Protein AF-0000000080482002 (afdb_homodimer)

Sequence (450 aa):
MQTRYTGKLPGIDGCIDTYLDAWEIFQNKEFNVEDLRYKSIQRGDDPNNIPSESALNSRLYRLAAYGLVAWYGEGEYQIACRPDESAEDWQSELTERLEIIYDEVESKREQREREVRDEEDEIELIEYNGEKYVSAFVGDNSDVQGQAGFYLSILDEEEDHTGIVLRSYPRWVVEVEELAEQICDDDVMSETVCPYRFEQVKSELPTVDGNKEFRVFLRETRFLPMQTRYTGKLPGIDGCIDTYLDAWEIFQNKEFNVEDLRYKSIQRGDDPNNIPSESALNSRLYRLAAYGLVAWYGEGEYQIACRPDESAEDWQSELTERLEIIYDEVESKREQREREVRDEEDEIELIEYNGEKYVSAFVGDNSDVQGQAGFYLSILDEEEDHTGIVLRSYPRWVVEVEELAEQICDDDVMSETVCPYRFEQVKSELPTVDGNKEFRVFLRETRFLP

Radius of gyration: 33.33 Å; Cα contacts (8 Å, |Δi|>4): 725; chains: 2; bounding box: 40×108×68 Å

pLDDT: mean 87.2, std 9.49, range [27.44, 96.94]

Structure (mmCIF, N/CA/C/O backbone):
data_AF-0000000080482002-model_v1
#
loop_
_entity.id
_entity.type
_entity.pdbx_description
1 polymer 'Uncharacterized protein'
#
loop_
_atom_site.group_PDB
_atom_site.id
_atom_site.type_symbol
_atom_site.label_atom_id
_atom_site.label_alt_id
_atom_site.label_comp_id
_atom_site.label_asym_id
_atom_site.label_entity_id
_atom_site.label_seq_id
_atom_site.pdbx_PDB_ins_code
_atom_site.Cartn_x
_atom_site.Cartn_y
_atom_site.Cartn_z
_atom_site.occupancy
_atom_site.B_iso_or_equiv
_atom_site.auth_seq_id
_atom_site.auth_comp_id
_atom_site.auth_asym_id
_atom_site.auth_atom_id
_atom_site.pdbx_PDB_model_num
ATOM 1 N N . MET A 1 1 ? -6.906 -3.996 25.422 1 27.81 1 MET A N 1
ATOM 2 C CA . MET A 1 1 ? -7.379 -4.969 24.438 1 27.81 1 MET A CA 1
ATOM 3 C C . MET A 1 1 ? -6.918 -4.594 23.031 1 27.81 1 MET A C 1
ATOM 5 O O . MET A 1 1 ? -7.035 -3.438 22.625 1 27.81 1 MET A O 1
ATOM 9 N N . GLN A 1 2 ? -5.926 -5.254 22.406 1 41.31 2 GLN A N 1
ATOM 10 C CA . GLN A 1 2 ? -5.148 -4.969 21.203 1 41.31 2 GLN A CA 1
ATOM 11 C C . GLN A 1 2 ? -6.055 -4.805 19.984 1 41.31 2 GLN A C 1
ATOM 13 O O . GLN A 1 2 ? -6.738 -5.75 19.594 1 41.31 2 GLN A O 1
ATOM 18 N N . THR A 1 3 ? -6.672 -3.717 19.859 1 50.91 3 THR A N 1
ATOM 19 C CA . THR A 1 3 ? -7.648 -3.381 18.828 1 50.91 3 THR A CA 1
ATOM 20 C C . THR A 1 3 ? -7.145 -3.803 17.453 1 50.91 3 THR A C 1
ATOM 22 O O . THR A 1 3 ? -6.059 -3.404 17.031 1 50.91 3 THR A O 1
ATOM 25 N N . ARG A 1 4 ? -7.691 -5.027 16.906 1 57.28 4 ARG A N 1
ATOM 26 C CA . ARG A 1 4 ? -7.473 -5.684 15.625 1 57.28 4 ARG A CA 1
ATOM 27 C C . ARG A 1 4 ? -7.738 -4.723 14.469 1 57.28 4 ARG A C 1
ATOM 29 O O . ARG A 1 4 ? -8.57 -3.822 14.578 1 57.28 4 ARG A O 1
ATOM 36 N N . TYR A 1 5 ? -6.758 -4.672 13.5 1 72.12 5 TYR A N 1
ATOM 37 C CA . TYR A 1 5 ? -6.965 -3.912 12.266 1 72.12 5 TYR A CA 1
ATOM 38 C C . TYR A 1 5 ? -8.375 -4.125 11.734 1 72.12 5 TYR A C 1
ATOM 40 O O . TYR A 1 5 ? -8.812 -5.262 11.539 1 72.12 5 TYR A O 1
ATOM 48 N N . THR A 1 6 ? -9.18 -3.141 11.766 1 72.62 6 THR A N 1
ATOM 49 C CA . THR A 1 6 ? -10.586 -3.24 11.398 1 72.62 6 THR A CA 1
ATOM 50 C C . THR A 1 6 ? -10.797 -2.844 9.938 1 72.62 6 THR A C 1
ATOM 52 O O . THR A 1 6 ? -11.898 -2.988 9.406 1 72.62 6 THR A O 1
ATOM 55 N N . GLY A 1 7 ? -9.812 -2.363 9.305 1 81.88 7 GLY A N 1
ATOM 56 C CA . GLY A 1 7 ? -9.961 -1.914 7.93 1 81.88 7 GLY A CA 1
ATOM 57 C C . GLY A 1 7 ? -9.906 -3.047 6.922 1 81.88 7 GLY A C 1
ATOM 58 O O . GLY A 1 7 ? -9.688 -4.203 7.293 1 81.88 7 GLY A O 1
ATOM 59 N N . LYS A 1 8 ? -10.312 -2.777 5.727 1 86.44 8 LYS A N 1
ATOM 60 C CA . LYS A 1 8 ? -10.195 -3.695 4.598 1 86.44 8 LYS A CA 1
ATOM 61 C C . LYS A 1 8 ? -8.93 -3.42 3.793 1 86.44 8 LYS A C 1
ATOM 63 O O . LYS A 1 8 ? -8.328 -2.35 3.914 1 86.44 8 LYS A O 1
ATOM 68 N N . LEU A 1 9 ? -8.492 -4.398 3.102 1 89.5 9 LEU A N 1
ATOM 69 C CA . LEU A 1 9 ? -7.309 -4.258 2.266 1 89.5 9 LEU A CA 1
ATOM 70 C C . LEU A 1 9 ? -7.688 -3.9 0.833 1 89.5 9 LEU A C 1
ATOM 72 O O . LEU A 1 9 ? -8.164 -4.754 0.082 1 89.5 9 LEU A O 1
ATOM 76 N N . PRO A 1 10 ? -7.441 -2.676 0.508 1 84.94 10 PRO A N 1
ATOM 77 C CA . PRO A 1 10 ? -7.918 -2.238 -0.806 1 84.94 10 PRO A CA 1
ATOM 78 C C . PRO A 1 10 ? -7.32 -3.051 -1.952 1 84.94 10 PRO A C 1
ATOM 80 O O . PRO A 1 10 ? -6.098 -3.07 -2.129 1 84.94 10 PRO A O 1
ATOM 83 N N . GLY A 1 11 ? -8.25 -3.695 -2.805 1 83.69 11 GLY A N 1
ATOM 84 C CA . GLY A 1 11 ? -7.867 -4.344 -4.051 1 83.69 11 GLY A CA 1
ATOM 85 C C . GLY A 1 11 ? -6.965 -5.543 -3.846 1 83.69 11 GLY A C 1
ATOM 86 O O . GLY A 1 11 ? -6.246 -5.949 -4.762 1 83.69 11 GLY A O 1
ATOM 87 N N . ILE A 1 12 ? -6.914 -6.129 -2.654 1 87.81 12 ILE A N 1
ATOM 88 C CA . ILE A 1 12 ? -5.906 -7.117 -2.291 1 87.81 12 ILE A CA 1
ATOM 89 C C . ILE A 1 12 ? -6.109 -8.391 -3.113 1 87.81 12 ILE A C 1
ATOM 91 O O . ILE A 1 12 ? -5.141 -9.039 -3.512 1 87.81 12 ILE A O 1
ATOM 95 N N . ASP A 1 13 ? -7.348 -8.711 -3.484 1 83.38 13 ASP A N 1
ATOM 96 C CA . ASP A 1 13 ? -7.609 -9.977 -4.156 1 83.38 13 ASP A CA 1
ATOM 97 C C . ASP A 1 13 ? -6.902 -10.039 -5.508 1 83.38 13 ASP A C 1
ATOM 99 O O . ASP A 1 13 ? -6.125 -10.961 -5.766 1 83.38 13 ASP A O 1
ATOM 103 N N . GLY A 1 14 ? -7.133 -9.055 -6.336 1 86 14 GLY A N 1
ATOM 104 C CA . GLY A 1 14 ? -6.473 -9.016 -7.633 1 86 14 GLY A CA 1
ATOM 105 C C . GLY A 1 14 ? -4.965 -8.883 -7.535 1 86 14 GLY A C 1
ATOM 106 O O . GLY A 1 14 ? -4.234 -9.383 -8.391 1 86 14 GLY A O 1
ATOM 107 N N . CYS A 1 15 ? -4.547 -8.359 -6.477 1 93.5 15 CYS A N 1
ATOM 108 C CA . CYS A 1 15 ? -3.119 -8.148 -6.258 1 93.5 15 CYS A CA 1
ATOM 109 C C . CYS A 1 15 ? -2.422 -9.453 -5.887 1 93.5 15 CYS A C 1
ATOM 111 O O . CYS A 1 15 ? -1.324 -9.734 -6.367 1 93.5 15 CYS A O 1
ATOM 113 N N . ILE A 1 16 ? -3.086 -10.266 -5.121 1 95.06 16 ILE A N 1
ATOM 114 C CA . ILE A 1 16 ? -2.469 -11.5 -4.645 1 95.06 16 ILE A CA 1
ATOM 115 C C . ILE A 1 16 ? -2.234 -12.445 -5.824 1 95.06 16 ILE A C 1
ATOM 117 O O . ILE A 1 16 ? -1.18 -13.078 -5.918 1 95.06 16 ILE A O 1
ATOM 121 N N . ASP A 1 17 ? -3.199 -12.5 -6.75 1 91.5 17 ASP A N 1
ATOM 122 C CA . ASP A 1 17 ? -3.027 -13.32 -7.945 1 91.5 17 ASP A CA 1
ATOM 123 C C . ASP A 1 17 ? -1.803 -12.883 -8.742 1 91.5 17 ASP A C 1
ATOM 125 O O . ASP A 1 17 ? -0.987 -13.711 -9.148 1 91.5 17 ASP A O 1
ATOM 129 N N . THR A 1 18 ? -1.744 -11.633 -8.922 1 93.88 18 THR A N 1
ATOM 130 C CA . THR A 1 18 ? -0.622 -11.062 -9.664 1 93.88 18 THR A CA 1
ATOM 131 C C . THR A 1 18 ? 0.694 -11.336 -8.938 1 93.88 18 THR A C 1
ATOM 133 O O . THR A 1 18 ? 1.704 -11.648 -9.578 1 93.88 18 THR A O 1
ATOM 136 N N . TYR A 1 19 ? 0.674 -11.219 -7.664 1 96.5 19 TYR A N 1
ATOM 137 C CA . TYR A 1 19 ? 1.831 -11.461 -6.812 1 96.5 19 TYR A CA 1
ATOM 138 C C . TYR A 1 19 ? 2.305 -12.906 -6.938 1 96.5 19 TYR A C 1
ATOM 140 O O . TYR A 1 19 ? 3.496 -13.156 -7.121 1 96.5 19 TYR A O 1
ATOM 148 N N . LEU A 1 20 ? 1.425 -13.836 -6.855 1 94.19 20 LEU A N 1
ATOM 149 C CA . LEU A 1 20 ? 1.776 -15.25 -6.949 1 94.19 20 LEU A CA 1
ATOM 150 C C . LEU A 1 20 ? 2.254 -15.602 -8.352 1 94.19 20 LEU A C 1
ATOM 152 O O . LEU A 1 20 ? 3.201 -16.375 -8.516 1 94.19 20 LEU A O 1
ATOM 156 N N . ASP A 1 21 ? 1.604 -15.016 -9.367 1 90.25 21 ASP A N 1
ATOM 157 C CA . ASP A 1 21 ? 2.064 -15.203 -10.742 1 90.25 21 ASP A CA 1
ATOM 158 C C . ASP A 1 21 ? 3.498 -14.711 -10.906 1 90.25 21 ASP A C 1
ATOM 160 O O . ASP A 1 21 ? 4.332 -15.398 -11.5 1 90.25 21 ASP A O 1
ATOM 164 N N . ALA A 1 22 ? 3.746 -13.516 -10.438 1 94.38 22 ALA A N 1
ATOM 165 C CA . ALA A 1 22 ? 5.078 -12.93 -10.547 1 94.38 22 ALA A CA 1
ATOM 166 C C . ALA A 1 22 ? 6.121 -13.789 -9.844 1 94.38 22 ALA A C 1
ATOM 168 O O . ALA A 1 22 ? 7.234 -13.961 -10.344 1 94.38 22 ALA A O 1
ATOM 169 N N . TRP A 1 23 ? 5.738 -14.266 -8.68 1 94.31 23 TRP A N 1
ATOM 170 C CA . TRP A 1 23 ? 6.648 -15.125 -7.934 1 94.31 23 TRP A CA 1
ATOM 171 C C . TRP A 1 23 ? 6.98 -16.391 -8.719 1 94.31 23 TRP A C 1
ATOM 173 O O . TRP A 1 23 ? 8.141 -16.781 -8.82 1 94.31 23 TRP A O 1
ATOM 183 N N . GLU A 1 24 ? 5.973 -17 -9.258 1 87.56 24 GLU A N 1
ATOM 184 C CA . GLU A 1 24 ? 6.16 -18.234 -10.008 1 87.56 24 GLU A CA 1
ATOM 185 C C . GLU A 1 24 ? 7.043 -18 -11.234 1 87.56 24 GLU A C 1
ATOM 187 O O . GLU A 1 24 ? 7.84 -18.875 -11.602 1 87.56 24 GLU A O 1
ATOM 192 N N . ILE A 1 25 ? 6.867 -16.859 -11.789 1 87.5 25 ILE A N 1
ATOM 193 C CA . ILE A 1 25 ? 7.543 -16.562 -13.055 1 87.5 25 ILE A CA 1
ATOM 194 C C . ILE A 1 25 ? 8.961 -16.062 -12.773 1 87.5 25 ILE A C 1
ATOM 196 O O . ILE A 1 25 ? 9.906 -16.484 -13.453 1 87.5 25 ILE A O 1
ATOM 200 N N . PHE A 1 26 ? 9.109 -15.227 -11.758 1 92.81 26 PHE A N 1
ATOM 201 C CA . PHE A 1 26 ? 10.359 -14.484 -11.68 1 92.81 26 PHE A CA 1
ATOM 202 C C . PHE A 1 26 ? 11.148 -14.859 -10.43 1 92.81 26 PHE A C 1
ATOM 204 O O . PHE A 1 26 ? 12.344 -14.578 -10.328 1 92.81 26 PHE A O 1
ATOM 211 N N . GLN A 1 27 ? 10.469 -15.461 -9.43 1 92.75 27 GLN A N 1
ATOM 212 C CA . GLN A 1 27 ? 11.109 -15.75 -8.156 1 92.75 27 GLN A CA 1
ATOM 213 C C . GLN A 1 27 ? 11.836 -14.516 -7.621 1 92.75 27 GLN A C 1
ATOM 215 O O . GLN A 1 27 ? 11.234 -13.453 -7.453 1 92.75 27 GLN A O 1
ATOM 220 N N . ASN A 1 28 ? 13.188 -14.469 -7.586 1 91.19 28 ASN A N 1
ATOM 221 C CA . ASN A 1 28 ? 13.938 -13.367 -6.98 1 91.19 28 ASN A CA 1
ATOM 222 C C . ASN A 1 28 ? 14.453 -12.398 -8.031 1 91.19 28 ASN A C 1
ATOM 224 O O . ASN A 1 28 ? 15.148 -11.43 -7.707 1 91.19 28 ASN A O 1
ATOM 228 N N . LYS A 1 29 ? 14.094 -12.617 -9.258 1 94.38 29 LYS A N 1
ATOM 229 C CA . LYS A 1 29 ? 14.602 -11.758 -10.328 1 94.38 29 LYS A CA 1
ATOM 230 C C . LYS A 1 29 ? 13.758 -10.492 -10.469 1 94.38 29 LYS A C 1
ATOM 232 O O . LYS A 1 29 ? 12.555 -10.508 -10.18 1 94.38 29 LYS A O 1
ATOM 237 N N . GLU A 1 30 ? 14.43 -9.484 -10.938 1 95.25 30 GLU A N 1
ATOM 238 C CA . GLU A 1 30 ? 13.719 -8.25 -11.242 1 95.25 30 GLU A CA 1
ATOM 239 C C . GLU A 1 30 ? 12.844 -8.414 -12.484 1 95.25 30 GLU A C 1
ATOM 241 O O . GLU A 1 30 ? 13.156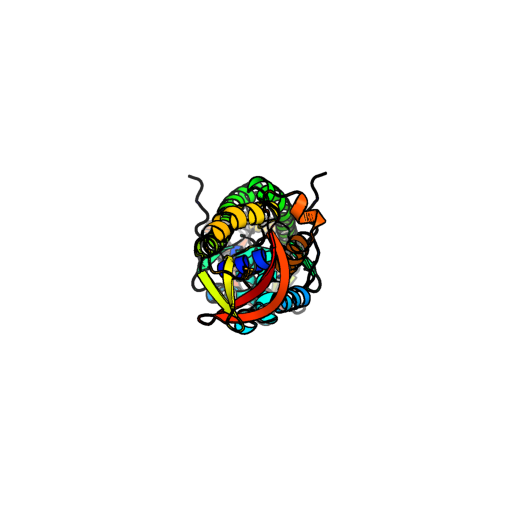 -9.219 -13.375 1 95.25 30 GLU A O 1
ATOM 246 N N . PHE A 1 31 ? 11.711 -7.688 -12.523 1 96.69 31 PHE A N 1
ATOM 247 C CA . PHE A 1 31 ? 10.797 -7.754 -13.656 1 96.69 31 PHE A CA 1
ATOM 248 C C . PHE A 1 31 ? 10.008 -6.457 -13.797 1 96.69 31 PHE A C 1
ATOM 250 O O . PHE A 1 31 ? 10.039 -5.609 -12.906 1 96.69 31 PHE A O 1
ATOM 257 N N . ASN A 1 32 ? 9.469 -6.219 -14.875 1 95.31 32 ASN A N 1
ATOM 258 C CA . ASN A 1 32 ? 8.539 -5.121 -15.102 1 95.31 32 ASN A CA 1
ATOM 259 C C . ASN A 1 32 ? 7.207 -5.617 -15.648 1 95.31 32 ASN A C 1
ATOM 261 O O . ASN A 1 32 ? 7.004 -6.824 -15.805 1 95.31 32 ASN A O 1
ATOM 265 N N . VAL A 1 33 ? 6.32 -4.73 -15.828 1 94.38 33 VAL A N 1
ATOM 266 C CA . VAL A 1 33 ? 4.957 -5.07 -16.219 1 94.38 33 VAL A CA 1
ATOM 267 C C . VAL A 1 33 ? 4.973 -5.777 -17.578 1 94.38 33 VAL A C 1
ATOM 269 O O . VAL A 1 33 ? 4.242 -6.754 -17.781 1 94.38 33 VAL A O 1
ATOM 272 N N . GLU A 1 34 ? 5.781 -5.344 -18.453 1 91.31 34 GLU A N 1
ATOM 273 C CA . GLU A 1 34 ? 5.863 -5.934 -19.797 1 91.31 34 GLU A CA 1
ATOM 274 C C . GLU A 1 34 ? 6.375 -7.371 -19.734 1 91.31 34 GLU A C 1
ATOM 276 O O . GLU A 1 34 ? 5.844 -8.258 -20.406 1 91.31 34 GLU A O 1
ATOM 281 N N . ASP A 1 35 ? 7.406 -7.551 -18.906 1 91.81 35 ASP A N 1
ATOM 282 C CA . ASP A 1 35 ? 7.949 -8.891 -18.703 1 91.81 35 ASP A CA 1
ATOM 283 C C . ASP A 1 35 ? 6.879 -9.844 -18.172 1 91.81 35 ASP A C 1
ATOM 285 O O . ASP A 1 35 ? 6.754 -10.969 -18.641 1 91.81 35 ASP A O 1
ATOM 289 N N . LEU A 1 36 ? 6.168 -9.398 -17.172 1 93.31 36 LEU A N 1
ATOM 290 C CA . LEU A 1 36 ? 5.152 -10.227 -16.531 1 93.31 36 LEU A CA 1
ATOM 291 C C . LEU A 1 36 ? 4.062 -10.617 -17.516 1 93.31 36 LEU A C 1
ATOM 293 O O . LEU A 1 36 ? 3.668 -11.781 -17.594 1 93.31 36 LEU A O 1
ATOM 297 N N . ARG A 1 37 ? 3.613 -9.617 -18.234 1 88.12 37 ARG A N 1
ATOM 298 C CA . ARG A 1 37 ? 2.562 -9.883 -19.219 1 88.12 37 ARG A CA 1
ATOM 299 C C . ARG A 1 37 ? 3.053 -10.836 -20.297 1 88.12 37 ARG A C 1
ATOM 301 O O . ARG A 1 37 ? 2.357 -11.789 -20.656 1 88.12 37 ARG A O 1
ATOM 308 N N . TYR A 1 38 ? 4.207 -10.555 -20.812 1 85.69 38 TYR A N 1
ATOM 309 C CA . TYR A 1 38 ? 4.797 -11.359 -21.875 1 85.69 38 TYR A CA 1
ATOM 310 C C . TYR A 1 38 ? 4.977 -12.805 -21.406 1 85.69 38 TYR A C 1
ATOM 312 O O . TYR A 1 38 ? 4.586 -13.742 -22.109 1 85.69 38 TYR A O 1
ATOM 320 N N . LYS A 1 39 ? 5.555 -12.977 -20.281 1 85.38 39 LYS A N 1
ATOM 321 C CA . LYS A 1 39 ? 5.816 -14.32 -19.766 1 85.38 39 LYS A CA 1
ATOM 322 C C . LYS A 1 39 ? 4.516 -15.047 -19.453 1 85.38 39 LYS A C 1
ATOM 324 O O . LYS A 1 39 ? 4.43 -16.266 -19.609 1 85.38 39 LYS A O 1
ATOM 329 N N . SER A 1 40 ? 3.514 -14.273 -19 1 82.81 40 SER A N 1
ATOM 330 C CA . SER A 1 40 ? 2.209 -14.883 -18.75 1 82.81 40 SER A CA 1
ATOM 331 C C . SER A 1 40 ? 1.602 -15.422 -20.047 1 82.81 40 SER A C 1
ATOM 333 O O . SER A 1 40 ? 1.016 -16.516 -20.047 1 82.81 40 SER A O 1
ATOM 335 N N . ILE A 1 41 ? 1.737 -14.656 -21.078 1 76.75 41 ILE A N 1
ATOM 336 C CA . ILE A 1 41 ? 1.23 -15.078 -22.375 1 76.75 41 ILE A CA 1
ATOM 337 C C . ILE A 1 41 ? 2.02 -16.297 -22.859 1 76.75 41 ILE A C 1
ATOM 339 O O . ILE A 1 41 ? 1.438 -17.25 -23.375 1 76.75 41 ILE A O 1
ATOM 343 N N . GLN A 1 42 ? 3.277 -16.203 -22.672 1 75.25 42 GLN A N 1
ATOM 344 C CA . GLN A 1 42 ? 4.141 -17.297 -23.125 1 75.25 42 GLN A CA 1
ATOM 345 C C . GLN A 1 42 ? 3.812 -18.594 -22.391 1 75.25 42 GLN A C 1
ATOM 347 O O . GLN A 1 42 ? 3.979 -19.688 -22.938 1 75.25 42 GLN A O 1
ATOM 352 N N . ARG A 1 43 ? 3.318 -18.422 -21.188 1 71.44 43 ARG A N 1
ATOM 353 C CA . ARG A 1 43 ? 2.969 -19.578 -20.391 1 71.44 43 ARG A CA 1
ATOM 354 C C . ARG A 1 43 ? 1.608 -20.141 -20.797 1 71.44 43 ARG A C 1
ATOM 356 O O . ARG A 1 43 ? 1.187 -21.188 -20.297 1 71.44 43 ARG A O 1
ATOM 363 N N . GLY A 1 44 ? 0.948 -19.469 -21.844 1 67 44 GLY A N 1
ATOM 364 C CA . GLY A 1 44 ? -0.294 -19.984 -22.391 1 67 44 GLY A CA 1
ATOM 365 C C . GLY A 1 44 ? 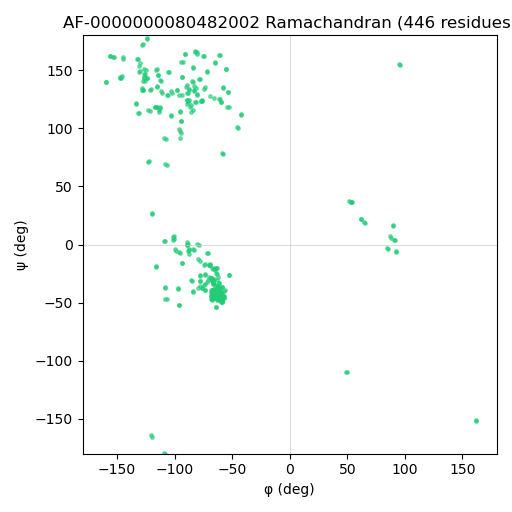-1.524 -19.484 -21.656 1 67 44 GLY A C 1
ATOM 366 O O . GLY A 1 44 ? -2.621 -20.016 -21.828 1 67 44 GLY A O 1
ATOM 367 N N . ASP A 1 45 ? -1.245 -18.594 -20.75 1 65.31 45 ASP A N 1
ATOM 368 C CA . ASP A 1 45 ? -2.416 -18 -20.109 1 65.31 45 ASP A CA 1
ATOM 369 C C . ASP A 1 45 ? -3.338 -17.344 -21.141 1 65.31 45 ASP A C 1
ATOM 371 O O . ASP A 1 45 ? -2.871 -16.781 -22.125 1 65.31 45 ASP A O 1
ATOM 375 N N . ASP A 1 46 ? -4.59 -17.625 -20.938 1 66.75 46 ASP A N 1
ATOM 376 C CA . ASP A 1 46 ? -5.555 -16.953 -21.812 1 66.75 46 ASP A CA 1
ATOM 377 C C . ASP A 1 46 ? -5.379 -15.445 -21.766 1 66.75 46 ASP A C 1
ATOM 379 O O . ASP A 1 46 ? -5.469 -14.836 -20.703 1 66.75 46 ASP A O 1
ATOM 383 N N . PRO A 1 47 ? -5.07 -14.938 -22.906 1 68.69 47 PRO A N 1
ATOM 384 C CA . PRO A 1 47 ? -4.852 -13.492 -22.953 1 68.69 47 PRO A CA 1
ATOM 385 C C . PRO A 1 47 ? -6.02 -12.703 -22.359 1 68.69 47 PRO A C 1
ATOM 387 O O . PRO A 1 47 ? -5.828 -11.602 -21.844 1 68.69 47 PRO A O 1
ATOM 390 N N . ASN A 1 48 ? -7.156 -13.312 -22.422 1 70.19 48 ASN A N 1
ATOM 391 C CA . ASN A 1 48 ? -8.336 -12.617 -21.906 1 70.19 48 ASN A CA 1
ATOM 392 C C . ASN A 1 48 ? -8.344 -12.594 -20.375 1 70.19 48 ASN A C 1
ATOM 394 O O . ASN A 1 48 ? -9.047 -11.781 -19.781 1 70.19 48 ASN A O 1
ATOM 398 N N . ASN A 1 49 ? -7.559 -13.453 -19.797 1 74.62 49 ASN A N 1
ATOM 399 C CA . ASN A 1 49 ? -7.504 -13.539 -18.344 1 74.62 49 ASN A CA 1
ATOM 400 C C . ASN A 1 49 ? -6.309 -12.773 -17.781 1 74.62 49 ASN A C 1
ATOM 402 O O . ASN A 1 49 ? -6.164 -12.641 -16.562 1 74.62 49 ASN A O 1
ATOM 406 N N . ILE A 1 50 ? -5.57 -12.328 -18.828 1 78.25 50 ILE A N 1
ATOM 407 C CA . ILE A 1 50 ? -4.41 -11.555 -18.391 1 78.25 50 ILE A CA 1
ATOM 408 C C . ILE A 1 50 ? -4.797 -10.086 -18.25 1 78.25 50 ILE A C 1
ATOM 410 O O . ILE A 1 50 ? -5.328 -9.484 -19.188 1 78.25 50 ILE A O 1
ATOM 414 N N . PRO A 1 51 ? -4.594 -9.609 -17.094 1 82.44 51 PRO A N 1
ATOM 415 C CA . PRO A 1 51 ? -4.93 -8.195 -16.906 1 82.44 51 PRO A CA 1
ATOM 416 C C . PRO A 1 51 ? -4.23 -7.285 -17.906 1 82.44 51 PRO A C 1
ATOM 418 O O . PRO A 1 51 ? -3.154 -7.621 -18.422 1 82.44 51 PRO A O 1
ATOM 421 N N . SER A 1 52 ? -4.883 -6.156 -18.219 1 85.56 52 SER A N 1
ATOM 422 C CA . SER A 1 52 ? -4.27 -5.148 -19.078 1 85.56 52 SER A CA 1
ATOM 423 C C . SER A 1 52 ? -2.99 -4.598 -18.469 1 85.56 52 SER A C 1
ATOM 425 O O . SER A 1 52 ? -2.752 -4.766 -17.266 1 85.56 52 SER A O 1
ATOM 427 N N . GLU A 1 53 ? -2.23 -3.965 -19.328 1 85.94 53 GLU A N 1
ATOM 428 C CA . GLU A 1 53 ? -1.001 -3.348 -18.828 1 85.94 53 GLU A CA 1
ATOM 429 C C . GLU A 1 53 ? -1.292 -2.342 -17.719 1 85.94 53 GLU A C 1
ATOM 431 O O . GLU A 1 53 ? -0.585 -2.305 -16.719 1 85.94 53 GLU A O 1
ATOM 436 N N . SER A 1 54 ? -2.289 -1.531 -17.922 1 85.94 54 SER A N 1
ATOM 437 C CA . SER A 1 54 ? -2.67 -0.532 -16.922 1 85.94 54 SER A CA 1
ATOM 438 C C . SER A 1 54 ? -3.113 -1.188 -15.617 1 85.94 54 SER A C 1
ATOM 440 O O . SER A 1 54 ? -2.779 -0.71 -14.531 1 85.94 54 SER A O 1
ATOM 442 N N . ALA A 1 55 ? -3.846 -2.23 -15.734 1 88 55 ALA A N 1
ATOM 443 C CA . ALA A 1 55 ? -4.32 -2.945 -14.547 1 88 55 ALA A CA 1
ATOM 444 C C . ALA A 1 55 ? -3.158 -3.572 -13.789 1 88 55 ALA A C 1
ATOM 446 O O . ALA A 1 55 ? -3.121 -3.529 -12.555 1 88 55 ALA A O 1
ATOM 447 N N . LEU A 1 56 ? -2.199 -4.129 -14.539 1 92 56 LEU A N 1
ATOM 448 C CA . LEU A 1 56 ? -1.039 -4.754 -13.914 1 92 56 LEU A CA 1
ATOM 449 C C . LEU A 1 56 ? -0.172 -3.711 -13.211 1 92 56 LEU A C 1
ATOM 451 O O . LEU A 1 56 ? 0.341 -3.959 -12.117 1 92 56 LEU A O 1
ATOM 455 N N . ASN A 1 57 ? -0.048 -2.615 -13.891 1 88.12 57 ASN A N 1
ATOM 456 C CA . ASN A 1 57 ? 0.703 -1.529 -13.266 1 88.12 57 ASN A CA 1
ATOM 457 C C . ASN A 1 57 ? 0.082 -1.105 -11.938 1 88.12 57 ASN A C 1
ATOM 459 O O . ASN A 1 57 ? 0.791 -0.923 -10.945 1 88.12 57 ASN A O 1
ATOM 463 N N . SER A 1 58 ? -1.168 -0.927 -11.961 1 87.62 58 SER A N 1
ATOM 464 C CA . SER A 1 58 ? -1.887 -0.53 -10.758 1 87.62 58 SER A CA 1
ATOM 465 C C . SER A 1 58 ? -1.743 -1.576 -9.656 1 87.62 58 SER A C 1
ATOM 467 O O . SER A 1 58 ? -1.548 -1.234 -8.492 1 87.62 58 SER A O 1
ATOM 469 N N . ARG A 1 59 ? -1.813 -2.807 -10 1 91.88 59 ARG A N 1
ATOM 470 C CA . ARG A 1 59 ? -1.713 -3.887 -9.023 1 91.88 59 ARG A CA 1
ATOM 471 C C . ARG A 1 59 ? -0.307 -3.967 -8.438 1 91.88 59 ARG A C 1
ATOM 473 O O . ARG A 1 59 ? -0.142 -4.109 -7.223 1 91.88 59 ARG A O 1
ATOM 480 N N . LEU A 1 60 ? 0.643 -3.865 -9.336 1 93.75 60 LEU A N 1
ATOM 481 C CA . LEU A 1 60 ? 2.023 -3.955 -8.867 1 93.75 60 LEU A CA 1
ATOM 482 C C . LEU A 1 60 ? 2.379 -2.762 -7.988 1 93.75 60 LEU A C 1
ATOM 484 O O . LEU A 1 60 ? 3.098 -2.908 -6.996 1 93.75 60 LEU A O 1
ATOM 488 N N . TYR A 1 61 ? 1.896 -1.655 -8.398 1 89.31 61 TYR A N 1
ATOM 489 C CA . TYR A 1 61 ? 2.113 -0.463 -7.582 1 89.31 61 TYR A CA 1
ATOM 490 C C . TYR A 1 61 ? 1.494 -0.625 -6.199 1 89.31 61 TYR A C 1
ATOM 492 O O . TYR A 1 61 ? 2.09 -0.227 -5.195 1 89.31 61 TYR A O 1
ATOM 500 N N . ARG A 1 62 ? 0.368 -1.182 -6.137 1 91.31 62 ARG A N 1
ATOM 501 C CA . ARG A 1 62 ? -0.304 -1.442 -4.867 1 91.31 62 ARG A CA 1
ATOM 502 C C . ARG A 1 62 ? 0.438 -2.504 -4.062 1 91.31 62 ARG A C 1
ATOM 504 O O . ARG A 1 62 ? 0.571 -2.387 -2.844 1 91.31 62 ARG A O 1
ATOM 511 N N . LEU A 1 63 ? 0.878 -3.498 -4.723 1 94.69 63 LEU A N 1
ATOM 512 C CA . LEU A 1 63 ? 1.664 -4.539 -4.066 1 94.69 63 LEU A CA 1
ATOM 513 C C . LEU A 1 63 ? 2.922 -3.953 -3.434 1 94.69 63 LEU A C 1
ATOM 515 O O . LEU A 1 63 ? 3.35 -4.398 -2.367 1 94.69 63 LEU A O 1
ATOM 519 N N . ALA A 1 64 ? 3.449 -3.004 -4.113 1 93.19 64 ALA A N 1
ATOM 520 C CA . ALA A 1 64 ? 4.617 -2.32 -3.561 1 93.19 64 ALA A CA 1
ATOM 521 C C . ALA A 1 64 ? 4.25 -1.555 -2.293 1 93.19 64 ALA A C 1
ATOM 523 O O . ALA A 1 64 ? 5.027 -1.525 -1.334 1 93.19 64 ALA A O 1
ATOM 524 N N . ALA A 1 65 ? 3.143 -0.985 -2.332 1 91.81 65 ALA A N 1
ATOM 525 C CA . ALA A 1 65 ? 2.676 -0.275 -1.145 1 91.81 65 ALA A CA 1
ATOM 526 C C . ALA A 1 65 ? 2.416 -1.242 0.006 1 91.81 65 ALA A C 1
ATOM 528 O O . ALA A 1 65 ? 2.703 -0.932 1.164 1 91.81 65 ALA A O 1
ATOM 529 N N . TYR A 1 66 ? 1.89 -2.408 -0.3 1 92.62 66 TYR A N 1
ATOM 530 C CA . TYR A 1 66 ? 1.652 -3.434 0.708 1 92.62 66 TYR A CA 1
ATOM 531 C C . TYR A 1 66 ? 2.967 -4.02 1.21 1 92.62 66 TYR A C 1
ATOM 533 O O . TYR A 1 66 ? 3 -4.688 2.248 1 92.62 66 TYR A O 1
ATOM 541 N N . GLY A 1 67 ? 4.047 -3.803 0.446 1 92.88 67 GLY A N 1
ATOM 542 C CA . GLY A 1 67 ? 5.363 -4.277 0.852 1 92.88 67 GLY A CA 1
ATOM 543 C C . GLY A 1 67 ? 5.688 -5.66 0.321 1 92.88 67 GLY A C 1
ATOM 544 O O . GLY A 1 67 ? 6.734 -6.227 0.647 1 92.88 67 GLY A O 1
ATOM 545 N N . LEU A 1 68 ? 4.812 -6.227 -0.48 1 95.06 68 LEU A N 1
ATOM 546 C CA . LEU A 1 68 ? 5.02 -7.582 -0.978 1 95.06 68 LEU A CA 1
ATOM 547 C C . LEU A 1 68 ? 6.027 -7.594 -2.119 1 95.06 68 LEU A C 1
ATOM 549 O O . LEU A 1 68 ? 6.695 -8.602 -2.352 1 95.06 68 LEU A O 1
ATOM 553 N N . VAL A 1 69 ? 6.016 -6.508 -2.834 1 95.56 69 VAL A N 1
ATOM 554 C CA . VAL A 1 69 ? 6.996 -6.336 -3.902 1 95.56 69 VAL A CA 1
ATOM 555 C C . VAL A 1 69 ? 7.777 -5.043 -3.689 1 95.56 69 VAL A C 1
ATOM 557 O O . VAL A 1 69 ? 7.246 -4.074 -3.137 1 95.56 69 VAL A O 1
ATOM 560 N N . ALA A 1 70 ? 9.055 -5.086 -4.012 1 94.81 70 ALA A N 1
ATOM 561 C CA . ALA A 1 70 ? 9.883 -3.883 -3.992 1 94.81 70 ALA A CA 1
ATOM 562 C C . ALA A 1 70 ? 9.805 -3.141 -5.324 1 94.81 70 ALA A C 1
ATOM 564 O O . ALA A 1 70 ? 9.812 -3.764 -6.387 1 94.81 70 ALA A O 1
ATOM 565 N N . TRP A 1 71 ? 9.625 -1.888 -5.207 1 94.62 71 TRP A N 1
ATOM 566 C CA . TRP A 1 71 ? 9.617 -1.021 -6.379 1 94.62 71 TRP A CA 1
ATOM 567 C C . TRP A 1 71 ? 10.898 -0.201 -6.465 1 94.62 71 TRP A C 1
ATOM 569 O O . TRP A 1 71 ? 11.297 0.442 -5.492 1 94.62 71 TRP A O 1
ATOM 579 N N . TYR A 1 72 ? 11.578 -0.19 -7.582 1 92.5 72 TYR A N 1
ATOM 580 C CA . TYR A 1 72 ? 12.867 0.481 -7.738 1 92.5 72 TYR A CA 1
ATOM 581 C C . TYR A 1 72 ? 12.727 1.719 -8.617 1 92.5 72 TYR A C 1
ATOM 583 O O . TYR A 1 72 ? 13.719 2.391 -8.914 1 92.5 72 TYR A O 1
ATOM 591 N N . GLY A 1 73 ? 11.594 1.995 -9 1 87.62 73 GLY A N 1
ATOM 592 C CA . GLY A 1 73 ? 11.367 3.094 -9.93 1 87.62 73 GLY A CA 1
ATOM 593 C C . GLY A 1 73 ? 11.297 2.648 -11.375 1 87.62 73 GLY A C 1
ATOM 594 O O . GLY A 1 73 ? 11.703 1.533 -11.711 1 87.62 73 GLY A O 1
ATOM 595 N N . GLU A 1 74 ? 10.602 3.449 -12.25 1 84.44 74 GLU A N 1
ATOM 596 C CA . GLU A 1 74 ? 10.547 3.25 -13.695 1 84.44 74 GLU A CA 1
ATOM 597 C C . GLU A 1 74 ? 9.906 1.909 -14.039 1 84.44 74 GLU A C 1
ATOM 599 O O . GLU A 1 74 ? 10.336 1.238 -14.984 1 84.44 74 GLU A O 1
ATOM 604 N N . GLY A 1 75 ? 9.164 1.39 -13.18 1 86.69 75 GLY A N 1
ATOM 605 C CA . GLY A 1 75 ? 8.367 0.209 -13.477 1 86.69 75 GLY A CA 1
ATOM 606 C C . GLY A 1 75 ? 9.102 -1.09 -13.195 1 86.69 75 GLY A C 1
ATOM 607 O O . GLY A 1 75 ? 8.695 -2.15 -13.68 1 86.69 75 GLY A O 1
ATOM 608 N N . GLU A 1 76 ? 10.234 -0.992 -12.414 1 93.69 76 GLU A N 1
ATOM 609 C CA . GLU A 1 76 ? 10.992 -2.186 -12.062 1 93.69 76 GLU A CA 1
ATOM 610 C C . GLU A 1 76 ? 10.625 -2.682 -10.664 1 93.69 76 GLU A C 1
ATOM 612 O O . GLU A 1 76 ? 10.57 -1.896 -9.719 1 93.69 76 GLU A O 1
ATOM 617 N N . TYR A 1 77 ? 10.391 -4.023 -10.625 1 96.12 77 TYR A N 1
ATOM 618 C CA . TYR A 1 77 ? 9.914 -4.633 -9.383 1 96.12 77 TYR A CA 1
ATOM 619 C C . TYR A 1 77 ? 10.727 -5.879 -9.047 1 96.12 77 TYR A C 1
ATOM 621 O O . TYR A 1 77 ? 11.43 -6.422 -9.898 1 96.12 77 TYR A O 1
ATOM 629 N N . GLN A 1 78 ? 10.703 -6.266 -7.828 1 96.31 78 GLN A N 1
ATOM 630 C CA . GLN A 1 78 ? 11.195 -7.543 -7.324 1 96.31 78 GLN A CA 1
ATOM 631 C C . GLN A 1 78 ? 10.367 -8.031 -6.141 1 96.31 78 GLN A C 1
ATOM 633 O O . GLN A 1 78 ? 9.883 -7.223 -5.344 1 96.31 78 GLN A O 1
ATOM 638 N N . ILE A 1 79 ? 10.18 -9.32 -6.082 1 96.31 79 ILE A N 1
ATOM 639 C CA . ILE A 1 79 ? 9.453 -9.859 -4.941 1 96.31 79 ILE A CA 1
ATOM 640 C C . ILE A 1 79 ? 10.195 -9.523 -3.65 1 96.31 79 ILE A C 1
ATOM 642 O O . ILE A 1 79 ? 11.406 -9.758 -3.545 1 96.31 79 ILE A O 1
ATOM 646 N N . ALA A 1 80 ? 9.555 -8.906 -2.705 1 94.44 80 ALA A N 1
ATOM 647 C CA . ALA A 1 80 ? 10.164 -8.516 -1.438 1 94.44 80 ALA A CA 1
ATOM 648 C C . ALA A 1 80 ? 9.898 -9.555 -0.354 1 94.44 80 ALA A C 1
ATOM 650 O O . ALA A 1 80 ? 10.82 -10 0.33 1 94.44 80 ALA A O 1
ATOM 651 N N . CYS A 1 81 ? 8.625 -9.875 -0.223 1 95.12 81 CYS A N 1
ATOM 652 C CA . CYS A 1 81 ? 8.211 -10.945 0.68 1 95.12 81 CYS A CA 1
ATOM 653 C C . CYS A 1 81 ? 7.867 -12.211 -0.095 1 95.12 81 CYS A C 1
ATOM 655 O O . CYS A 1 81 ? 6.84 -12.273 -0.769 1 95.12 81 CYS A O 1
ATOM 657 N N . ARG A 1 82 ? 8.656 -13.164 0.059 1 95.81 82 ARG A N 1
ATOM 658 C CA . ARG A 1 82 ? 8.438 -14.391 -0.711 1 95.81 82 ARG A CA 1
ATOM 659 C C . ARG A 1 82 ? 7.316 -15.227 -0.105 1 95.81 82 ARG A C 1
ATOM 661 O O . ARG A 1 82 ? 7.207 -15.336 1.118 1 95.81 82 ARG A O 1
ATOM 668 N N . PRO A 1 83 ? 6.555 -15.812 -1.045 1 94.62 83 PRO A N 1
ATOM 669 C CA . PRO A 1 83 ? 5.445 -16.625 -0.531 1 94.62 83 PRO A CA 1
ATOM 670 C C . PRO A 1 83 ? 5.914 -17.875 0.208 1 94.62 83 PRO A C 1
ATOM 672 O O . PRO A 1 83 ? 5.148 -18.469 0.967 1 94.62 83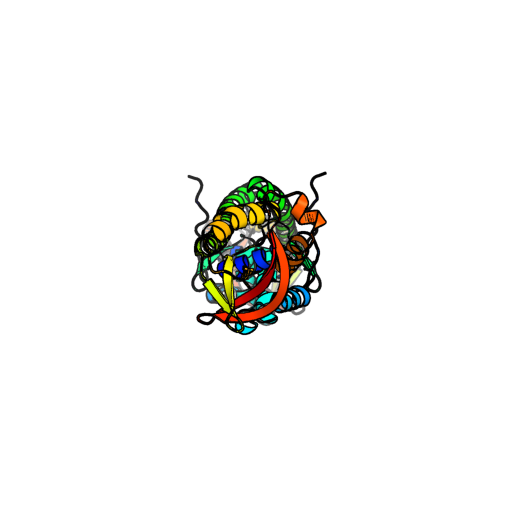 PRO A O 1
ATOM 675 N N . ASP A 1 84 ? 7.129 -18.328 -0.015 1 91.44 84 ASP A N 1
ATOM 676 C CA . ASP A 1 84 ? 7.641 -19.531 0.627 1 91.44 84 ASP A CA 1
ATOM 677 C C . ASP A 1 84 ? 8.305 -19.203 1.962 1 91.44 84 ASP A C 1
ATOM 679 O O . ASP A 1 84 ? 8.805 -20.109 2.648 1 91.44 84 ASP A O 1
ATOM 683 N N . GLU A 1 85 ? 8.328 -18 2.324 1 94 85 GLU A N 1
ATOM 684 C CA . GLU A 1 85 ? 8.906 -17.562 3.592 1 94 85 GLU A CA 1
ATOM 685 C C . GLU A 1 85 ? 7.848 -17.531 4.695 1 94 85 GLU A C 1
ATOM 687 O O . GLU A 1 85 ? 6.648 -17.516 4.414 1 94 85 GLU A O 1
ATOM 692 N N . SER A 1 86 ? 8.289 -17.469 5.938 1 93.5 86 SER A N 1
ATOM 693 C CA . SER A 1 86 ? 7.395 -17.469 7.09 1 93.5 86 SER A CA 1
ATOM 694 C C . SER A 1 86 ? 6.84 -16.062 7.355 1 93.5 86 SER A C 1
ATOM 696 O O . SER A 1 86 ? 7.359 -15.078 6.832 1 93.5 86 SER A O 1
ATOM 698 N N . ALA A 1 87 ? 5.848 -16.062 8.164 1 90.94 87 ALA A N 1
ATOM 699 C CA . ALA A 1 87 ? 5.281 -14.773 8.578 1 90.94 87 ALA A CA 1
ATOM 700 C C . ALA A 1 87 ? 6.312 -13.93 9.32 1 90.94 87 ALA A C 1
ATOM 702 O O . ALA A 1 87 ? 6.312 -12.703 9.211 1 90.94 87 ALA A O 1
ATOM 703 N N . GLU A 1 88 ? 7.168 -14.609 10.039 1 91.62 88 GLU A N 1
ATOM 704 C CA . GLU A 1 88 ? 8.219 -13.906 10.773 1 91.62 88 GLU A CA 1
ATOM 705 C C . GLU A 1 88 ? 9.203 -13.234 9.82 1 91.62 88 GLU A C 1
ATOM 707 O O . GLU A 1 88 ? 9.68 -12.133 10.094 1 91.62 88 GLU A O 1
ATOM 712 N N . ASP A 1 89 ? 9.5 -13.914 8.781 1 93.5 89 ASP A N 1
ATOM 713 C CA . ASP A 1 89 ? 10.375 -13.336 7.766 1 93.5 89 ASP A CA 1
ATOM 714 C C . ASP A 1 89 ? 9.742 -12.109 7.121 1 93.5 89 ASP A C 1
ATOM 716 O O . ASP A 1 89 ? 10.414 -11.094 6.918 1 93.5 89 ASP A O 1
ATOM 720 N N . TRP A 1 90 ? 8.445 -12.234 6.801 1 93.94 90 TRP A N 1
ATOM 721 C CA . TRP A 1 90 ? 7.715 -11.102 6.242 1 93.94 90 TRP A CA 1
ATOM 722 C C . TRP A 1 90 ? 7.738 -9.906 7.195 1 93.94 90 TRP A C 1
ATOM 724 O O . TRP A 1 90 ? 7.934 -8.766 6.773 1 93.94 90 TRP A O 1
ATOM 734 N N . GLN A 1 91 ? 7.523 -10.203 8.492 1 90.94 91 GLN A N 1
ATOM 735 C CA . GLN A 1 91 ? 7.496 -9.164 9.508 1 90.94 91 GLN A CA 1
ATOM 736 C C . GLN A 1 91 ? 8.82 -8.406 9.562 1 90.94 91 GLN A C 1
ATOM 738 O O . GLN A 1 91 ? 8.836 -7.184 9.711 1 90.94 91 GLN A O 1
ATOM 743 N N . SER A 1 92 ? 9.852 -9.102 9.484 1 90.44 92 SER A N 1
ATOM 744 C CA . SER A 1 92 ? 11.172 -8.477 9.516 1 90.44 92 SER A CA 1
ATOM 745 C C . SER A 1 92 ? 11.359 -7.531 8.328 1 90.44 92 SER A C 1
ATOM 747 O O . SER A 1 92 ? 11.859 -6.418 8.492 1 90.44 92 SER A O 1
ATOM 749 N N . GLU A 1 93 ? 10.961 -7.969 7.164 1 87.62 93 GLU A N 1
ATOM 750 C CA . GLU A 1 93 ? 11.062 -7.156 5.957 1 87.62 93 GLU A CA 1
ATOM 751 C C . GLU A 1 93 ? 10.18 -5.914 6.051 1 87.62 93 GLU A C 1
ATOM 753 O O . GLU A 1 93 ? 10.602 -4.816 5.695 1 87.62 93 GLU A O 1
ATOM 758 N N . LEU A 1 94 ? 9.047 -6.098 6.555 1 88.44 94 LEU A N 1
ATOM 759 C CA . LEU A 1 94 ? 8.078 -5.008 6.582 1 88.44 94 LEU A CA 1
ATOM 760 C C . LEU A 1 94 ? 8.398 -4.016 7.695 1 88.44 94 LEU A C 1
ATOM 762 O O . LEU A 1 94 ? 8.062 -2.834 7.594 1 88.44 94 LEU A O 1
ATOM 766 N N . THR A 1 95 ? 9.078 -4.5 8.75 1 88.56 95 THR A N 1
ATOM 767 C CA . THR A 1 95 ? 9.523 -3.611 9.82 1 88.56 95 THR A CA 1
ATOM 768 C C . THR A 1 95 ? 10.523 -2.588 9.289 1 88.56 95 THR A C 1
ATOM 770 O O . THR A 1 95 ? 10.461 -1.409 9.648 1 88.56 95 THR A O 1
ATOM 773 N N . GLU A 1 96 ? 11.406 -3.014 8.461 1 88.12 96 GLU A N 1
ATOM 774 C CA . GLU A 1 96 ? 12.375 -2.098 7.859 1 88.12 96 GLU A CA 1
ATOM 775 C C . GLU A 1 96 ? 11.68 -1.035 7.016 1 88.12 96 GLU A C 1
ATOM 777 O O . GLU A 1 96 ? 12.039 0.143 7.07 1 88.12 96 GLU A O 1
ATOM 782 N N . ARG A 1 97 ? 10.781 -1.481 6.32 1 89.44 97 ARG A N 1
ATOM 783 C CA . ARG A 1 97 ? 10.016 -0.569 5.473 1 89.44 97 ARG A CA 1
ATOM 784 C C . ARG A 1 97 ? 9.234 0.431 6.316 1 89.44 97 ARG A C 1
ATOM 786 O O . ARG A 1 97 ? 9.156 1.613 5.977 1 89.44 97 ARG A O 1
ATOM 793 N N . LEU A 1 98 ? 8.68 -0.039 7.371 1 90.56 98 LEU A N 1
ATOM 794 C CA . LEU A 1 98 ? 7.914 0.809 8.281 1 90.56 98 LEU A CA 1
ATOM 795 C C . LEU A 1 98 ? 8.789 1.906 8.867 1 90.56 98 LEU A C 1
ATOM 797 O O . LEU A 1 98 ? 8.352 3.047 9.023 1 90.56 98 LEU A O 1
ATOM 801 N N . GLU A 1 99 ? 9.977 1.56 9.172 1 90.25 99 GLU A N 1
ATOM 802 C CA . GLU A 1 99 ? 10.898 2.545 9.727 1 90.25 99 GLU A CA 1
ATOM 803 C C . GLU A 1 99 ? 11.164 3.674 8.734 1 90.25 99 GLU A C 1
ATOM 805 O O . GLU A 1 99 ? 11.258 4.84 9.125 1 90.25 99 GLU A O 1
ATOM 810 N N . ILE A 1 100 ? 11.258 3.295 7.547 1 91.25 100 ILE A N 1
ATOM 811 C CA . ILE A 1 100 ? 11.484 4.293 6.508 1 91.25 100 ILE A CA 1
ATOM 812 C C . ILE A 1 100 ? 10.273 5.211 6.395 1 91.25 100 ILE A C 1
ATOM 814 O O . ILE A 1 100 ? 10.414 6.43 6.309 1 91.25 100 ILE A O 1
ATOM 818 N N . ILE A 1 101 ? 9.086 4.605 6.379 1 93.62 101 ILE A N 1
ATOM 819 C CA . ILE A 1 101 ? 7.855 5.379 6.281 1 93.62 101 ILE A CA 1
ATOM 820 C C . ILE A 1 101 ? 7.73 6.305 7.492 1 93.62 101 ILE A C 1
ATOM 822 O O . ILE A 1 101 ? 7.402 7.484 7.348 1 93.62 101 ILE A O 1
ATOM 826 N N . TYR A 1 102 ? 8.016 5.781 8.633 1 94.94 102 TYR A N 1
ATOM 827 C CA . TYR A 1 102 ? 7.949 6.547 9.875 1 94.94 102 TYR A CA 1
ATOM 828 C C . TYR A 1 102 ? 8.891 7.742 9.828 1 94.94 102 TYR A C 1
ATOM 830 O O . TYR A 1 102 ? 8.508 8.859 10.188 1 94.94 102 TYR A O 1
ATOM 838 N N . ASP A 1 103 ? 10.062 7.492 9.367 1 93.44 103 ASP A N 1
ATOM 839 C CA . ASP A 1 103 ? 11.062 8.555 9.266 1 93.44 103 ASP A CA 1
ATOM 840 C C . ASP A 1 103 ? 10.609 9.641 8.297 1 93.44 103 ASP A C 1
ATOM 842 O O . ASP A 1 103 ? 10.852 10.828 8.531 1 93.44 103 ASP A O 1
ATOM 846 N N . GLU A 1 104 ? 10.055 9.195 7.227 1 92.56 104 GLU A N 1
ATOM 847 C CA . GLU A 1 104 ? 9.562 10.164 6.246 1 92.56 104 GLU A CA 1
ATOM 848 C C . GLU A 1 104 ? 8.453 11.031 6.832 1 92.56 104 GLU A C 1
ATOM 850 O O . GLU A 1 104 ? 8.414 12.242 6.594 1 92.56 104 GLU A O 1
ATOM 855 N N . VAL A 1 105 ? 7.566 10.445 7.562 1 95.25 105 VAL A N 1
ATOM 856 C CA . VAL A 1 105 ? 6.465 11.164 8.188 1 95.25 105 VAL A CA 1
ATOM 857 C C . VAL A 1 105 ? 7.012 12.141 9.234 1 95.25 105 VAL A C 1
ATOM 859 O O . VAL A 1 105 ? 6.609 13.305 9.273 1 95.25 105 VAL A O 1
ATOM 862 N N . GLU A 1 106 ? 7.941 11.688 10.023 1 94.5 106 GLU A N 1
ATOM 863 C CA . GLU A 1 106 ? 8.547 12.523 11.055 1 94.5 106 GLU A CA 1
ATOM 864 C C . GLU A 1 106 ? 9.289 13.711 10.43 1 94.5 106 GLU A C 1
ATOM 866 O O . GLU A 1 106 ? 9.203 14.828 10.938 1 94.5 106 GLU A O 1
ATOM 871 N N . SER A 1 107 ? 9.984 13.375 9.438 1 94 107 SER A N 1
ATOM 872 C CA . SER A 1 107 ? 10.711 14.43 8.734 1 94 107 SER A CA 1
ATOM 873 C C . SER A 1 107 ? 9.766 15.508 8.211 1 94 107 SER A C 1
ATOM 875 O O . SER A 1 107 ? 10.055 16.703 8.328 1 94 107 SER A O 1
ATOM 877 N N . LYS A 1 108 ? 8.703 15.102 7.637 1 93.25 108 LYS A N 1
ATOM 878 C CA . LYS A 1 108 ? 7.727 16.047 7.102 1 93.25 108 LYS A CA 1
ATOM 879 C C . LYS A 1 108 ? 7.059 16.844 8.219 1 93.25 108 LYS A C 1
ATOM 881 O O . LYS A 1 108 ? 6.789 18.047 8.07 1 93.25 108 LYS A O 1
ATOM 886 N N . ARG A 1 109 ? 6.77 16.219 9.266 1 91.62 109 ARG A N 1
ATOM 887 C CA . ARG A 1 109 ? 6.191 16.891 10.422 1 91.62 109 ARG A CA 1
ATOM 888 C C . ARG A 1 109 ? 7.133 17.969 10.961 1 91.62 109 ARG A C 1
ATOM 890 O O . ARG A 1 109 ? 6.699 19.078 11.266 1 91.62 109 ARG A O 1
ATOM 897 N N . GLU A 1 110 ? 8.352 17.578 11.07 1 90.81 110 GLU A N 1
ATOM 898 C CA . GLU A 1 110 ? 9.359 18.516 11.539 1 90.81 110 GLU A CA 1
ATOM 899 C C . GLU A 1 110 ? 9.492 19.703 10.594 1 90.81 110 GLU A C 1
ATOM 901 O O . GLU A 1 110 ? 9.664 20.844 11.031 1 90.81 110 GLU A O 1
ATOM 906 N N . GLN A 1 111 ? 9.477 19.375 9.383 1 90.44 111 GLN A N 1
ATOM 907 C CA . GLN A 1 111 ? 9.562 20.438 8.383 1 90.44 111 GLN A CA 1
ATOM 908 C C . GLN A 1 111 ? 8.398 21.406 8.523 1 90.44 111 GLN A C 1
ATOM 910 O O . GLN A 1 111 ? 8.586 22.625 8.477 1 90.44 111 GLN A O 1
ATOM 915 N N . ARG A 1 112 ? 7.246 20.906 8.68 1 84.25 112 ARG A N 1
ATOM 916 C CA . ARG A 1 112 ? 6.066 21.75 8.859 1 84.25 112 ARG A CA 1
ATOM 917 C C . ARG A 1 112 ? 6.18 22.594 10.117 1 84.25 112 ARG A C 1
ATOM 919 O O . ARG A 1 112 ? 5.797 23.766 10.117 1 84.25 112 ARG A O 1
ATOM 926 N N . GLU A 1 113 ? 6.668 22.016 11.141 1 84.06 113 GLU A N 1
ATOM 927 C CA . GLU A 1 113 ? 6.863 22.734 12.391 1 84.06 113 GLU A CA 1
ATOM 928 C C . GLU A 1 113 ? 7.902 23.828 12.242 1 84.06 113 GLU A C 1
ATOM 930 O O . GLU A 1 113 ? 7.734 24.938 12.781 1 84.06 113 GLU A O 1
ATOM 935 N N . ARG A 1 114 ? 8.945 23.469 11.562 1 86.19 114 ARG A N 1
ATOM 936 C CA . ARG A 1 114 ? 10 24.453 11.344 1 86.19 114 ARG A CA 1
ATOM 937 C C . ARG A 1 114 ? 9.484 25.625 10.523 1 86.19 114 ARG A C 1
ATOM 939 O O . ARG A 1 114 ? 9.844 26.781 10.781 1 86.19 114 ARG A O 1
ATOM 946 N N . GLU A 1 115 ? 8.711 25.312 9.578 1 81.94 115 GLU A N 1
ATOM 947 C CA . GLU A 1 115 ? 8.133 26.375 8.75 1 81.94 115 GLU A CA 1
ATOM 948 C C . GLU A 1 115 ? 7.266 27.312 9.586 1 81.94 115 GLU A C 1
ATOM 950 O O . GLU A 1 115 ? 7.312 28.531 9.406 1 81.94 115 GLU A O 1
ATOM 955 N N . VAL A 1 116 ? 6.523 26.812 10.461 1 79.81 116 VAL A N 1
ATOM 956 C CA . VAL A 1 116 ? 5.688 27.609 11.352 1 79.81 116 VAL A CA 1
ATOM 957 C C . VAL A 1 116 ? 6.566 28.422 12.297 1 79.81 116 VAL A C 1
ATOM 959 O O . VAL A 1 116 ? 6.32 29.609 12.516 1 79.81 116 VAL A O 1
ATOM 962 N N . ARG A 1 117 ? 7.566 27.828 12.781 1 80.38 117 ARG A N 1
ATOM 963 C CA . ARG A 1 117 ? 8.469 28.516 13.703 1 80.38 117 ARG A CA 1
ATOM 964 C C . ARG A 1 117 ? 9.203 29.656 13.016 1 80.38 117 ARG A C 1
ATOM 966 O O . ARG A 1 117 ? 9.398 30.719 13.609 1 80.38 117 ARG A O 1
ATOM 973 N N . ASP A 1 118 ? 9.594 29.391 11.859 1 79.69 118 ASP A N 1
ATOM 974 C CA . ASP A 1 118 ? 10.281 30.438 11.102 1 79.69 118 ASP A CA 1
ATOM 975 C C . ASP A 1 118 ? 9.367 31.641 10.875 1 79.69 118 ASP A C 1
ATOM 977 O O . ASP A 1 118 ? 9.82 32.781 10.945 1 79.69 118 ASP A O 1
ATOM 981 N N . GLU A 1 119 ? 8.156 31.344 10.695 1 76.62 119 GLU A N 1
ATOM 982 C CA . GLU A 1 119 ? 7.188 32.438 10.516 1 76.62 119 GLU A CA 1
ATOM 983 C C . GLU A 1 119 ? 6.895 33.125 11.836 1 76.62 119 GLU A C 1
ATOM 985 O O . GLU A 1 119 ? 6.715 34.344 11.867 1 76.62 119 GLU A O 1
ATOM 990 N N . GLU A 1 120 ? 6.898 32.375 12.852 1 75.38 120 GLU A N 1
ATOM 991 C CA . GLU A 1 120 ? 6.621 32.938 14.172 1 75.38 120 GLU A CA 1
ATOM 992 C C . GLU A 1 120 ? 7.723 33.875 14.617 1 75.38 120 GLU A C 1
ATOM 994 O O . GLU A 1 120 ? 7.469 34.844 15.367 1 75.38 120 GLU A O 1
ATOM 999 N N . ASP A 1 121 ? 8.867 33.625 14.18 1 74.75 121 ASP A N 1
ATOM 1000 C CA . ASP A 1 121 ? 10.016 34.438 14.586 1 74.75 121 ASP A CA 1
ATOM 1001 C C . ASP A 1 121 ? 10.07 35.75 13.805 1 74.75 121 ASP A C 1
ATOM 1003 O O . ASP A 1 121 ? 10.766 36.688 14.203 1 74.75 121 ASP A O 1
ATOM 1007 N N . GLU A 1 122 ? 9.281 35.781 12.797 1 77.31 122 GLU A N 1
ATOM 1008 C CA . GLU A 1 122 ? 9.273 36.969 11.992 1 77.31 122 GLU A CA 1
ATOM 1009 C C . GLU A 1 122 ? 8.156 37.938 12.422 1 77.31 122 GLU A C 1
ATOM 1011 O O . GLU A 1 122 ? 7.008 37.781 12 1 77.31 122 GLU A O 1
ATOM 1016 N N . ILE A 1 123 ? 8.562 38.844 13.344 1 78.69 123 ILE A N 1
ATOM 1017 C CA . ILE A 1 123 ? 7.609 39.844 13.812 1 78.69 123 ILE A CA 1
ATOM 1018 C C . ILE A 1 123 ? 7.574 41.031 12.844 1 78.69 123 ILE A C 1
ATOM 1020 O O . ILE A 1 123 ? 8.609 41.625 12.547 1 78.69 123 ILE A O 1
ATOM 1024 N N . GLU A 1 124 ? 6.402 41.219 12.219 1 83.06 124 GLU A N 1
ATOM 1025 C CA . GLU A 1 124 ? 6.254 42.344 11.305 1 83.06 124 GLU A CA 1
ATOM 1026 C C . GLU A 1 124 ? 5.043 43.188 11.664 1 83.06 124 GLU A C 1
ATOM 1028 O O . GLU A 1 124 ? 4.16 42.75 12.398 1 83.06 124 GLU A O 1
ATOM 1033 N N . LEU A 1 125 ? 5.184 44.469 11.312 1 89.38 125 LEU A N 1
ATOM 1034 C CA . LEU A 1 125 ? 4.039 45.344 11.445 1 89.38 125 LEU A CA 1
ATOM 1035 C C . LEU A 1 125 ? 3.191 45.344 10.18 1 89.38 125 LEU A C 1
ATOM 1037 O O . LEU A 1 125 ? 3.719 45.5 9.078 1 89.38 125 LEU A O 1
ATOM 1041 N N . ILE A 1 126 ? 1.973 45.031 10.391 1 92 126 ILE A N 1
ATOM 1042 C CA . ILE A 1 126 ? 1.049 45 9.266 1 92 126 ILE A CA 1
ATOM 1043 C C . ILE A 1 126 ? 0.051 46.156 9.398 1 92 126 ILE A C 1
ATOM 1045 O O . ILE A 1 126 ? -0.529 46.344 10.461 1 92 126 ILE A O 1
ATOM 1049 N N . GLU A 1 127 ? -0.082 46.906 8.281 1 92.44 127 GLU A N 1
ATOM 1050 C CA . GLU A 1 127 ? -0.984 48.031 8.297 1 92.44 127 GLU A CA 1
ATOM 1051 C C . GLU A 1 127 ? -2.367 47.656 7.773 1 92.44 127 GLU A C 1
ATOM 1053 O O . GLU A 1 127 ? -2.486 46.938 6.777 1 92.44 127 GLU A O 1
ATOM 1058 N N . TYR A 1 128 ? -3.344 47.969 8.516 1 92.69 128 TYR A N 1
ATOM 1059 C CA . TYR A 1 128 ? -4.742 47.844 8.125 1 92.69 128 TYR A CA 1
ATOM 1060 C C . TYR A 1 128 ? -5.531 49.094 8.469 1 92.69 128 TYR A C 1
ATOM 1062 O O . TYR A 1 128 ? -5.594 49.5 9.633 1 92.69 128 TYR A O 1
ATOM 1070 N N . ASN A 1 129 ? -6.16 49.75 7.426 1 92.44 129 ASN A N 1
ATOM 1071 C CA . ASN A 1 129 ? -6.957 50.938 7.562 1 92.44 129 ASN A CA 1
ATOM 1072 C C . ASN A 1 129 ? -6.184 52.062 8.281 1 92.44 129 ASN A C 1
ATOM 1074 O O . ASN A 1 129 ? -6.711 52.688 9.188 1 92.44 129 ASN A O 1
ATOM 1078 N N . GLY A 1 130 ? -4.828 52.188 8.023 1 92.06 130 GLY A N 1
ATOM 1079 C CA . GLY A 1 130 ? -4 53.25 8.57 1 92.06 130 GLY A CA 1
ATOM 1080 C C . GLY A 1 130 ? -3.48 52.969 9.969 1 92.06 130 GLY A C 1
ATOM 1081 O O . GLY A 1 130 ? -2.771 53.781 10.562 1 92.06 130 GLY A O 1
ATOM 1082 N N . GLU A 1 131 ? -3.896 51.875 10.492 1 92.81 131 GLU A N 1
ATOM 1083 C CA . GLU A 1 131 ? -3.451 51.469 11.828 1 92.81 131 GLU A CA 1
ATOM 1084 C C . GLU A 1 131 ? -2.426 50.344 11.75 1 92.81 131 GLU A C 1
ATOM 1086 O O . GLU A 1 131 ? -2.473 49.531 10.836 1 92.81 131 GLU A O 1
ATOM 1091 N N . LYS A 1 132 ? -1.507 50.344 12.719 1 93.12 132 LYS A N 1
ATOM 1092 C CA . LYS A 1 132 ? -0.425 49.344 12.719 1 93.12 132 LYS A CA 1
ATOM 1093 C C . LYS A 1 132 ? -0.696 48.25 13.727 1 93.12 132 LYS A C 1
ATOM 1095 O O . LYS A 1 132 ? -1.069 48.5 14.867 1 93.12 132 LYS A O 1
ATOM 1100 N N . TYR A 1 133 ? -0.528 47.062 13.234 1 94.38 133 TYR A N 1
ATOM 1101 C CA . TYR A 1 133 ? -0.723 45.875 14.07 1 94.38 133 TYR A CA 1
ATOM 1102 C C . TYR A 1 133 ? 0.547 45.031 14.133 1 94.38 133 TYR A C 1
ATOM 1104 O O . TYR A 1 133 ? 1.214 44.844 13.117 1 94.38 133 TYR A O 1
ATOM 1112 N N . VAL A 1 134 ? 0.937 44.625 15.312 1 92.38 134 VAL A N 1
ATOM 1113 C CA . VAL A 1 134 ? 2.08 43.719 15.477 1 92.38 134 VAL A CA 1
ATOM 1114 C C . VAL A 1 134 ? 1.683 42.312 15.102 1 92.38 134 VAL A C 1
ATOM 1116 O O . VAL A 1 134 ? 0.691 41.781 15.602 1 92.38 134 VAL A O 1
ATOM 1119 N N . SER A 1 135 ? 2.414 41.75 14.172 1 92.69 135 SER A N 1
ATOM 1120 C CA . SER A 1 135 ? 2.021 40.438 13.656 1 92.69 135 SER A CA 1
ATOM 1121 C C . SER A 1 135 ? 2.535 39.312 14.547 1 92.69 135 SER A C 1
ATOM 1123 O O . SER A 1 135 ? 3.643 39.375 15.078 1 92.69 135 SER A O 1
ATOM 1125 N N . ALA A 1 136 ? 1.697 38.312 14.727 1 89.44 136 ALA A N 1
ATOM 1126 C CA . ALA A 1 136 ? 2.039 37.062 15.391 1 89.44 136 ALA A CA 1
ATOM 1127 C C . ALA A 1 136 ? 1.592 35.844 14.562 1 89.44 136 ALA A C 1
ATOM 1129 O O . ALA A 1 136 ? 0.396 35.656 14.328 1 89.44 136 ALA A O 1
ATOM 1130 N N . PHE A 1 137 ? 2.57 35.125 14.094 1 90.06 137 PHE A N 1
ATOM 1131 C CA . PHE A 1 137 ? 2.215 33.938 13.359 1 90.06 137 PHE A CA 1
ATOM 1132 C C . PHE A 1 137 ? 1.876 32.781 14.312 1 90.06 137 PHE A C 1
ATOM 1134 O O . PHE A 1 137 ? 2.604 32.531 15.273 1 90.06 137 PHE A O 1
ATOM 1141 N N . VAL A 1 138 ? 0.731 32.156 14.102 1 87.31 138 VAL A N 1
ATOM 1142 C CA . VAL A 1 138 ? 0.257 31.141 15.023 1 87.31 138 VAL A CA 1
ATOM 1143 C C . VAL A 1 138 ? -0.045 29.859 14.25 1 87.31 138 VAL A C 1
ATOM 1145 O O . VAL A 1 138 ? -0.383 29.906 13.062 1 87.31 138 VAL A O 1
ATOM 1148 N N . GLY A 1 139 ? 0.243 28.734 14.852 1 75.88 139 GLY A N 1
ATOM 1149 C CA . GLY A 1 139 ? -0.053 27.422 14.312 1 75.88 139 GLY A CA 1
ATOM 1150 C C . GLY A 1 139 ? -0.969 26.609 15.203 1 75.88 139 GLY A C 1
ATOM 1151 O O . GLY A 1 139 ? -1.641 27.156 16.078 1 75.88 139 GLY A O 1
ATOM 1152 N N . ASP A 1 140 ? -1.05 25.297 14.945 1 70.5 140 ASP A N 1
ATOM 1153 C CA . ASP A 1 140 ? -1.975 24.406 15.633 1 70.5 140 ASP A CA 1
ATOM 1154 C C . ASP A 1 140 ? -1.571 24.219 17.094 1 70.5 140 ASP A C 1
ATOM 1156 O O . ASP A 1 140 ? -2.398 23.844 17.922 1 70.5 140 ASP A O 1
ATOM 1160 N N . ASN A 1 141 ? -0.42 24.516 17.406 1 73.25 141 ASN A N 1
ATOM 1161 C CA . ASN A 1 141 ? 0.054 24.312 18.766 1 73.25 141 ASN A CA 1
ATOM 1162 C C . ASN A 1 141 ? 0.042 25.609 19.562 1 73.25 141 ASN A C 1
ATOM 1164 O O . ASN A 1 141 ? 0.456 25.625 20.734 1 73.25 141 ASN A O 1
ATOM 1168 N N . SER A 1 142 ? -0.501 26.609 18.969 1 82.75 142 SER A N 1
ATOM 1169 C CA . SER A 1 142 ? -0.531 27.891 19.656 1 82.75 142 SER A CA 1
ATOM 1170 C C . SER A 1 142 ? -1.71 27.969 20.625 1 82.75 142 SER A C 1
ATOM 1172 O O . SER A 1 142 ? -2.807 27.5 20.312 1 82.75 142 SER A O 1
ATOM 1174 N N . ASP A 1 143 ? -1.456 28.406 21.812 1 88.06 143 ASP A N 1
ATOM 1175 C CA . ASP A 1 143 ? -2.518 28.578 22.797 1 88.06 143 ASP A CA 1
ATOM 1176 C C . ASP A 1 143 ? -2.471 29.969 23.406 1 88.06 143 ASP A C 1
ATOM 1178 O O . ASP A 1 143 ? -1.552 30.75 23.141 1 88.06 143 ASP A O 1
ATOM 1182 N N . VAL A 1 144 ? -3.5 30.266 24.172 1 92.62 144 VAL A N 1
ATOM 1183 C CA . VAL A 1 144 ? -3.703 31.625 24.672 1 92.62 144 VAL A CA 1
ATOM 1184 C C . VAL A 1 144 ? -2.58 31.984 25.641 1 92.62 144 VAL A C 1
ATOM 1186 O O . VAL A 1 144 ? -2.133 33.125 25.688 1 92.62 144 VAL A O 1
ATOM 1189 N N . GLN A 1 145 ? -2.068 31.031 26.406 1 89.94 145 GLN A N 1
ATOM 1190 C CA . GLN A 1 145 ? -1.013 31.312 27.375 1 89.94 145 GLN A CA 1
ATOM 1191 C C . GLN A 1 145 ? 0.293 31.688 26.672 1 89.94 145 GLN A C 1
ATOM 1193 O O . GLN A 1 145 ? 0.97 32.625 27.078 1 89.94 145 GLN A O 1
ATOM 1198 N N . GLY A 1 146 ? 0.581 30.875 25.719 1 85.94 146 GLY A N 1
ATOM 1199 C CA . GLY A 1 146 ? 1.771 31.172 24.938 1 85.94 146 GLY A CA 1
ATOM 1200 C C . GLY A 1 146 ? 1.701 32.5 24.234 1 85.94 146 GLY A C 1
ATOM 1201 O O . GLY A 1 146 ? 2.672 33.25 24.219 1 85.94 146 GLY A O 1
ATOM 1202 N N . GLN A 1 147 ? 0.603 32.812 23.688 1 89.31 147 GLN A N 1
ATOM 1203 C CA . GLN A 1 147 ? 0.407 34.062 22.969 1 89.31 147 GLN A CA 1
ATOM 1204 C C . GLN A 1 147 ? 0.461 35.25 23.922 1 89.31 147 GLN A C 1
ATOM 1206 O O . GLN A 1 147 ? 1.031 36.312 23.594 1 89.31 147 GLN A O 1
ATOM 1211 N N . ALA A 1 148 ? -0.123 35.094 25.047 1 87.81 148 ALA A N 1
ATOM 1212 C CA . ALA A 1 148 ? -0.114 36.156 26.062 1 87.81 148 ALA A CA 1
ATOM 1213 C C . ALA A 1 148 ? 1.313 36.531 26.422 1 87.81 148 ALA A C 1
ATOM 1215 O O . ALA A 1 148 ? 1.616 37.719 26.562 1 87.81 148 ALA A O 1
ATOM 1216 N N . GLY A 1 149 ? 2.131 35.562 26.625 1 82.75 149 GLY A N 1
ATOM 1217 C CA . GLY A 1 149 ? 3.533 35.844 26.906 1 82.75 149 GLY A CA 1
ATOM 1218 C C . GLY A 1 149 ? 4.227 36.562 25.781 1 82.75 149 GLY A C 1
ATOM 1219 O O . GLY A 1 149 ? 5.016 37.5 26.031 1 82.75 149 GLY A O 1
ATOM 1220 N N . PHE A 1 150 ? 3.928 36.188 24.656 1 81.81 150 PHE A N 1
ATOM 1221 C CA . PHE A 1 150 ? 4.48 36.812 23.453 1 81.81 150 PHE A CA 1
ATOM 1222 C C . PHE A 1 150 ? 4.051 38.281 23.375 1 81.81 150 PHE A C 1
ATOM 1224 O O . PHE A 1 150 ? 4.871 39.156 23.125 1 81.81 150 PHE A O 1
ATOM 1231 N N . TYR A 1 151 ? 2.824 38.562 23.594 1 84.44 151 TYR A N 1
ATOM 1232 C CA . TYR A 1 151 ? 2.285 39.906 23.5 1 84.44 151 TYR A CA 1
ATOM 1233 C C . TYR A 1 151 ? 2.906 40.844 24.547 1 84.44 151 TYR A C 1
ATOM 1235 O O . TYR A 1 151 ? 3.217 42 24.266 1 84.44 151 TYR A O 1
ATOM 1243 N N . LEU A 1 152 ? 3.049 40.25 25.688 1 81.44 152 LEU A N 1
ATOM 1244 C CA . LEU A 1 152 ? 3.701 41 26.75 1 81.44 152 LEU A CA 1
ATOM 1245 C C . LEU A 1 152 ? 5.094 41.469 26.328 1 81.44 152 LEU A C 1
ATOM 1247 O O . LEU A 1 152 ? 5.484 42.594 26.578 1 81.44 152 LEU A O 1
ATOM 1251 N N . SER A 1 153 ? 5.73 40.594 25.656 1 81.19 153 SER A N 1
ATOM 1252 C CA . SER A 1 153 ? 7.113 40.875 25.266 1 81.19 153 SER A CA 1
ATOM 1253 C C . SER A 1 153 ? 7.18 41.812 24.078 1 81.19 153 SER A C 1
ATOM 1255 O O . SER A 1 153 ? 7.996 42.75 24.047 1 81.19 153 SER A O 1
ATOM 1257 N N . ILE A 1 154 ? 6.277 41.688 23.188 1 81.5 154 ILE A N 1
ATOM 1258 C CA . ILE A 1 154 ? 6.461 42.344 21.906 1 81.5 154 ILE A CA 1
ATOM 1259 C C . ILE A 1 154 ? 5.703 43.688 21.906 1 81.5 154 ILE A C 1
ATOM 1261 O O . ILE A 1 154 ? 6.16 44.656 21.312 1 81.5 154 ILE A O 1
ATOM 1265 N N . LEU A 1 155 ? 4.594 43.656 22.5 1 83.25 155 LEU A N 1
ATOM 1266 C CA . LEU A 1 155 ? 3.781 44.875 22.453 1 83.25 155 LEU A CA 1
ATOM 1267 C C . LEU A 1 155 ? 4.359 45.969 23.359 1 83.25 155 LEU A C 1
ATOM 1269 O O . LEU A 1 155 ? 4.172 47.156 23.109 1 83.25 155 LEU A O 1
ATOM 1273 N N . ASP A 1 156 ? 5.059 45.531 24.328 1 73.25 156 ASP A N 1
ATOM 1274 C CA . ASP A 1 156 ? 5.734 46.5 25.188 1 73.25 156 ASP A CA 1
ATOM 1275 C C . ASP A 1 156 ? 6.879 47.188 24.453 1 73.25 156 ASP A C 1
ATOM 1277 O O . ASP A 1 156 ? 7.191 48.344 24.734 1 73.25 156 ASP A O 1
ATOM 1281 N N . GLU A 1 157 ? 7.367 46.5 23.578 1 72.12 157 GLU A N 1
ATOM 1282 C CA . GLU A 1 157 ? 8.516 47 22.844 1 72.12 157 GLU A CA 1
ATOM 1283 C C . GLU A 1 157 ? 8.078 47.906 21.672 1 72.12 157 GLU A C 1
ATOM 1285 O O . GLU A 1 157 ? 8.773 48.844 21.312 1 72.12 157 GLU A O 1
ATOM 1290 N N . GLU A 1 158 ? 6.887 47.5 21.203 1 68.38 158 GLU A N 1
ATOM 1291 C CA . GLU A 1 158 ? 6.387 48.25 20.047 1 68.38 158 GLU A CA 1
ATOM 1292 C C . GLU A 1 158 ? 5.422 49.344 20.469 1 68.38 158 GLU A C 1
ATOM 1294 O O . GLU A 1 158 ? 4.281 49.062 20.844 1 68.38 158 GLU A O 1
ATOM 1299 N N . GLU A 1 159 ? 5.906 50.562 20.547 1 67.88 159 GLU A N 1
ATOM 1300 C CA . GLU A 1 159 ? 5.133 51.688 21.094 1 67.88 159 GLU A CA 1
ATOM 1301 C C . GLU A 1 159 ? 4.023 52.094 20.141 1 67.88 159 GLU A C 1
ATOM 1303 O O . GLU A 1 159 ? 2.957 52.531 20.578 1 67.88 159 GLU A O 1
ATOM 1308 N N . ASP A 1 160 ? 4.285 51.938 18.906 1 81.56 160 ASP A N 1
ATOM 1309 C CA . ASP A 1 160 ? 3.305 52.5 17.969 1 81.56 160 ASP A CA 1
ATOM 1310 C C . ASP A 1 160 ? 2.494 51.375 17.312 1 81.56 160 ASP A C 1
ATOM 1312 O O . ASP A 1 160 ? 2.678 51.094 16.125 1 81.56 160 ASP A O 1
ATOM 1316 N N . HIS A 1 161 ? 1.645 50.719 18.172 1 87.75 161 HIS A N 1
ATOM 1317 C CA . HIS A 1 161 ? 0.782 49.688 17.625 1 87.75 161 HIS A CA 1
ATOM 1318 C C . HIS A 1 161 ? -0.667 49.875 18.062 1 87.75 161 HIS A C 1
ATOM 1320 O O . HIS A 1 161 ? -0.931 50.5 19.094 1 87.75 161 HIS A O 1
ATOM 1326 N N . THR A 1 162 ? -1.548 49.5 17.266 1 92.81 162 THR A N 1
ATOM 1327 C CA . THR A 1 162 ? -2.977 49.531 17.547 1 92.81 162 THR A CA 1
ATOM 1328 C C . THR A 1 162 ? -3.461 48.219 18.109 1 92.81 162 THR A C 1
ATOM 1330 O O . THR A 1 162 ? -4.523 48.125 18.734 1 92.81 162 THR A O 1
ATOM 1333 N N . GLY A 1 163 ? -2.674 47.188 17.969 1 94.38 163 GLY A N 1
ATOM 1334 C CA . GLY A 1 163 ? -3.045 45.844 18.406 1 94.38 163 GLY A CA 1
ATOM 1335 C C . GLY A 1 163 ? -2.199 44.781 17.766 1 94.38 163 GLY A C 1
ATOM 1336 O O . GLY A 1 163 ? -1.012 44.969 17.516 1 94.38 163 GLY A O 1
ATOM 1337 N N . ILE A 1 164 ? -2.824 43.625 17.656 1 94.62 164 ILE A N 1
ATOM 1338 C CA . ILE A 1 164 ? -2.096 42.5 17.125 1 94.62 164 ILE A CA 1
ATOM 1339 C C . ILE A 1 164 ? -2.861 41.906 15.938 1 94.62 164 ILE A C 1
ATOM 1341 O O . ILE A 1 164 ? -4.074 42.094 15.812 1 94.62 164 ILE A O 1
ATOM 1345 N N . VAL A 1 165 ? -2.1 41.406 15 1 95.25 165 VAL A N 1
ATOM 1346 C CA . VAL A 1 165 ? -2.705 40.594 13.938 1 95.25 165 VAL A CA 1
ATOM 1347 C C . VAL A 1 165 ? -2.188 39.156 14.008 1 95.25 165 VAL A C 1
ATOM 1349 O O . VAL A 1 165 ? -0.977 38.938 14.008 1 95.25 165 VAL A O 1
ATOM 1352 N N . LEU A 1 166 ? -3.146 38.219 14.242 1 94.62 166 LEU A N 1
ATOM 1353 C CA . LEU A 1 166 ? -2.814 36.812 14.164 1 94.62 166 LEU A CA 1
ATOM 1354 C C . LEU A 1 166 ? -2.717 36.344 12.719 1 94.62 166 LEU A C 1
ATOM 1356 O O . LEU A 1 166 ? -3.662 36.5 11.945 1 94.62 166 LEU A O 1
ATOM 1360 N N . ARG A 1 167 ? -1.529 35.781 12.383 1 92.69 167 ARG A N 1
ATOM 1361 C CA . ARG A 1 167 ? -1.295 35.25 11.047 1 92.69 167 ARG A CA 1
ATOM 1362 C C . ARG A 1 167 ? -1.159 33.719 11.078 1 92.69 167 ARG A C 1
ATOM 1364 O O . ARG A 1 167 ? -0.578 33.188 12.016 1 92.69 167 ARG A O 1
ATOM 1371 N N . SER A 1 168 ? -1.707 33.062 10.094 1 89.25 168 SER A N 1
ATOM 1372 C CA . SER A 1 168 ? -1.571 31.609 10.023 1 89.25 168 SER A CA 1
ATOM 1373 C C . SER A 1 168 ? -1.737 31.109 8.586 1 89.25 168 SER A C 1
ATOM 1375 O O . SER A 1 168 ? -2.205 31.844 7.719 1 89.25 168 SER A O 1
ATOM 1377 N N . TYR A 1 169 ? -1.282 29.953 8.422 1 83.25 169 TYR A N 1
ATOM 1378 C CA . TYR A 1 169 ? -1.665 29.266 7.191 1 83.25 169 TYR A CA 1
ATOM 1379 C C . TYR A 1 169 ? -3.166 29 7.156 1 83.25 169 TYR A C 1
ATOM 1381 O O . TYR A 1 169 ? -3.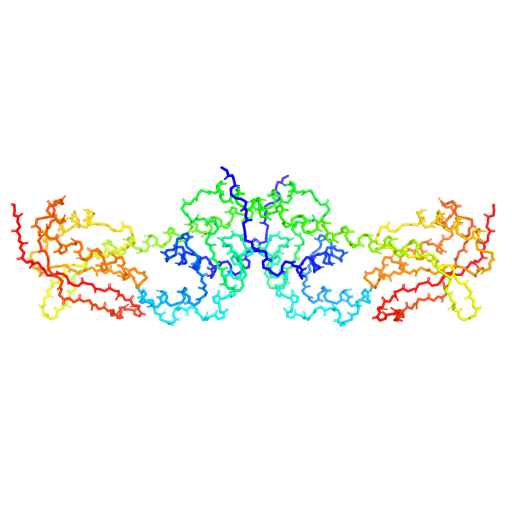803 28.859 8.203 1 83.25 169 TYR A O 1
ATOM 1389 N N . PRO A 1 170 ? -3.711 28.844 5.938 1 78.62 170 PRO A N 1
ATOM 1390 C CA . PRO A 1 170 ? -5.16 28.688 5.809 1 78.62 170 PRO A CA 1
ATOM 1391 C C . PRO A 1 170 ? -5.68 27.406 6.461 1 78.62 170 PRO A C 1
ATOM 1393 O O . PRO A 1 170 ? -6.828 27.359 6.906 1 78.62 170 PRO A O 1
ATOM 1396 N N . ARG A 1 171 ? -4.852 26.469 6.637 1 72.44 171 ARG A N 1
ATOM 1397 C CA . ARG A 1 171 ? -5.281 25.188 7.172 1 72.44 171 ARG A CA 1
ATOM 1398 C C . ARG A 1 171 ? -5.645 25.297 8.648 1 72.44 171 ARG A C 1
ATOM 1400 O O . ARG A 1 171 ? -6.332 24.438 9.195 1 72.44 171 ARG A O 1
ATOM 1407 N N . TRP A 1 172 ? -5.383 26.469 9.297 1 80.56 172 TRP A N 1
ATOM 1408 C CA . TRP A 1 172 ? -5.629 26.594 10.734 1 80.56 172 TRP A CA 1
ATOM 1409 C C . TRP A 1 172 ? -6.656 27.688 11.016 1 80.56 172 TRP A C 1
ATOM 1411 O O . TRP A 1 172 ? -6.656 28.281 12.094 1 80.56 172 TRP A O 1
ATOM 1421 N N . VAL A 1 173 ? -7.531 27.938 10.016 1 79.38 173 VAL A N 1
ATOM 1422 C CA . VAL A 1 173 ? -8.492 29.031 10.133 1 79.38 173 VAL A CA 1
ATOM 1423 C C . VAL A 1 173 ? -9.367 28.828 11.367 1 79.38 173 VAL A C 1
ATOM 1425 O O . VAL A 1 173 ? -9.586 29.766 12.141 1 79.38 173 VAL A O 1
ATOM 1428 N N . VAL A 1 174 ? -9.82 27.625 11.562 1 77.38 174 VAL A N 1
ATOM 1429 C CA . VAL A 1 174 ? -10.742 27.344 12.656 1 77.38 174 VAL A CA 1
ATOM 1430 C C . VAL A 1 174 ? -10.023 27.516 13.992 1 77.38 174 VAL A C 1
ATOM 1432 O O . VAL A 1 174 ? -10.539 28.188 14.898 1 77.38 174 VAL A O 1
ATOM 1435 N N . GLU A 1 175 ? -8.852 26.969 14.109 1 82.56 175 GLU A N 1
ATOM 1436 C CA . GLU A 1 175 ? -8.07 27.031 15.344 1 82.56 175 GLU A CA 1
ATOM 1437 C C . GLU A 1 175 ? -7.695 28.469 15.672 1 82.56 175 GLU A C 1
ATOM 1439 O O . GLU A 1 175 ? -7.723 28.875 16.844 1 82.56 175 GLU A O 1
ATOM 1444 N N . VAL A 1 176 ? -7.398 29.219 14.664 1 88.81 176 VAL A N 1
ATOM 1445 C CA . VAL A 1 176 ? -6.965 30.609 14.875 1 88.81 176 VAL A CA 1
ATOM 1446 C C . VAL A 1 176 ? -8.156 31.469 15.281 1 88.81 176 VAL A C 1
ATOM 1448 O O . VAL A 1 176 ? -8.031 32.344 16.141 1 88.81 176 VAL A O 1
ATOM 1451 N N . GLU A 1 177 ? -9.344 31.203 14.648 1 88.25 177 GLU A N 1
ATOM 1452 C CA . GLU A 1 177 ? -10.547 31.922 15.039 1 88.25 177 GLU A CA 1
ATOM 1453 C C . GLU A 1 177 ? -10.914 31.641 16.5 1 88.25 177 GLU A C 1
ATOM 1455 O O . GLU A 1 177 ? -11.305 32.562 17.234 1 88.25 177 GLU A O 1
ATOM 1460 N N . GLU A 1 178 ? -10.773 30.422 16.875 1 90 178 GLU A N 1
ATOM 1461 C CA . GLU A 1 178 ? -11.039 30.047 18.266 1 90 178 GLU A CA 1
ATOM 1462 C C . GLU A 1 178 ? -10.055 30.734 19.203 1 90 178 GLU A C 1
ATOM 1464 O O . GLU A 1 178 ? -10.438 31.203 20.281 1 90 178 GLU A O 1
ATOM 1469 N N . LEU A 1 179 ? -8.805 30.766 18.797 1 94.06 179 LEU A N 1
ATOM 1470 C CA . LEU A 1 179 ? -7.781 31.438 19.594 1 94.06 179 LEU A CA 1
ATOM 1471 C C . LEU A 1 179 ? -8.078 32.938 19.719 1 94.06 179 LEU A C 1
ATOM 1473 O O . LEU A 1 179 ? -7.926 33.5 20.812 1 94.06 179 LEU A O 1
ATOM 1477 N N . ALA A 1 180 ? -8.461 33.562 18.625 1 95.38 180 ALA A N 1
ATOM 1478 C CA . ALA A 1 180 ? -8.812 34.969 18.641 1 95.38 180 ALA A CA 1
ATOM 1479 C C . ALA A 1 180 ? -9.961 35.25 19.609 1 95.38 180 ALA A C 1
ATOM 1481 O O . ALA A 1 180 ? -9.945 36.25 20.328 1 95.38 180 ALA A O 1
ATOM 1482 N N . GLU A 1 181 ? -10.922 34.344 19.562 1 95.75 181 GLU A N 1
ATOM 1483 C CA . GLU A 1 181 ? -12.047 34.469 20.469 1 95.75 181 GLU A CA 1
ATOM 1484 C C . GLU A 1 181 ? -11.586 34.406 21.922 1 95.75 181 GLU A C 1
ATOM 1486 O O . GLU A 1 181 ? -12.062 35.188 22.766 1 95.75 181 GLU A O 1
ATOM 1491 N N . GLN A 1 182 ? -10.711 33.531 22.25 1 95.88 182 GLN A N 1
ATOM 1492 C CA . GLN A 1 182 ? -10.172 33.406 23.594 1 95.88 182 GLN A CA 1
ATOM 1493 C C . GLN A 1 182 ? -9.391 34.656 24 1 95.88 182 GLN A C 1
ATOM 1495 O O . GLN A 1 182 ? -9.523 35.156 25.125 1 95.88 182 GLN A O 1
ATOM 1500 N N . ILE A 1 183 ? -8.633 35.188 23.062 1 95.88 183 ILE A N 1
ATOM 1501 C CA . ILE A 1 183 ? -7.809 36.344 23.328 1 95.88 183 ILE A CA 1
ATOM 1502 C C . ILE A 1 183 ? -8.703 37.562 23.562 1 95.88 183 ILE A C 1
ATOM 1504 O O . ILE A 1 183 ? -8.367 38.438 24.375 1 95.88 183 ILE A O 1
ATOM 1508 N N . CYS A 1 184 ? -9.852 37.594 22.969 1 96.5 184 CYS A N 1
ATOM 1509 C CA . CYS A 1 184 ? -10.758 38.719 23.094 1 96.5 184 CYS A CA 1
ATOM 1510 C C . CYS A 1 184 ? -11.656 38.562 24.312 1 96.5 184 CYS A C 1
ATOM 1512 O O . CYS A 1 184 ? -12.398 39.5 24.656 1 96.5 184 CYS A O 1
ATOM 1514 N N . ASP A 1 185 ? -11.562 37.406 24.906 1 95.94 185 ASP A N 1
ATOM 1515 C CA . ASP A 1 185 ? -12.344 37.188 26.125 1 95.94 185 ASP A CA 1
ATOM 1516 C C . ASP A 1 185 ? -11.602 37.688 27.359 1 95.94 185 ASP A C 1
ATOM 1518 O O . ASP A 1 185 ? -10.594 37.125 27.75 1 95.94 185 ASP A O 1
ATOM 1522 N N . ASP A 1 186 ? -12.219 38.625 28.047 1 93.75 186 ASP A N 1
ATOM 1523 C CA . ASP A 1 186 ? -11.578 39.281 29.203 1 93.75 186 ASP A CA 1
ATOM 1524 C C . ASP A 1 186 ? -11.305 38.25 30.312 1 93.75 186 ASP A C 1
ATOM 1526 O O . ASP A 1 186 ? -10.281 38.344 31 1 93.75 186 ASP A O 1
ATOM 1530 N N . ASP A 1 187 ? -12.242 37.406 30.547 1 94.69 187 ASP A N 1
ATOM 1531 C CA . ASP A 1 187 ? -12.094 36.406 31.625 1 94.69 187 ASP A CA 1
ATOM 1532 C C . ASP A 1 187 ? -10.938 35.469 31.328 1 94.69 187 ASP A C 1
ATOM 1534 O O . ASP A 1 187 ? -10.164 35.125 32.25 1 94.69 187 ASP A O 1
ATOM 1538 N N . VAL A 1 188 ? -10.836 35.094 30.094 1 95.25 188 VAL A N 1
ATOM 1539 C CA . VAL A 1 188 ? -9.773 34.188 29.703 1 95.25 188 VAL A CA 1
ATOM 1540 C C . VAL A 1 188 ? -8.422 34.875 29.828 1 95.25 188 VAL A C 1
ATOM 1542 O O . VAL A 1 188 ? -7.469 34.312 30.375 1 95.25 188 VAL A O 1
ATOM 1545 N N . MET A 1 189 ? -8.328 36.062 29.359 1 93.56 189 MET A N 1
ATOM 1546 C CA . MET A 1 189 ? -7.07 36.812 29.344 1 93.56 189 MET A CA 1
ATOM 1547 C C . MET A 1 189 ? -6.645 37.188 30.75 1 93.56 189 MET A C 1
ATOM 1549 O O . MET A 1 189 ? -5.453 37.344 31.016 1 93.56 189 MET A O 1
ATOM 1553 N N . SER A 1 190 ? -7.586 37.375 31.656 1 92.69 190 SER A N 1
ATOM 1554 C CA . SER A 1 190 ? -7.262 37.75 33.031 1 92.69 190 SER A CA 1
ATOM 1555 C C . SER A 1 190 ? -6.477 36.656 33.719 1 92.69 190 SER A C 1
ATOM 1557 O O . SER A 1 190 ? -5.797 36.906 34.719 1 92.69 190 SER A O 1
ATOM 1559 N N . GLU A 1 191 ? -6.57 35.469 33.188 1 93.88 191 GLU A N 1
ATOM 1560 C CA . GLU A 1 191 ? -5.859 34.344 33.75 1 93.88 191 GLU A CA 1
ATOM 1561 C C . GLU A 1 191 ? -4.461 34.188 33.156 1 93.88 191 GLU A C 1
ATOM 1563 O O . GLU A 1 191 ? -3.729 33.25 33.469 1 93.88 191 GLU A O 1
ATOM 1568 N N . THR A 1 192 ? -4.105 35.094 32.281 1 92.75 192 THR A N 1
ATOM 1569 C CA . THR A 1 192 ? -2.789 35.062 31.656 1 92.75 192 THR A CA 1
ATOM 1570 C C . THR A 1 192 ? -1.931 36.219 32.188 1 92.75 192 THR A C 1
ATOM 1572 O O . THR A 1 192 ? -2.381 37 33.031 1 92.75 192 THR A O 1
ATOM 1575 N N . VAL A 1 193 ? -0.658 36.375 31.703 1 89.31 193 VAL A N 1
ATOM 1576 C CA . VAL A 1 193 ? 0.276 37.406 32.125 1 89.31 193 VAL A CA 1
ATOM 1577 C C . VAL A 1 193 ? 0.077 38.688 31.297 1 89.31 193 VAL A C 1
ATOM 1579 O O . VAL A 1 193 ? 0.659 39.719 31.594 1 89.31 193 VAL A O 1
ATOM 1582 N N . CYS A 1 194 ? -0.794 38.594 30.328 1 90.12 194 CYS A N 1
ATOM 1583 C CA . CYS A 1 194 ? -0.929 39.719 29.375 1 90.12 194 CYS A CA 1
ATOM 1584 C C . CYS A 1 194 ? -1.817 40.812 29.938 1 90.12 194 CYS A C 1
ATOM 1586 O O . CYS A 1 194 ? -2.979 40.562 30.266 1 90.12 194 CYS A O 1
ATOM 1588 N N . PRO A 1 195 ? -1.342 41.969 30.031 1 89.94 195 PRO A N 1
ATOM 1589 C CA . PRO A 1 195 ? -2.135 43.094 30.562 1 89.94 195 PRO A CA 1
ATOM 1590 C C . PRO A 1 195 ? -3.029 43.719 29.516 1 89.94 195 PRO A C 1
ATOM 1592 O O . PRO A 1 195 ? -3.779 44.656 29.812 1 89.94 195 PRO A O 1
ATOM 1595 N N . TYR A 1 196 ? -2.945 43.312 28.359 1 91.12 196 TYR A N 1
ATOM 1596 C CA . TYR A 1 196 ? -3.713 43.906 27.281 1 91.12 196 TYR A CA 1
ATOM 1597 C C . TYR A 1 196 ? -5.023 43.156 27.062 1 91.12 196 TYR A C 1
ATOM 1599 O O . TYR A 1 196 ? -5.113 41.969 27.312 1 91.12 196 TYR A O 1
ATOM 1607 N N . ARG A 1 197 ? -6.047 43.906 26.719 1 94.38 197 ARG A N 1
ATOM 1608 C CA . ARG A 1 197 ? -7.32 43.375 26.266 1 94.38 197 ARG A CA 1
ATOM 1609 C C . ARG A 1 197 ? -7.59 43.75 24.812 1 94.38 197 ARG A C 1
ATOM 1611 O O . ARG A 1 197 ? -7.176 44.812 24.359 1 94.38 197 ARG A O 1
ATOM 1618 N N . PHE A 1 198 ? -8.219 42.844 24.172 1 95.31 198 PHE A N 1
ATOM 1619 C CA . PHE A 1 198 ? -8.352 43.031 22.734 1 95.31 198 PHE A CA 1
ATOM 1620 C C . PHE A 1 198 ? -9.797 42.844 22.297 1 95.31 198 PHE A C 1
ATOM 1622 O O . PHE A 1 198 ? -10.602 42.25 23.016 1 95.31 198 PHE A O 1
ATOM 1629 N N . GLU A 1 199 ? -10.156 43.438 21.172 1 96.81 199 GLU A N 1
ATOM 1630 C CA . GLU A 1 199 ? -11.391 43.188 20.438 1 96.81 199 GLU A CA 1
ATOM 1631 C C . GLU A 1 199 ? -11.094 42.875 18.969 1 96.81 199 GLU A C 1
ATOM 1633 O O . GLU A 1 199 ? -10.195 43.469 18.375 1 96.81 199 GLU A O 1
ATOM 1638 N N . GLN A 1 200 ? -11.805 41.938 18.375 1 96.69 200 GLN A N 1
ATOM 1639 C CA . GLN A 1 200 ? -11.586 41.562 16.984 1 96.69 200 GLN A CA 1
ATOM 1640 C C . GLN A 1 200 ? -12.141 42.625 16.047 1 96.69 200 GLN A C 1
ATOM 1642 O O . GLN A 1 200 ? -13.281 43.094 16.203 1 96.69 200 GLN A O 1
ATOM 1647 N N . VAL A 1 201 ? -11.367 42.969 15.086 1 95.12 201 VAL A N 1
ATOM 1648 C CA . VAL A 1 201 ? -11.742 44.031 14.148 1 95.12 201 VAL A CA 1
ATOM 1649 C C . VAL A 1 201 ? -12.109 43.406 12.805 1 95.12 201 VAL A C 1
ATOM 1651 O O . VAL A 1 201 ? -13.086 43.812 12.164 1 95.12 201 VAL A O 1
ATOM 1654 N N . LYS A 1 202 ? -11.258 42.469 12.32 1 92.12 202 LYS A N 1
ATOM 1655 C CA . LYS A 1 202 ? -11.398 41.938 10.977 1 92.12 202 LYS A CA 1
ATOM 1656 C C . LYS A 1 202 ? -10.68 40.594 10.844 1 92.12 202 LYS A C 1
ATOM 1658 O O . LYS A 1 202 ? -9.688 40.344 11.523 1 92.12 202 LYS A O 1
ATOM 1663 N N . SER A 1 203 ? -11.359 39.719 10.117 1 93.12 203 SER A N 1
ATOM 1664 C CA . SER A 1 203 ? -10.648 38.531 9.594 1 93.12 203 SER A CA 1
ATOM 1665 C C . SER A 1 203 ? -10.594 38.562 8.07 1 93.12 203 SER A C 1
ATOM 1667 O O . SER A 1 203 ? -11.555 39 7.418 1 93.12 203 SER A O 1
ATOM 1669 N N . GLU A 1 204 ? -9.422 38.25 7.523 1 89.81 204 GLU A N 1
ATOM 1670 C CA . GLU A 1 204 ? -9.289 38.25 6.07 1 89.81 204 GLU A CA 1
ATOM 1671 C C . GLU A 1 204 ? -8.344 37.156 5.609 1 89.81 204 GLU A C 1
ATOM 1673 O O . GLU A 1 204 ? -7.625 36.562 6.418 1 89.81 204 GLU A O 1
ATOM 1678 N N . LEU A 1 205 ? -8.43 36.781 4.402 1 86.81 205 LEU A N 1
ATOM 1679 C CA . LEU A 1 205 ? -7.586 35.781 3.77 1 86.81 205 LEU A CA 1
ATOM 1680 C C . LEU A 1 205 ? -6.863 36.344 2.559 1 86.81 205 LEU A C 1
ATOM 1682 O O . LEU A 1 205 ? -7.133 35.969 1.421 1 86.81 205 LEU A O 1
ATOM 1686 N N . PRO A 1 206 ? -5.891 37.188 2.805 1 86.69 206 PRO A N 1
ATOM 1687 C CA . PRO A 1 206 ? -5.156 37.812 1.696 1 86.69 206 PRO A CA 1
ATOM 1688 C C . PRO A 1 206 ? -4.176 36.844 1.034 1 86.69 206 PRO A C 1
ATOM 1690 O O . PRO A 1 206 ? -3.881 35.781 1.588 1 86.69 206 PRO A O 1
ATOM 1693 N N . THR A 1 207 ? -3.773 37.219 -0.189 1 83.44 207 THR A N 1
ATOM 1694 C CA . THR A 1 207 ? -2.662 36.531 -0.842 1 83.44 207 THR A CA 1
ATOM 1695 C C . THR A 1 207 ? -1.354 37.281 -0.61 1 83.44 207 THR A C 1
ATOM 1697 O O . THR A 1 207 ? -1.249 38.469 -0.918 1 83.44 207 THR A O 1
ATOM 1700 N N . VAL A 1 208 ? -0.46 36.688 0.079 1 81.5 208 VAL A N 1
ATOM 1701 C CA . VAL A 1 208 ? 0.854 37.25 0.362 1 81.5 208 VAL A CA 1
ATOM 1702 C C . VAL A 1 208 ? 1.932 36.438 -0.356 1 81.5 208 VAL A C 1
ATOM 1704 O O . VAL A 1 208 ? 2.076 35.25 -0.116 1 81.5 208 VAL A O 1
ATOM 1707 N N . ASP A 1 209 ? 2.641 37.031 -1.25 1 79.19 209 ASP A N 1
ATOM 1708 C CA . ASP A 1 209 ? 3.715 36.406 -2.018 1 79.19 209 ASP A CA 1
ATOM 1709 C C . ASP A 1 209 ? 3.232 35.125 -2.688 1 79.19 209 ASP A C 1
ATOM 1711 O O . ASP A 1 209 ? 3.912 34.094 -2.633 1 79.19 209 ASP A O 1
ATOM 1715 N N . GLY A 1 210 ? 1.983 35.156 -3.139 1 72.81 210 GLY A N 1
ATOM 1716 C CA . GLY A 1 210 ? 1.443 34.062 -3.918 1 72.81 210 GLY A CA 1
ATOM 1717 C C . GLY A 1 210 ? 0.735 33.031 -3.068 1 72.81 210 GLY A C 1
ATOM 1718 O O . GLY A 1 210 ? 0.117 32.094 -3.6 1 72.81 210 GLY A O 1
ATOM 1719 N N . ASN A 1 211 ? 0.847 33.219 -1.771 1 75.5 211 ASN A N 1
ATOM 1720 C CA . ASN A 1 211 ? 0.198 32.25 -0.876 1 75.5 211 ASN A CA 1
ATOM 1721 C C . ASN A 1 211 ? -0.918 32.906 -0.07 1 75.5 211 ASN A C 1
ATOM 1723 O O . ASN A 1 211 ? -0.859 34.125 0.218 1 75.5 211 ASN A O 1
ATOM 1727 N N . LYS A 1 212 ? -1.843 32.062 0.229 1 81.19 212 LYS A N 1
ATOM 1728 C CA . LYS A 1 212 ? -2.914 32.594 1.077 1 81.19 212 LYS A CA 1
ATOM 1729 C C . LYS A 1 212 ? -2.51 32.562 2.549 1 81.19 212 LYS A C 1
ATOM 1731 O O . LYS A 1 212 ? -1.824 31.641 2.996 1 81.19 212 LYS A O 1
ATOM 1736 N N . GLU A 1 213 ? -2.822 33.625 3.104 1 86.81 213 GLU A N 1
ATOM 1737 C CA . GLU A 1 213 ? -2.58 33.75 4.535 1 86.81 213 GLU A CA 1
ATOM 1738 C C . GLU A 1 213 ? -3.848 34.188 5.273 1 86.81 213 GLU A C 1
ATOM 1740 O O . GLU A 1 213 ? -4.605 35.031 4.781 1 86.81 213 GLU A O 1
ATOM 1745 N N . PHE A 1 214 ? -4.117 33.469 6.371 1 88.31 214 PHE A N 1
ATOM 1746 C CA . PHE A 1 214 ? -5.246 33.875 7.199 1 88.31 214 PHE A CA 1
ATOM 1747 C C . PHE A 1 214 ? -4.809 34.875 8.25 1 88.31 214 PHE A C 1
ATOM 1749 O O . PHE A 1 214 ? -3.793 34.688 8.922 1 88.31 214 PHE A O 1
ATOM 1756 N N . ARG A 1 215 ? -5.602 36.062 8.352 1 92.88 215 ARG A N 1
ATOM 1757 C CA . ARG A 1 215 ? -5.266 37.125 9.297 1 92.88 215 ARG A CA 1
ATOM 1758 C C . ARG A 1 215 ? -6.469 37.5 10.156 1 92.88 215 ARG A C 1
ATOM 1760 O O . ARG A 1 215 ? -7.594 37.562 9.664 1 92.88 215 ARG A O 1
ATOM 1767 N N . VAL A 1 216 ? -6.254 37.594 11.391 1 95.31 216 VAL A N 1
ATOM 1768 C CA . VAL A 1 216 ? -7.254 38.125 12.312 1 95.31 216 VAL A CA 1
ATOM 1769 C C . VAL A 1 216 ? -6.684 39.344 13.039 1 95.31 216 VAL A C 1
ATOM 1771 O O . VAL A 1 216 ? -5.734 39.219 13.812 1 95.31 216 VAL A O 1
ATOM 1774 N N . PHE A 1 217 ? -7.281 40.5 12.773 1 96.12 217 PHE A N 1
ATOM 1775 C CA . PHE A 1 217 ? -6.832 41.75 13.406 1 96.12 217 PHE A CA 1
ATOM 1776 C C . PHE A 1 217 ? -7.527 41.938 14.742 1 96.12 217 PHE A C 1
ATOM 1778 O O . PHE A 1 217 ? -8.758 41.938 14.82 1 96.12 217 PHE A O 1
ATOM 1785 N N . LEU A 1 218 ? -6.754 42.094 15.758 1 96.69 218 LEU A N 1
ATOM 1786 C CA . LEU A 1 218 ? -7.234 42.344 17.109 1 96.69 218 LEU A CA 1
ATOM 1787 C C . LEU A 1 218 ? -6.75 43.719 17.609 1 96.69 218 LEU A C 1
ATOM 1789 O O . LEU A 1 218 ? -5.543 43.938 17.719 1 96.69 218 LEU A O 1
ATOM 1793 N N . ARG A 1 219 ? -7.66 44.562 17.891 1 95.81 219 ARG A N 1
ATOM 1794 C CA . ARG A 1 219 ? -7.344 45.906 18.391 1 95.81 219 ARG A CA 1
ATOM 1795 C C . ARG A 1 219 ? -7.262 45.938 19.906 1 95.81 219 ARG A C 1
ATOM 1797 O O . ARG A 1 219 ? -8.102 45.344 20.594 1 95.81 219 ARG A O 1
ATOM 1804 N N . GLU A 1 220 ? -6.25 46.594 20.406 1 94 220 GLU A N 1
ATOM 1805 C CA . GLU A 1 220 ? -6.141 46.812 21.844 1 94 220 GLU A CA 1
ATOM 1806 C C . GLU A 1 220 ? -7.25 47.719 22.375 1 94 220 GLU A C 1
ATOM 1808 O O . GLU A 1 220 ? -7.488 48.781 21.812 1 94 220 GLU A O 1
ATOM 1813 N N . THR A 1 221 ? -7.922 47.25 23.344 1 92.94 221 THR A N 1
ATOM 1814 C CA . THR A 1 221 ? -9.016 48.031 23.875 1 92.94 221 THR A CA 1
ATOM 1815 C C . THR A 1 221 ? -8.648 48.594 25.25 1 92.94 221 THR A C 1
ATOM 1817 O O . THR A 1 221 ? -9.141 49.656 25.641 1 92.94 221 THR A O 1
ATOM 1820 N N . ARG A 1 222 ? -7.926 47.812 26.031 1 89.56 222 ARG A N 1
ATOM 1821 C CA . ARG A 1 222 ? -7.574 48.188 27.391 1 89.56 222 ARG A CA 1
ATOM 1822 C C . ARG A 1 222 ? -6.199 47.656 27.781 1 89.56 222 ARG A C 1
ATOM 1824 O O . ARG A 1 222 ? -5.754 46.656 27.25 1 89.56 222 ARG A O 1
ATOM 1831 N N . PHE A 1 223 ? -5.574 48.438 28.5 1 86.19 223 PHE A N 1
ATOM 1832 C CA . PHE A 1 223 ? -4.348 48.031 29.172 1 86.19 223 PHE A CA 1
ATOM 1833 C C . PHE A 1 223 ? -4.539 48 30.672 1 86.19 223 PHE A C 1
ATOM 1835 O O . PHE A 1 223 ? -4.898 49 31.281 1 86.19 223 PHE A O 1
ATOM 1842 N N . LEU A 1 224 ? -4.434 46.812 31.266 1 81.56 224 LEU A N 1
ATOM 1843 C CA . LEU A 1 224 ? -4.609 46.625 32.688 1 81.56 224 LEU A CA 1
ATOM 1844 C C . LEU A 1 224 ? -3.283 46.312 33.375 1 81.56 224 LEU A C 1
ATOM 1846 O O . LEU A 1 224 ? -2.938 45.156 33.562 1 81.56 224 LEU A O 1
ATOM 1850 N N . PRO A 1 225 ? -2.5 47.375 33.906 1 68.31 225 PRO A N 1
ATOM 1851 C CA . PRO A 1 225 ? -1.196 47.125 34.531 1 68.31 225 PRO A CA 1
ATOM 1852 C C . PRO A 1 225 ? -1.309 46.438 35.875 1 68.31 225 PRO A C 1
ATOM 1854 O O . PRO A 1 225 ? -2.318 46.594 36.562 1 68.31 225 PRO A O 1
ATOM 1857 N N . MET B 1 1 ? 23.453 -10.727 7.535 1 27.44 1 MET B N 1
ATOM 1858 C CA . MET B 1 1 ? 23.406 -9.273 7.34 1 27.44 1 MET B CA 1
ATOM 1859 C C . MET B 1 1 ? 22.016 -8.836 6.863 1 27.44 1 MET B C 1
ATOM 1861 O O . MET B 1 1 ? 21.484 -9.406 5.914 1 27.44 1 MET B O 1
ATOM 1865 N N . GLN B 1 2 ? 21.125 -8.273 7.695 1 41.97 2 GLN B N 1
ATOM 1866 C CA . GLN B 1 2 ? 19.703 -7.988 7.547 1 41.97 2 GLN B CA 1
ATOM 1867 C C . GLN B 1 2 ? 19.453 -7.074 6.352 1 41.97 2 GLN B C 1
ATOM 1869 O O . GLN B 1 2 ? 19.906 -5.934 6.328 1 41.97 2 GLN B O 1
ATOM 1874 N N . THR B 1 3 ? 19.469 -7.598 5.219 1 51.31 3 THR B N 1
ATOM 1875 C CA . THR B 1 3 ? 19.312 -6.902 3.947 1 51.31 3 THR B CA 1
ATOM 1876 C C . THR B 1 3 ? 18.156 -5.91 4.008 1 51.31 3 THR B C 1
ATOM 1878 O O . THR B 1 3 ? 17.031 -6.285 4.32 1 51.31 3 THR B O 1
ATOM 1881 N N . ARG B 1 4 ? 18.531 -4.52 4.211 1 57.16 4 ARG B N 1
ATOM 1882 C CA . ARG B 1 4 ? 17.688 -3.328 4.281 1 57.16 4 ARG B CA 1
ATOM 1883 C C . ARG B 1 4 ? 16.797 -3.215 3.057 1 57.16 4 ARG B C 1
ATOM 1885 O O . ARG B 1 4 ? 17.156 -3.656 1.966 1 57.16 4 ARG B O 1
ATOM 1892 N N . TYR B 1 5 ? 15.469 -2.973 3.312 1 72.12 5 TYR B N 1
ATOM 1893 C CA . TYR B 1 5 ? 14.547 -2.689 2.219 1 72.12 5 TYR B CA 1
ATOM 1894 C C . TYR B 1 5 ? 15.18 -1.75 1.201 1 72.12 5 TYR B C 1
ATOM 1896 O O . TYR B 1 5 ? 15.664 -0.676 1.559 1 72.12 5 TYR B O 1
ATOM 1904 N N . THR B 1 6 ? 15.438 -2.213 0.044 1 72.19 6 THR B N 1
ATOM 1905 C CA . THR B 1 6 ? 16.156 -1.46 -0.98 1 72.19 6 THR B CA 1
ATOM 1906 C C . THR B 1 6 ? 15.172 -0.788 -1.938 1 72.19 6 THR B C 1
ATOM 1908 O O . THR B 1 6 ? 15.57 -0.001 -2.797 1 72.19 6 THR B O 1
ATOM 1911 N N . GLY B 1 7 ? 13.938 -1.052 -1.814 1 81.75 7 GLY B N 1
ATOM 1912 C CA . GLY B 1 7 ? 12.953 -0.488 -2.73 1 81.75 7 GLY B CA 1
ATOM 1913 C C . GLY B 1 7 ? 12.562 0.936 -2.383 1 81.75 7 GLY B C 1
ATOM 1914 O O . GLY B 1 7 ? 13 1.473 -1.362 1 81.75 7 GLY B O 1
ATOM 1915 N N . LYS B 1 8 ? 11.953 1.614 -3.293 1 86.56 8 LYS B N 1
ATOM 1916 C CA . LYS B 1 8 ? 11.383 2.939 -3.084 1 86.56 8 LYS B CA 1
ATOM 1917 C C . LYS B 1 8 ? 9.906 2.842 -2.691 1 86.56 8 LYS B C 1
ATOM 1919 O O . LYS B 1 8 ? 9.273 1.802 -2.887 1 86.56 8 LYS B O 1
ATOM 1924 N N . LEU B 1 9 ? 9.453 3.844 -2.059 1 89.38 9 LEU B N 1
ATOM 1925 C CA . LEU B 1 9 ? 8.055 3.895 -1.652 1 89.38 9 LEU B CA 1
ATOM 1926 C C . LEU B 1 9 ? 7.219 4.645 -2.682 1 89.38 9 LEU B C 1
ATOM 1928 O O . LEU B 1 9 ? 7.273 5.875 -2.756 1 89.38 9 LEU B O 1
ATOM 1932 N N . PRO B 1 10 ? 6.453 3.896 -3.414 1 84.69 10 PRO B N 1
ATOM 1933 C CA . PRO B 1 10 ? 5.738 4.539 -4.52 1 84.69 10 PRO B CA 1
ATOM 1934 C C . PRO B 1 10 ? 4.805 5.652 -4.051 1 84.69 10 PRO B C 1
ATOM 1936 O O . PRO B 1 10 ? 3.879 5.402 -3.273 1 84.69 10 PRO B O 1
ATOM 1939 N N . GLY B 1 11 ? 5.047 6.922 -4.617 1 83.44 11 GLY B N 1
ATOM 1940 C CA . GLY B 1 11 ? 4.141 8.039 -4.43 1 83.44 11 GLY B CA 1
ATOM 1941 C C . GLY B 1 11 ? 4.047 8.508 -2.99 1 83.44 11 GLY B C 1
ATOM 1942 O O . GLY B 1 11 ? 3.068 9.141 -2.598 1 83.44 11 GLY B O 1
ATOM 1943 N N . ILE B 1 12 ? 5.012 8.172 -2.129 1 87.81 12 ILE B N 1
ATOM 1944 C CA . ILE B 1 12 ? 4.895 8.344 -0.686 1 87.81 12 ILE B CA 1
ATOM 1945 C C . ILE B 1 12 ? 4.855 9.836 -0.351 1 87.81 12 ILE B C 1
ATOM 1947 O O . ILE B 1 12 ? 4.137 10.25 0.562 1 87.81 12 ILE B O 1
ATOM 1951 N N . ASP B 1 13 ? 5.512 10.68 -1.146 1 83.75 13 ASP B N 1
ATOM 1952 C CA . ASP B 1 13 ? 5.609 12.094 -0.794 1 83.75 13 ASP B CA 1
ATOM 1953 C C . ASP B 1 13 ? 4.23 12.758 -0.791 1 83.75 13 ASP B C 1
ATOM 1955 O O . ASP B 1 13 ? 3.818 13.336 0.214 1 83.75 13 ASP B O 1
ATOM 1959 N N . GLY B 1 14 ? 3.52 12.625 -1.885 1 86 14 GLY B N 1
ATOM 1960 C CA . GLY B 1 14 ? 2.18 13.188 -1.959 1 86 14 GLY B CA 1
ATOM 1961 C C . GLY B 1 14 ? 1.214 12.562 -0.97 1 86 14 GLY B C 1
ATOM 1962 O O . GLY B 1 14 ? 0.3 13.227 -0.48 1 86 14 GLY B O 1
ATOM 1963 N N . CYS B 1 15 ? 1.497 11.398 -0.601 1 93.5 15 CYS B N 1
ATOM 1964 C CA . CYS B 1 15 ? 0.64 10.672 0.327 1 93.5 15 CYS B CA 1
ATOM 1965 C C . CYS B 1 15 ? 0.829 11.172 1.754 1 93.5 15 CYS B C 1
ATOM 1967 O O . CYS B 1 15 ? -0.143 11.344 2.492 1 93.5 15 CYS B O 1
ATOM 1969 N N . ILE B 1 16 ? 2.049 11.492 2.094 1 95.06 16 ILE B N 1
ATOM 1970 C CA . ILE B 1 16 ? 2.338 11.906 3.461 1 95.06 16 ILE B CA 1
ATOM 1971 C C . ILE B 1 16 ? 1.667 13.25 3.746 1 95.06 16 ILE B C 1
ATOM 1973 O O . ILE B 1 16 ? 1.094 13.445 4.82 1 95.06 16 ILE B O 1
ATOM 1977 N N . ASP B 1 17 ? 1.701 14.156 2.766 1 91.56 17 ASP B N 1
ATOM 1978 C CA . ASP B 1 17 ? 1.021 15.438 2.926 1 91.56 17 ASP B CA 1
ATOM 1979 C C . ASP B 1 17 ? -0.47 15.242 3.182 1 91.56 17 ASP B C 1
ATOM 1981 O O . ASP B 1 17 ? -1.035 15.844 4.094 1 91.56 17 ASP B O 1
ATOM 1985 N N . THR B 1 18 ? -1.013 14.43 2.373 1 93.81 18 THR B N 1
ATOM 1986 C CA . THR B 1 18 ? -2.436 14.133 2.504 1 93.81 18 THR B CA 1
ATOM 1987 C C . THR B 1 18 ? -2.732 13.492 3.855 1 93.81 18 THR B C 1
ATOM 1989 O O . THR B 1 18 ? -3.742 13.805 4.488 1 93.81 18 THR B O 1
ATOM 1992 N N . TYR B 1 19 ? -1.891 12.617 4.266 1 96.44 19 TYR B N 1
ATOM 1993 C CA . TYR B 1 19 ? -2 11.922 5.543 1 96.44 19 TYR B CA 1
ATOM 1994 C C . TYR B 1 19 ? -1.959 12.898 6.707 1 96.44 19 TYR B C 1
ATOM 1996 O O . TYR B 1 19 ? -2.801 12.844 7.605 1 96.44 19 TYR B O 1
ATOM 2004 N N . LEU B 1 20 ? -1.038 13.789 6.703 1 94.25 20 LEU B N 1
ATOM 2005 C CA . LEU B 1 20 ? -0.901 14.758 7.781 1 94.25 20 LEU B CA 1
ATOM 2006 C C . LEU B 1 20 ? -2.072 15.734 7.781 1 94.25 20 LEU B C 1
ATOM 2008 O O . LEU B 1 20 ? -2.574 16.109 8.844 1 94.25 20 LEU B O 1
ATOM 2012 N N . ASP B 1 21 ? -2.5 16.141 6.586 1 90.44 21 ASP B N 1
ATOM 2013 C CA . ASP B 1 21 ? -3.684 16.984 6.484 1 90.44 21 ASP B CA 1
ATOM 2014 C C . ASP B 1 21 ? -4.906 16.297 7.09 1 90.44 21 ASP B C 1
ATOM 2016 O O . ASP B 1 21 ? -5.648 16.906 7.863 1 90.44 21 ASP B O 1
ATOM 2020 N N . ALA B 1 22 ? -5.113 15.078 6.715 1 94.38 22 ALA B N 1
ATOM 2021 C CA . ALA B 1 22 ? -6.25 14.305 7.215 1 94.38 22 ALA B CA 1
ATOM 2022 C C . ALA B 1 22 ? -6.203 14.18 8.734 1 94.38 22 ALA B C 1
ATOM 2024 O O . ALA B 1 22 ? -7.234 14.273 9.406 1 94.38 22 ALA B O 1
ATOM 2025 N N . TRP B 1 23 ? -5.008 13.914 9.219 1 94.31 23 TRP B N 1
ATOM 2026 C CA . TRP B 1 23 ? -4.84 13.789 10.664 1 94.31 23 TRP B CA 1
ATOM 2027 C C . TRP B 1 23 ? -5.215 15.094 11.367 1 94.31 23 TRP B C 1
ATOM 2029 O O . TRP B 1 23 ? -5.938 15.086 12.359 1 94.31 23 TRP B O 1
ATOM 2039 N N . GLU B 1 24 ? -4.734 16.172 10.852 1 87.62 24 GLU B N 1
ATOM 2040 C CA . GLU B 1 24 ? -4.996 17.484 11.453 1 87.62 24 GLU B CA 1
ATOM 2041 C C . GLU B 1 24 ? -6.488 17.797 11.438 1 87.62 24 GLU B C 1
ATOM 2043 O O . GLU B 1 24 ? -7.008 18.406 12.375 1 87.62 24 GLU B O 1
ATOM 2048 N N . ILE B 1 25 ? -7.102 17.375 10.375 1 87.62 25 ILE B N 1
ATOM 2049 C CA . ILE B 1 25 ? -8.5 17.75 10.164 1 87.62 25 ILE B CA 1
ATOM 2050 C C . ILE B 1 25 ? -9.406 16.781 10.938 1 87.62 25 ILE B C 1
ATOM 2052 O O . ILE B 1 25 ? -10.375 17.219 11.57 1 87.62 25 ILE B O 1
ATOM 2056 N N . PHE B 1 26 ? -9.062 15.508 10.922 1 92.88 26 PHE B N 1
ATOM 2057 C CA . PHE B 1 26 ? -10.062 14.539 11.344 1 92.88 26 PHE B CA 1
ATOM 2058 C C . PHE B 1 26 ? -9.617 13.805 12.602 1 92.88 26 PHE B C 1
ATOM 2060 O O . PHE B 1 26 ? -10.43 13.18 13.281 1 92.88 26 PHE B O 1
ATOM 2067 N N . GLN B 1 27 ? -8.297 13.828 12.891 1 92.75 27 GLN B N 1
ATOM 2068 C CA . GLN B 1 27 ? -7.773 13.047 14.008 1 92.75 27 GLN B CA 1
ATOM 2069 C C . GLN B 1 27 ? -8.258 11.602 13.953 1 92.75 27 GLN B C 1
ATOM 2071 O O . GLN B 1 27 ? -8.055 10.914 12.945 1 92.75 27 GLN B O 1
ATOM 2076 N N . ASN B 1 28 ? -9.164 11.141 14.859 1 91.12 28 ASN B N 1
ATOM 2077 C CA . ASN B 1 28 ? -9.57 9.742 14.922 1 91.12 28 ASN B CA 1
ATOM 2078 C C . ASN B 1 28 ? -10.93 9.531 14.258 1 91.12 28 ASN B C 1
ATOM 2080 O O . ASN B 1 28 ? -11.445 8.406 14.242 1 91.12 28 ASN B O 1
ATOM 2084 N N . LYS B 1 29 ? -11.469 10.562 13.68 1 94.38 29 LYS B N 1
ATOM 2085 C CA . LYS B 1 29 ? -12.797 10.445 13.086 1 94.38 29 LYS B CA 1
ATOM 2086 C C . LYS B 1 29 ? -12.711 9.883 11.672 1 94.38 29 LYS B C 1
ATOM 2088 O O . LYS B 1 29 ? -11.711 10.078 10.977 1 94.38 29 LYS B O 1
ATOM 2093 N N . GLU B 1 30 ? -13.797 9.234 11.312 1 95.25 30 GLU B N 1
ATOM 2094 C CA . GLU B 1 30 ? -13.906 8.75 9.945 1 95.25 30 GLU B CA 1
ATOM 2095 C C . GLU B 1 30 ? -14.125 9.906 8.969 1 95.25 30 GLU B C 1
ATOM 2097 O O . GLU B 1 30 ? -14.695 10.93 9.336 1 95.25 30 GLU B O 1
ATOM 2102 N N . PHE B 1 31 ? -13.625 9.742 7.742 1 96.75 31 PHE B N 1
ATOM 2103 C CA . PHE B 1 31 ? -13.766 10.773 6.719 1 96.75 31 PHE B CA 1
ATOM 2104 C C . PHE B 1 31 ? -13.742 10.156 5.324 1 96.75 31 PHE B C 1
ATOM 2106 O O . PHE B 1 31 ? -13.406 8.984 5.168 1 96.75 31 PHE B O 1
ATOM 2113 N N . ASN B 1 32 ? -14.188 10.82 4.387 1 95.44 32 ASN B N 1
ATOM 2114 C CA . ASN B 1 32 ? -14.055 10.445 2.98 1 95.44 32 ASN B CA 1
ATOM 2115 C C . ASN B 1 32 ? -13.391 11.555 2.166 1 95.44 32 ASN B C 1
ATOM 2117 O O . ASN B 1 32 ? -12.984 12.578 2.715 1 95.44 32 ASN B O 1
ATOM 2121 N N . VAL B 1 33 ? -13.188 11.273 0.941 1 94.38 33 VAL B N 1
ATOM 2122 C CA . VAL B 1 33 ? -12.445 12.18 0.07 1 94.38 33 VAL B CA 1
ATOM 2123 C C . VAL B 1 33 ? -13.164 13.531 -0.006 1 94.38 33 VAL B C 1
ATOM 2125 O O . VAL B 1 33 ? -12.523 14.578 0.018 1 94.38 33 VAL B O 1
ATOM 2128 N N . GLU B 1 34 ? -14.438 13.516 -0.066 1 91.19 34 GLU B N 1
ATOM 2129 C CA . GLU B 1 34 ? -15.219 14.742 -0.16 1 91.19 34 GLU B CA 1
ATOM 2130 C C . GLU B 1 34 ? -15.078 15.586 1.102 1 91.19 34 GLU B C 1
ATOM 2132 O O . GLU B 1 34 ? -14.922 16.812 1.023 1 91.19 34 GLU B O 1
ATOM 2137 N N . ASP B 1 35 ? -15.148 14.891 2.23 1 91.69 35 ASP B N 1
ATOM 2138 C CA . ASP B 1 35 ? -14.961 15.57 3.51 1 91.69 35 ASP B CA 1
ATOM 2139 C C . ASP B 1 35 ? -13.594 16.25 3.574 1 91.69 35 ASP B C 1
ATOM 2141 O O . ASP B 1 35 ? -13.492 17.406 4.004 1 91.69 35 ASP B O 1
ATOM 2145 N N . LEU B 1 36 ? -12.586 15.539 3.215 1 93.25 36 LEU B N 1
ATOM 2146 C CA . LEU B 1 36 ? -11.219 16.047 3.285 1 93.25 36 LEU B CA 1
ATOM 2147 C C . LEU B 1 36 ? -11.055 17.266 2.395 1 93.25 36 LEU B C 1
ATOM 2149 O O . LEU B 1 36 ? -10.477 18.281 2.82 1 93.25 36 LEU B O 1
ATOM 2153 N N . ARG B 1 37 ? -11.547 17.125 1.195 1 87.81 37 ARG B N 1
ATOM 2154 C CA . ARG B 1 37 ? -11.438 18.234 0.264 1 87.81 37 ARG B CA 1
ATOM 2155 C C . ARG B 1 37 ? -12.211 19.453 0.767 1 87.81 37 ARG B C 1
ATOM 2157 O O . ARG B 1 37 ? -11.703 20.578 0.742 1 87.81 37 ARG B O 1
ATOM 2164 N N . TYR B 1 38 ? -13.398 19.219 1.181 1 85.12 38 TYR B N 1
ATOM 2165 C CA . TYR B 1 38 ? -14.266 20.281 1.679 1 85.12 38 TYR B CA 1
ATOM 2166 C C . TYR B 1 38 ? -13.633 20.984 2.871 1 85.12 38 TYR B C 1
ATOM 2168 O O . TYR B 1 38 ? -13.57 22.219 2.91 1 85.12 38 TYR B O 1
ATOM 2176 N N . LYS B 1 39 ? -13.195 20.234 3.803 1 85.25 39 LYS B N 1
ATOM 2177 C CA . LYS B 1 39 ? -12.609 20.812 5.012 1 85.25 39 LYS B CA 1
ATOM 2178 C C . LYS B 1 39 ? -11.297 21.531 4.699 1 85.25 39 LYS B C 1
ATOM 2180 O O . LYS B 1 39 ? -10.969 22.531 5.336 1 85.25 39 LYS B O 1
ATOM 2185 N N . SER B 1 40 ? -10.57 21 3.705 1 82.81 40 SER B N 1
ATOM 2186 C CA . SER B 1 40 ? -9.352 21.688 3.285 1 82.81 40 SER B CA 1
ATOM 2187 C C . SER B 1 40 ? -9.664 23.062 2.707 1 82.81 40 SER B C 1
ATOM 2189 O O . SER B 1 40 ? -8.938 24.031 2.969 1 82.81 40 SER B O 1
ATOM 2191 N N . ILE B 1 41 ? -10.688 23.109 1.919 1 76.19 41 ILE B N 1
ATOM 2192 C CA . ILE B 1 41 ? -11.109 24.375 1.336 1 76.19 41 ILE B CA 1
ATOM 2193 C C . ILE B 1 41 ? -11.594 25.312 2.438 1 76.19 41 ILE B C 1
ATOM 2195 O O . ILE B 1 41 ? -11.266 26.516 2.434 1 76.19 41 ILE B O 1
ATOM 2199 N N . GLN B 1 42 ? -12.312 24.766 3.324 1 74.81 42 GLN B N 1
ATOM 2200 C CA . GLN B 1 42 ? -12.852 25.562 4.414 1 74.81 42 GLN B CA 1
ATOM 2201 C C . GLN B 1 42 ? -11.742 26.156 5.277 1 74.81 42 GLN B C 1
ATOM 2203 O O . GLN B 1 42 ? -11.891 27.234 5.852 1 74.81 42 GLN B O 1
ATOM 2208 N N . ARG B 1 43 ? -10.664 25.406 5.309 1 71.31 43 ARG B N 1
ATOM 2209 C CA . ARG B 1 43 ? -9.523 25.859 6.102 1 71.31 43 ARG B CA 1
ATOM 2210 C C . ARG B 1 43 ? -8.734 26.938 5.367 1 71.31 43 ARG B C 1
ATOM 2212 O O . ARG B 1 43 ? -7.809 27.516 5.93 1 71.31 43 ARG B O 1
ATOM 2219 N N . GLY B 1 44 ? -9.211 27.297 4.094 1 66.88 44 GLY B N 1
ATOM 2220 C CA . GLY B 1 44 ? -8.594 28.391 3.361 1 66.88 44 GLY B CA 1
ATOM 2221 C C . GLY B 1 44 ? -7.41 27.953 2.52 1 66.88 44 GLY B C 1
ATOM 2222 O O . GLY B 1 44 ? -6.629 28.781 2.055 1 66.88 44 GLY B O 1
ATOM 2223 N N . ASP B 1 45 ? -7.258 26.641 2.5 1 65.19 45 ASP B N 1
ATOM 2224 C CA . ASP B 1 45 ? -6.203 26.172 1.606 1 65.19 45 ASP B CA 1
ATOM 2225 C C . ASP B 1 45 ? -6.453 26.625 0.172 1 65.19 45 ASP B C 1
ATOM 2227 O O . ASP B 1 45 ? -7.602 26.719 -0.267 1 65.19 45 ASP B O 1
ATOM 2231 N N . ASP B 1 46 ? -5.383 27.094 -0.401 1 66.88 46 ASP B N 1
ATOM 2232 C CA . ASP B 1 46 ? -5.508 27.453 -1.811 1 66.88 46 ASP B CA 1
ATOM 2233 C C . ASP B 1 46 ? -6.07 26.297 -2.627 1 66.88 46 ASP B C 1
ATOM 2235 O O . ASP B 1 46 ? -5.488 25.203 -2.65 1 66.88 46 ASP B O 1
ATOM 2239 N N . PRO B 1 47 ? -7.199 26.562 -3.191 1 68.19 47 PRO B N 1
ATOM 2240 C CA . PRO B 1 47 ? -7.82 25.5 -3.973 1 68.19 47 PRO B CA 1
ATOM 2241 C C . PRO B 1 47 ? -6.883 24.906 -5.027 1 68.19 47 PRO B C 1
ATOM 2243 O O . PRO B 1 47 ? -7.012 23.734 -5.391 1 68.19 47 PRO B O 1
ATOM 2246 N N . ASN B 1 48 ? -5.957 25.734 -5.434 1 69.81 48 ASN B N 1
ATOM 2247 C CA . ASN B 1 48 ? -5.027 25.266 -6.457 1 69.81 48 ASN B CA 1
ATOM 2248 C C . ASN B 1 48 ? -4.012 24.281 -5.887 1 69.81 48 ASN B C 1
ATOM 2250 O O . ASN B 1 48 ? -3.383 23.531 -6.633 1 69.81 48 ASN B O 1
ATOM 2254 N N . ASN B 1 49 ? -3.9 24.281 -4.598 1 74.31 49 ASN B N 1
ATOM 2255 C CA . ASN B 1 49 ? -2.945 23.406 -3.941 1 74.31 49 ASN B CA 1
ATOM 2256 C C . ASN B 1 49 ? -3.625 22.156 -3.393 1 74.31 49 ASN B C 1
ATOM 2258 O O . ASN B 1 49 ? -2.959 21.25 -2.881 1 74.31 49 ASN B O 1
ATOM 2262 N N . ILE B 1 50 ? -4.953 22.266 -3.598 1 78 50 ILE B N 1
ATOM 2263 C CA . ILE B 1 50 ? -5.695 21.094 -3.133 1 78 50 ILE B CA 1
ATOM 2264 C C . ILE B 1 50 ? -5.793 20.062 -4.254 1 78 50 ILE B C 1
ATOM 2266 O O . ILE B 1 50 ? -6.262 20.375 -5.352 1 78 50 ILE B O 1
ATOM 2270 N N . PRO B 1 51 ? -5.297 18.938 -3.973 1 82.31 51 PRO B N 1
ATOM 2271 C CA . PRO B 1 51 ? -5.375 17.906 -5.008 1 82.31 51 PRO B CA 1
ATOM 2272 C C . PRO B 1 51 ? -6.805 17.656 -5.48 1 82.31 51 PRO B C 1
ATOM 2274 O O . PRO B 1 51 ? -7.758 17.891 -4.73 1 82.31 51 PRO B O 1
ATOM 2277 N N . SER B 1 52 ? -6.926 17.234 -6.742 1 85.94 52 SER B N 1
ATOM 2278 C CA . SER B 1 52 ? -8.227 16.859 -7.281 1 85.94 52 SER B CA 1
ATOM 2279 C C . SER B 1 52 ? -8.82 15.68 -6.504 1 85.94 52 SER B C 1
ATOM 2281 O O . SER B 1 52 ? -8.109 14.992 -5.773 1 85.94 52 SER B O 1
ATOM 2283 N N . GLU B 1 53 ? -10.117 15.531 -6.699 1 85.81 53 GLU B N 1
ATOM 2284 C CA . GLU B 1 53 ? -10.789 14.406 -6.055 1 85.81 53 GLU B CA 1
ATOM 2285 C C . GLU B 1 53 ? -10.148 13.086 -6.453 1 85.81 53 GLU B C 1
ATOM 2287 O O . GLU B 1 53 ? -9.938 12.211 -5.605 1 85.81 53 GLU B O 1
ATOM 2292 N N . SER B 1 54 ? -9.867 12.914 -7.711 1 85.81 54 SER B N 1
ATOM 2293 C CA . SER B 1 54 ? -9.242 11.695 -8.211 1 85.81 54 SER B CA 1
ATOM 2294 C C . SER B 1 54 ? -7.859 11.492 -7.605 1 85.81 54 SER B C 1
ATOM 2296 O O . SER B 1 54 ? -7.488 10.367 -7.254 1 85.81 54 SER B O 1
ATOM 2298 N N . ALA B 1 55 ? -7.117 12.531 -7.492 1 87.94 55 ALA B N 1
ATOM 2299 C CA . ALA B 1 55 ? -5.777 12.453 -6.914 1 87.94 55 ALA B CA 1
ATOM 2300 C C . ALA B 1 55 ? -5.84 12.078 -5.438 1 87.94 55 ALA B C 1
ATOM 2302 O O . ALA B 1 55 ? -5.043 11.266 -4.961 1 87.94 55 ALA B O 1
ATOM 2303 N N . LEU B 1 56 ? -6.828 12.656 -4.734 1 91.94 56 LEU B N 1
ATOM 2304 C CA . LEU B 1 56 ? -6.984 12.367 -3.314 1 91.94 56 LEU B CA 1
ATOM 2305 C C . LEU B 1 56 ? -7.402 10.914 -3.102 1 91.94 56 LEU B C 1
ATOM 2307 O O . LEU B 1 56 ? -6.926 10.25 -2.178 1 91.94 56 LEU B O 1
ATOM 2311 N N . ASN B 1 57 ? -8.273 10.508 -3.959 1 88.12 57 ASN B N 1
ATOM 2312 C CA . ASN B 1 57 ? -8.688 9.109 -3.883 1 88.12 57 ASN B CA 1
ATOM 2313 C C . ASN B 1 57 ? -7.504 8.164 -4.055 1 88.12 57 ASN B C 1
ATOM 2315 O O . ASN B 1 57 ? -7.355 7.203 -3.297 1 88.12 57 ASN B O 1
ATOM 2319 N N . SER B 1 58 ? -6.742 8.422 -5.031 1 87.88 58 SER B N 1
ATOM 2320 C CA . SER B 1 58 ? -5.566 7.602 -5.301 1 87.88 58 SER B CA 1
ATOM 2321 C C . SER B 1 58 ? -4.59 7.629 -4.129 1 87.88 58 SER B C 1
ATOM 2323 O O . SER B 1 58 ? -4.035 6.594 -3.754 1 87.88 58 SER B O 1
ATOM 2325 N N . ARG B 1 59 ? -4.391 8.75 -3.541 1 91.81 59 ARG B N 1
ATOM 2326 C CA . ARG B 1 59 ? -3.461 8.891 -2.426 1 91.81 59 ARG B CA 1
ATOM 2327 C C . ARG B 1 59 ? -3.973 8.164 -1.189 1 91.81 59 ARG B C 1
ATOM 2329 O O . ARG B 1 59 ? -3.213 7.461 -0.519 1 91.81 59 ARG B O 1
ATOM 2336 N N . LEU B 1 60 ? -5.246 8.367 -0.959 1 93.75 60 LEU B N 1
ATOM 2337 C CA . LEU B 1 60 ? -5.82 7.727 0.217 1 93.75 60 LEU B CA 1
ATOM 2338 C C . LEU B 1 60 ? -5.82 6.207 0.06 1 93.75 60 LEU B C 1
ATOM 2340 O O . LEU B 1 60 ? -5.578 5.48 1.025 1 93.75 60 LEU B O 1
ATOM 2344 N N . TYR B 1 61 ? -6.113 5.801 -1.102 1 89.31 61 TYR B N 1
ATOM 2345 C CA . TYR B 1 61 ? -6.066 4.371 -1.38 1 89.31 61 TYR B CA 1
ATOM 2346 C C . TYR B 1 61 ? -4.664 3.816 -1.165 1 89.31 61 TYR B C 1
ATOM 2348 O O . TYR B 1 61 ? -4.496 2.727 -0.617 1 89.31 61 TYR B O 1
ATOM 2356 N N . ARG B 1 62 ? -3.699 4.516 -1.569 1 91.44 62 ARG B N 1
ATOM 2357 C CA . ARG B 1 62 ? -2.309 4.121 -1.374 1 91.44 62 ARG B CA 1
ATOM 2358 C C . ARG B 1 62 ? -1.929 4.164 0.103 1 91.44 62 ARG B C 1
ATOM 2360 O O . ARG B 1 62 ? -1.222 3.281 0.593 1 91.44 62 ARG B O 1
ATOM 2367 N N . LEU B 1 63 ? -2.371 5.164 0.764 1 94.69 63 LEU B N 1
ATOM 2368 C CA . LEU B 1 63 ? -2.131 5.27 2.199 1 94.69 63 LEU B CA 1
ATOM 2369 C C . LEU B 1 63 ? -2.713 4.07 2.939 1 94.69 63 LEU B C 1
ATOM 2371 O O . LEU B 1 63 ? -2.133 3.602 3.92 1 94.69 63 LEU B O 1
ATOM 2375 N N . ALA B 1 64 ? -3.811 3.648 2.445 1 93.19 64 ALA B N 1
ATOM 2376 C CA . ALA B 1 64 ? -4.414 2.457 3.035 1 93.19 64 ALA B CA 1
ATOM 2377 C C . ALA B 1 64 ? -3.543 1.228 2.803 1 93.19 64 ALA B C 1
ATOM 2379 O O . ALA B 1 64 ? -3.41 0.376 3.686 1 93.19 64 ALA B O 1
ATOM 2380 N N . ALA B 1 65 ? -3.01 1.175 1.682 1 91.81 65 ALA B N 1
ATOM 2381 C CA . ALA B 1 65 ? -2.105 0.067 1.387 1 91.81 65 ALA B CA 1
ATOM 2382 C C . ALA B 1 65 ? -0.853 0.134 2.256 1 91.81 65 ALA B C 1
ATOM 2384 O O . ALA B 1 65 ? -0.351 -0.896 2.713 1 91.81 65 ALA B O 1
ATOM 2385 N N . TYR B 1 66 ? -0.354 1.328 2.49 1 92.62 66 TYR B N 1
ATOM 2386 C CA . TYR B 1 66 ? 0.803 1.518 3.357 1 92.62 66 TYR B CA 1
ATOM 2387 C C . TYR B 1 66 ? 0.448 1.229 4.812 1 92.62 66 TYR B C 1
ATOM 2389 O O . TYR B 1 66 ? 1.335 1.058 5.652 1 92.62 66 TYR B O 1
ATOM 2397 N N . GLY B 1 67 ? -0.857 1.198 5.109 1 93 67 GLY B N 1
ATOM 2398 C CA . GLY B 1 67 ? -1.309 0.891 6.457 1 93 67 GLY B CA 1
ATOM 2399 C C . GLY B 1 67 ? -1.464 2.121 7.328 1 93 67 GLY B C 1
ATOM 2400 O O . GLY B 1 67 ? -1.764 2.012 8.516 1 93 67 GLY B O 1
ATOM 2401 N N . LEU B 1 68 ? -1.257 3.301 6.773 1 95.12 68 LEU B N 1
ATOM 2402 C CA . LEU B 1 68 ? -1.317 4.527 7.559 1 95.12 68 LEU B CA 1
ATOM 2403 C C . LEU B 1 68 ? -2.764 4.938 7.816 1 95.12 68 LEU B C 1
ATOM 2405 O O . LEU B 1 68 ? -3.057 5.605 8.812 1 95.12 68 LEU B O 1
ATOM 2409 N N . VAL B 1 69 ? -3.584 4.598 6.867 1 95.56 69 VAL B N 1
ATOM 2410 C CA . VAL B 1 69 ? -5.016 4.844 7.02 1 95.56 69 VAL B CA 1
ATOM 2411 C C . VAL B 1 69 ? -5.781 3.535 6.836 1 95.56 69 VAL B C 1
ATOM 2413 O O . VAL B 1 69 ? -5.352 2.656 6.086 1 95.56 69 VAL B O 1
ATOM 2416 N N . ALA B 1 70 ? -6.836 3.381 7.609 1 94.81 70 ALA B N 1
ATOM 2417 C CA . ALA B 1 70 ? -7.742 2.246 7.441 1 94.81 70 ALA B CA 1
ATOM 2418 C C . ALA B 1 70 ? -8.828 2.557 6.414 1 94.81 70 ALA B C 1
ATOM 2420 O O . ALA B 1 70 ? -9.367 3.666 6.387 1 94.81 70 ALA B O 1
ATOM 2421 N N . TRP B 1 71 ? -9.008 1.635 5.566 1 94.69 71 TRP B N 1
ATOM 2422 C CA . TRP B 1 71 ? -10.062 1.736 4.562 1 94.69 71 TRP B CA 1
ATOM 2423 C C . TRP B 1 71 ? -11.219 0.805 4.895 1 94.69 71 TRP B C 1
ATOM 2425 O O . TRP B 1 71 ? -11.016 -0.385 5.148 1 94.69 71 TRP B O 1
ATOM 2435 N N . TYR B 1 72 ? -12.438 1.297 4.926 1 92.5 72 TYR B N 1
ATOM 2436 C CA . TYR B 1 72 ? -13.602 0.515 5.328 1 92.5 72 TYR B CA 1
ATOM 2437 C C . TYR B 1 72 ? -14.492 0.199 4.133 1 92.5 72 TYR B C 1
ATOM 2439 O O . TYR B 1 72 ? -15.547 -0.411 4.281 1 92.5 72 TYR B O 1
ATOM 2447 N N . GLY B 1 73 ? -14.078 0.582 3.018 1 87.62 73 GLY B N 1
ATOM 2448 C CA . GLY B 1 73 ? -14.906 0.424 1.829 1 87.62 73 GLY B CA 1
ATOM 2449 C C . GLY B 1 73 ? -15.703 1.667 1.489 1 87.62 73 GLY B C 1
ATOM 2450 O O . GLY B 1 73 ? -15.867 2.555 2.328 1 87.62 73 GLY B O 1
ATOM 2451 N N . GLU B 1 74 ? -16.078 1.847 0.187 1 84.31 74 GLU B N 1
ATOM 2452 C CA . GLU B 1 74 ? -16.953 2.904 -0.3 1 84.31 74 GLU B CA 1
ATOM 2453 C C . GLU B 1 74 ? -16.359 4.285 -0.042 1 84.31 74 GLU B C 1
ATOM 2455 O O . GLU B 1 74 ? -17.078 5.23 0.277 1 84.31 74 GLU B O 1
ATOM 2460 N N . GLY B 1 75 ? -15.133 4.332 0.114 1 86.75 75 GLY B N 1
ATOM 2461 C CA . GLY B 1 75 ? -14.438 5.609 0.183 1 86.75 75 GLY B CA 1
ATOM 2462 C C . GLY B 1 75 ? -14.344 6.16 1.594 1 86.75 75 GLY B C 1
ATOM 2463 O O . GLY B 1 75 ? -14.07 7.348 1.785 1 86.75 75 GLY B O 1
ATOM 2464 N N . GLU B 1 76 ? -14.586 5.273 2.627 1 93.81 76 GLU B N 1
ATOM 2465 C CA . GLU B 1 76 ? -14.484 5.688 4.023 1 93.81 76 GLU B CA 1
ATOM 2466 C C . GLU B 1 76 ? -13.141 5.297 4.625 1 93.81 76 GLU B C 1
ATOM 2468 O O . GLU B 1 76 ? -12.695 4.156 4.465 1 93.81 76 GLU B O 1
ATOM 2473 N N . TYR B 1 77 ? -12.555 6.309 5.316 1 96.12 77 TYR B N 1
ATOM 2474 C CA . TYR B 1 77 ? -11.211 6.129 5.848 1 96.12 77 TYR B CA 1
ATOM 2475 C C . TYR B 1 77 ? -11.133 6.578 7.301 1 96.12 77 TYR B C 1
ATOM 2477 O O . TYR B 1 77 ? -12.023 7.285 7.785 1 96.12 77 TYR B O 1
ATOM 2485 N N . GLN B 1 78 ? -10.164 6.109 7.996 1 96.31 78 GLN B N 1
ATOM 2486 C CA . GLN B 1 78 ? -9.758 6.574 9.32 1 96.31 78 GLN B CA 1
ATOM 2487 C C . GLN B 1 78 ? -8.25 6.445 9.508 1 96.31 78 GLN B C 1
ATOM 2489 O O . GLN B 1 78 ? -7.633 5.52 8.984 1 96.31 78 GLN B O 1
ATOM 2494 N N . ILE B 1 79 ? -7.695 7.391 10.211 1 96.38 79 ILE B N 1
ATOM 2495 C CA . ILE B 1 79 ? -6.266 7.297 10.484 1 96.38 79 ILE B CA 1
ATOM 2496 C C . ILE B 1 79 ? -5.98 6.027 11.289 1 96.38 79 ILE B C 1
ATOM 2498 O O . ILE B 1 79 ? -6.633 5.766 12.297 1 96.38 79 ILE B O 1
ATOM 2502 N N . ALA B 1 80 ? -5.102 5.199 10.828 1 94.44 80 ALA B N 1
ATOM 2503 C CA . ALA B 1 80 ? -4.762 3.943 11.492 1 94.44 80 ALA B CA 1
ATOM 2504 C C . ALA B 1 80 ? -3.523 4.105 12.375 1 94.44 80 ALA B C 1
ATOM 2506 O O . ALA B 1 80 ? -3.529 3.713 13.539 1 94.44 80 ALA B O 1
ATOM 2507 N N . CYS B 1 81 ? -2.492 4.645 11.75 1 95.12 81 CYS B N 1
ATOM 2508 C CA . CYS B 1 81 ? -1.271 4.98 12.469 1 95.12 81 CYS B CA 1
ATOM 2509 C C . CYS B 1 81 ? -1.181 6.484 12.719 1 95.12 81 CYS B C 1
ATOM 2511 O O . CYS B 1 81 ? -0.94 7.258 11.789 1 95.12 81 CYS B O 1
ATOM 2513 N N . ARG B 1 82 ? -1.309 6.848 13.914 1 95.88 82 ARG B N 1
ATOM 2514 C CA . ARG B 1 82 ? -1.316 8.273 14.211 1 95.88 82 ARG B CA 1
ATOM 2515 C C . ARG B 1 82 ? 0.098 8.844 14.203 1 95.88 82 ARG B C 1
ATOM 2517 O O . ARG B 1 82 ? 1.037 8.203 14.672 1 95.88 82 ARG B O 1
ATOM 2524 N N . PRO B 1 83 ? 0.147 10.07 13.68 1 94.44 83 PRO B N 1
ATOM 2525 C CA . PRO B 1 83 ? 1.479 10.68 13.617 1 94.44 83 PRO B CA 1
ATOM 2526 C C . PRO B 1 83 ? 2.057 10.977 14.992 1 94.44 83 PRO B C 1
ATOM 2528 O O . PRO B 1 83 ? 3.268 11.18 15.133 1 94.44 83 PRO B O 1
ATOM 2531 N N . ASP B 1 84 ? 1.242 11.078 16.031 1 91.31 84 ASP B N 1
ATOM 2532 C CA . ASP B 1 84 ? 1.715 11.398 17.375 1 91.31 84 ASP B CA 1
ATOM 2533 C C . ASP B 1 84 ? 2.082 10.133 18.141 1 91.31 84 ASP B C 1
ATOM 2535 O O . ASP B 1 84 ? 2.49 10.203 19.297 1 91.31 84 ASP B O 1
ATOM 2539 N N . GLU B 1 85 ? 1.937 9.016 17.547 1 93.94 85 GLU B N 1
ATOM 2540 C CA . GLU B 1 85 ? 2.281 7.734 18.156 1 93.94 85 GLU B CA 1
ATOM 2541 C C . GLU B 1 85 ? 3.725 7.348 17.844 1 93.94 85 GLU B C 1
ATOM 2543 O O . GLU B 1 85 ? 4.328 7.875 16.906 1 93.94 85 GLU B O 1
ATOM 2548 N N . SER B 1 86 ? 4.262 6.398 18.594 1 93.44 86 SER B N 1
ATOM 2549 C CA . SER B 1 86 ? 5.641 5.953 18.422 1 93.44 86 SER B CA 1
ATOM 2550 C C . SER B 1 86 ? 5.758 4.941 17.297 1 93.44 86 SER B C 1
ATOM 2552 O O . SER B 1 86 ? 4.754 4.387 16.844 1 93.44 86 SER B O 1
ATOM 2554 N N . ALA B 1 87 ? 6.969 4.73 16.906 1 90.88 87 ALA B N 1
ATOM 2555 C CA . ALA B 1 87 ? 7.23 3.717 15.883 1 90.88 87 ALA B CA 1
ATOM 2556 C C . ALA B 1 87 ? 6.789 2.336 16.359 1 90.88 87 ALA B C 1
ATOM 2558 O O . ALA B 1 87 ? 6.332 1.514 15.562 1 90.88 87 ALA B O 1
ATOM 2559 N N . GLU B 1 88 ? 6.918 2.123 17.641 1 91.62 88 GLU B N 1
ATOM 2560 C CA . GLU B 1 88 ? 6.508 0.845 18.219 1 91.62 88 GLU B CA 1
ATOM 2561 C C . GLU B 1 88 ? 4.996 0.653 18.109 1 91.62 88 GLU B C 1
ATOM 2563 O O . GLU B 1 88 ? 4.523 -0.458 17.859 1 91.62 88 GLU B O 1
ATOM 2568 N N . ASP B 1 89 ? 4.301 1.688 18.328 1 93.38 89 ASP B N 1
ATOM 2569 C CA . ASP B 1 89 ? 2.85 1.632 18.188 1 93.38 89 ASP B CA 1
ATOM 2570 C C . ASP B 1 89 ? 2.447 1.334 16.734 1 93.38 89 ASP B C 1
ATOM 2572 O O . ASP B 1 89 ? 1.552 0.522 16.5 1 93.38 89 ASP B O 1
ATOM 2576 N N . TRP B 1 90 ? 3.129 2.02 15.797 1 93.94 90 TRP B N 1
ATOM 2577 C CA . TRP B 1 90 ? 2.885 1.764 14.383 1 93.94 90 TRP B CA 1
ATOM 2578 C C . TRP B 1 90 ? 3.15 0.302 14.039 1 93.94 90 TRP B C 1
ATOM 2580 O O . TRP B 1 90 ? 2.383 -0.32 13.305 1 93.94 90 TRP B O 1
ATOM 2590 N N . GLN B 1 91 ? 4.273 -0.213 14.586 1 90.88 91 GLN B N 1
ATOM 2591 C CA . GLN B 1 91 ? 4.664 -1.594 14.32 1 90.88 91 GLN B CA 1
ATOM 2592 C C . GLN B 1 91 ? 3.584 -2.568 14.781 1 90.88 91 GLN B C 1
ATOM 2594 O O . GLN B 1 91 ? 3.299 -3.553 14.094 1 90.88 91 GLN B O 1
ATOM 2599 N N . SER B 1 92 ? 3.055 -2.322 15.883 1 90.38 92 SER B N 1
ATOM 2600 C CA . SER B 1 92 ? 2 -3.188 16.406 1 90.38 92 SER B CA 1
ATOM 2601 C C . SER B 1 92 ? 0.785 -3.195 15.484 1 90.38 92 SER B C 1
ATOM 2603 O O . SER B 1 92 ? 0.222 -4.254 15.203 1 90.38 92 SER B O 1
ATOM 2605 N N . GLU B 1 93 ? 0.393 -2.049 15.023 1 87.5 93 GLU B N 1
ATOM 2606 C CA . GLU B 1 93 ? -0.746 -1.919 14.125 1 87.5 93 GLU B CA 1
ATOM 2607 C C . GLU B 1 93 ? -0.473 -2.605 12.789 1 87.5 93 GLU B C 1
ATOM 2609 O O . GLU B 1 93 ? -1.337 -3.305 12.25 1 87.5 93 GLU B O 1
ATOM 2614 N N . LEU B 1 94 ? 0.671 -2.457 12.312 1 88.56 94 LEU B N 1
ATOM 2615 C CA . LEU B 1 94 ? 1.002 -2.967 10.984 1 88.56 94 LEU B CA 1
ATOM 2616 C C . LEU B 1 94 ? 1.236 -4.473 11.023 1 88.56 94 LEU B C 1
ATOM 2618 O O . LEU B 1 94 ? 1.039 -5.164 10.023 1 88.56 94 LEU B O 1
ATOM 2622 N N . THR B 1 95 ? 1.659 -4.969 12.203 1 88.5 95 THR B N 1
ATOM 2623 C CA . THR B 1 95 ? 1.818 -6.406 12.367 1 88.5 95 THR B CA 1
ATOM 2624 C C . THR B 1 95 ? 0.48 -7.121 12.203 1 88.5 95 THR B C 1
ATOM 2626 O O . THR B 1 95 ? 0.407 -8.172 11.562 1 88.5 95 THR B O 1
ATOM 2629 N N . GLU B 1 96 ? -0.549 -6.582 12.742 1 87.94 96 GLU B N 1
ATOM 2630 C CA . GLU B 1 96 ? -1.88 -7.164 12.594 1 87.94 96 GLU B CA 1
ATOM 2631 C C . GLU B 1 96 ? -2.312 -7.191 11.125 1 87.94 96 GLU B C 1
ATOM 2633 O O . GLU B 1 96 ? -2.873 -8.18 10.656 1 87.94 96 GLU B O 1
ATOM 2638 N N . ARG B 1 97 ? -2.051 -6.156 10.531 1 89.38 97 ARG B N 1
ATOM 2639 C CA . ARG B 1 97 ? -2.391 -6.051 9.117 1 89.38 97 ARG B CA 1
ATOM 2640 C C . ARG B 1 97 ? -1.599 -7.059 8.289 1 89.38 97 ARG B C 1
ATOM 2642 O O . ARG B 1 97 ? -2.139 -7.672 7.367 1 89.38 97 ARG B O 1
ATOM 2649 N N . LEU B 1 98 ? -0.372 -7.211 8.617 1 90.38 98 LEU B N 1
ATOM 2650 C CA . LEU B 1 98 ? 0.497 -8.156 7.922 1 90.38 98 LEU B CA 1
ATOM 2651 C C . LEU B 1 98 ? -0.018 -9.578 8.062 1 90.38 98 LEU B C 1
ATOM 2653 O O . LEU B 1 98 ? 0.04 -10.367 7.113 1 90.38 98 LEU B O 1
ATOM 2657 N N . GLU B 1 99 ? -0.492 -9.875 9.203 1 90.31 99 GLU B N 1
ATOM 2658 C CA . GLU B 1 99 ? -1.032 -11.211 9.438 1 90.31 99 GLU B CA 1
ATOM 2659 C C . GLU B 1 99 ? -2.223 -11.492 8.523 1 90.31 99 GLU B C 1
ATOM 2661 O O . GLU B 1 99 ? -2.371 -12.602 8.008 1 90.31 99 GLU B O 1
ATOM 2666 N N . ILE B 1 100 ? -2.984 -10.523 8.359 1 91.19 100 ILE B N 1
ATOM 2667 C CA . ILE B 1 100 ? -4.148 -10.664 7.492 1 91.19 100 ILE B CA 1
ATOM 2668 C C . ILE B 1 100 ? -3.691 -10.891 6.055 1 91.19 100 ILE B C 1
ATOM 2670 O O . ILE B 1 100 ? -4.219 -11.758 5.355 1 91.19 100 ILE B O 1
ATOM 2674 N N . ILE B 1 101 ? -2.732 -10.086 5.613 1 93.62 101 ILE B N 1
ATOM 2675 C CA . ILE B 1 101 ? -2.213 -10.211 4.258 1 93.62 101 ILE B CA 1
ATOM 2676 C C . ILE B 1 101 ? -1.585 -11.594 4.07 1 93.62 101 ILE B C 1
ATOM 2678 O O . ILE B 1 101 ? -1.824 -12.258 3.061 1 93.62 101 ILE B O 1
ATOM 2682 N N . TYR B 1 102 ? -0.84 -12.008 5.027 1 94.94 102 TYR B N 1
ATOM 2683 C CA . TYR B 1 102 ? -0.182 -13.312 4.992 1 94.94 102 TYR B CA 1
ATOM 2684 C C . TYR B 1 102 ? -1.204 -14.438 4.875 1 94.94 102 TYR B C 1
ATOM 2686 O O . TYR B 1 102 ? -1.042 -15.344 4.059 1 94.94 102 TYR B O 1
ATOM 2694 N N . ASP B 1 103 ? -2.219 -14.328 5.652 1 93.62 103 ASP B N 1
ATOM 2695 C CA . ASP B 1 103 ? -3.271 -15.336 5.637 1 93.62 103 ASP B CA 1
ATOM 2696 C C . ASP B 1 103 ? -3.965 -15.391 4.277 1 93.62 103 ASP B C 1
ATOM 2698 O O . ASP B 1 103 ? -4.316 -16.469 3.795 1 93.62 103 ASP B O 1
ATOM 2702 N N . GLU B 1 104 ? -4.176 -14.234 3.75 1 92.69 104 GLU B N 1
ATOM 2703 C CA . GLU B 1 104 ? -4.816 -14.18 2.438 1 92.69 104 GLU B C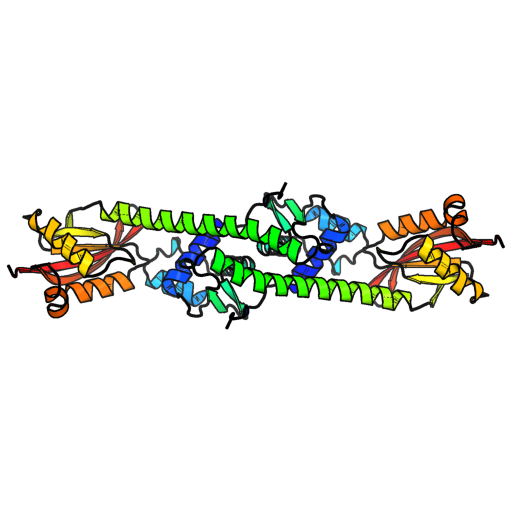A 1
ATOM 2704 C C . GLU B 1 104 ? -3.941 -14.828 1.37 1 92.69 104 GLU B C 1
ATOM 2706 O O . GLU B 1 104 ? -4.445 -15.547 0.499 1 92.69 104 GLU B O 1
ATOM 2711 N N . VAL B 1 105 ? -2.68 -14.586 1.406 1 95.25 105 VAL B N 1
ATOM 2712 C CA . VAL B 1 105 ? -1.738 -15.156 0.451 1 95.25 105 VAL B CA 1
ATOM 2713 C C . VAL B 1 105 ? -1.688 -16.672 0.623 1 95.25 105 VAL B C 1
ATOM 2715 O O . VAL B 1 105 ? -1.745 -17.422 -0.359 1 95.25 105 VAL B O 1
ATOM 2718 N N . GLU B 1 106 ? -1.624 -17.109 1.86 1 94.56 106 GLU B N 1
ATOM 2719 C CA . GLU B 1 106 ? -1.578 -18.547 2.148 1 94.56 106 GLU B CA 1
ATOM 2720 C C . GLU B 1 106 ? -2.852 -19.25 1.679 1 94.56 106 GLU B C 1
ATOM 2722 O O . GLU B 1 106 ? -2.793 -20.344 1.119 1 94.56 106 GLU B O 1
ATOM 2727 N N . SER B 1 107 ? -3.887 -18.609 1.975 1 94 107 SER B N 1
ATOM 2728 C CA . SER B 1 107 ? -5.168 -19.156 1.553 1 94 107 SER B CA 1
ATOM 2729 C C . SER B 1 107 ? -5.227 -19.328 0.038 1 94 107 SER B C 1
ATOM 2731 O O . SER B 1 107 ? -5.691 -20.359 -0.46 1 94 107 SER B O 1
ATOM 2733 N N . LYS B 1 108 ? -4.793 -18.359 -0.668 1 93.31 108 LYS B N 1
ATOM 2734 C CA . LYS B 1 108 ? -4.801 -18.422 -2.127 1 93.31 108 LYS B CA 1
ATOM 2735 C C . LYS B 1 108 ? -3.834 -19.484 -2.639 1 93.31 108 LYS B C 1
ATOM 2737 O O . LYS B 1 108 ? -4.121 -20.172 -3.623 1 93.31 108 LYS B O 1
ATOM 2742 N N . ARG B 1 109 ? -2.74 -19.578 -2.051 1 91.94 109 ARG B N 1
ATOM 2743 C CA . ARG B 1 109 ? -1.768 -20.609 -2.41 1 91.94 109 ARG B CA 1
ATOM 2744 C C . ARG B 1 109 ? -2.352 -22 -2.225 1 91.94 109 ARG B C 1
ATOM 2746 O O . ARG B 1 109 ? -2.191 -22.875 -3.088 1 91.94 109 ARG B O 1
ATOM 2753 N N . GLU B 1 110 ? -2.965 -22.156 -1.112 1 90.94 110 GLU B N 1
ATOM 2754 C CA . GLU B 1 110 ? -3.596 -23.438 -0.825 1 90.94 110 GLU B CA 1
ATOM 2755 C C . GLU B 1 110 ? -4.695 -23.75 -1.836 1 90.94 110 GLU B C 1
ATOM 2757 O O . GLU B 1 110 ? -4.855 -24.906 -2.248 1 90.94 110 GLU B O 1
ATOM 2762 N N . GLN B 1 111 ? -5.41 -22.766 -2.1 1 90.56 111 GLN B N 1
ATOM 2763 C CA . GLN B 1 111 ? -6.469 -22.938 -3.092 1 90.56 111 GLN B CA 1
ATOM 2764 C C . GLN B 1 111 ? -5.891 -23.391 -4.434 1 90.56 111 GLN B C 1
ATOM 2766 O O . GLN B 1 111 ? -6.418 -24.297 -5.074 1 90.56 111 GLN B O 1
ATOM 2771 N N . ARG B 1 112 ? -4.875 -22.75 -4.852 1 84.62 112 ARG B N 1
ATOM 2772 C CA . ARG B 1 112 ? -4.227 -23.109 -6.109 1 84.62 112 ARG B CA 1
ATOM 2773 C C . ARG B 1 112 ? -3.699 -24.547 -6.066 1 84.62 112 ARG B C 1
ATOM 2775 O O . ARG B 1 112 ? -3.797 -25.281 -7.055 1 84.62 112 ARG B O 1
ATOM 2782 N N . GLU B 1 113 ? -3.143 -24.891 -4.965 1 84.44 113 GLU B N 1
ATOM 2783 C CA . GLU B 1 113 ? -2.631 -26.25 -4.789 1 84.44 113 GLU B CA 1
ATOM 2784 C C . GLU B 1 113 ? -3.76 -27.266 -4.824 1 84.44 113 GLU B C 1
ATOM 2786 O O . GLU B 1 113 ? -3.611 -28.344 -5.406 1 84.44 113 GLU B O 1
ATOM 2791 N N . ARG B 1 114 ? -4.805 -26.922 -4.141 1 86.81 114 ARG B N 1
ATOM 2792 C CA . ARG B 1 114 ? -5.953 -27.812 -4.121 1 86.81 114 ARG B CA 1
ATOM 2793 C C . ARG B 1 114 ? -6.527 -28 -5.52 1 86.81 114 ARG B C 1
ATOM 2795 O O . ARG B 1 114 ? -6.93 -29.109 -5.891 1 86.81 114 ARG B O 1
ATOM 2802 N N . GLU B 1 115 ? -6.574 -26.969 -6.227 1 82.25 115 GLU B N 1
ATOM 2803 C CA . GLU B 1 115 ? -7.078 -27.047 -7.598 1 82.25 115 GLU B CA 1
ATOM 2804 C C . GLU B 1 115 ? -6.215 -27.969 -8.445 1 82.25 115 GLU B C 1
ATOM 2806 O O . GLU B 1 115 ? -6.738 -28.75 -9.242 1 82.25 115 GLU B O 1
ATOM 2811 N N . VAL B 1 116 ? -4.961 -27.922 -8.305 1 80.38 116 VAL B N 1
ATOM 2812 C CA . VAL B 1 116 ? -4.043 -28.797 -9.031 1 80.38 116 VAL B CA 1
ATOM 2813 C C . VAL B 1 116 ? -4.223 -30.234 -8.562 1 80.38 116 VAL B C 1
ATOM 2815 O O . VAL B 1 116 ? -4.262 -31.156 -9.383 1 80.38 116 VAL B O 1
ATOM 2818 N N . ARG B 1 117 ? -4.379 -30.422 -7.328 1 80.94 117 ARG B N 1
ATOM 2819 C CA . ARG B 1 117 ? -4.543 -31.766 -6.777 1 80.94 117 ARG B CA 1
ATOM 2820 C C . ARG B 1 117 ? -5.848 -32.406 -7.25 1 80.94 117 ARG B C 1
ATOM 2822 O O . ARG B 1 117 ? -5.895 -33.594 -7.551 1 80.94 117 ARG B O 1
ATOM 2829 N N . ASP B 1 118 ? -6.824 -31.594 -7.242 1 80.38 118 ASP B N 1
ATOM 2830 C CA . ASP B 1 118 ? -8.117 -32.094 -7.711 1 80.38 118 ASP B CA 1
ATOM 2831 C C . ASP B 1 118 ? -8.031 -32.562 -9.172 1 80.38 118 ASP B C 1
ATOM 2833 O O . ASP B 1 118 ? -8.617 -33.562 -9.547 1 80.38 118 ASP B O 1
ATOM 2837 N N . GLU B 1 119 ? -7.277 -31.844 -9.914 1 77.38 119 GLU B N 1
ATOM 2838 C CA . GLU B 1 119 ? -7.09 -32.219 -11.312 1 77.38 119 GLU B CA 1
ATOM 2839 C C . GLU B 1 119 ? -6.203 -33.438 -11.453 1 77.38 119 GLU B C 1
ATOM 2841 O O . GLU B 1 119 ? -6.43 -34.281 -12.32 1 77.38 119 GLU B O 1
ATOM 2846 N N . GLU B 1 120 ? -5.27 -33.531 -10.586 1 76 120 GLU B N 1
ATOM 2847 C CA . GLU B 1 120 ? -4.34 -34.656 -10.617 1 76 120 GLU B CA 1
ATOM 2848 C C . GLU B 1 120 ? -5.047 -35.969 -10.289 1 76 120 GLU B C 1
ATOM 2850 O O . GLU B 1 120 ? -4.648 -37.031 -10.766 1 76 120 GLU B O 1
ATOM 2855 N N . ASP B 1 121 ? -6.027 -35.875 -9.492 1 75.69 121 ASP B N 1
ATOM 2856 C CA . ASP B 1 121 ? -6.742 -37.062 -9.055 1 75.69 121 ASP B CA 1
ATOM 2857 C C . ASP B 1 121 ? -7.711 -37.562 -10.125 1 75.69 121 ASP B C 1
ATOM 2859 O O . ASP B 1 121 ? -8.18 -38.688 -10.078 1 75.69 121 ASP B O 1
ATOM 2863 N N . GLU B 1 122 ? -7.898 -36.688 -11.047 1 77.38 122 GLU B N 1
ATOM 2864 C CA . GLU B 1 122 ? -8.82 -37.094 -12.109 1 77.38 122 GLU B CA 1
ATOM 2865 C C . GLU B 1 122 ? -8.078 -37.688 -13.297 1 77.38 122 GLU B C 1
ATOM 2867 O O . GLU B 1 122 ? -7.504 -36.969 -14.109 1 77.38 122 GLU B O 1
ATOM 2872 N N . ILE B 1 123 ? -8.031 -39.062 -13.25 1 78.81 123 ILE B N 1
ATOM 2873 C CA . ILE B 1 123 ? -7.383 -39.781 -14.352 1 78.81 123 ILE B CA 1
ATOM 2874 C C . ILE B 1 123 ? -8.391 -40 -15.477 1 78.81 123 ILE B C 1
ATOM 2876 O O . ILE B 1 123 ? -9.453 -40.594 -15.258 1 78.81 123 ILE B O 1
ATOM 2880 N N . GLU B 1 124 ? -8.102 -39.344 -16.609 1 83 124 GLU B N 1
ATOM 2881 C CA . GLU B 1 124 ? -8.984 -39.531 -17.766 1 83 124 GLU B CA 1
ATOM 2882 C C . GLU B 1 124 ? -8.203 -40 -18.984 1 83 124 GLU B C 1
ATOM 2884 O O . GLU B 1 124 ? -6.977 -39.875 -19.031 1 83 124 GLU B O 1
ATOM 2889 N N . LEU B 1 125 ? -8.922 -40.75 -19.812 1 89.5 125 LEU B N 1
ATOM 2890 C CA . LEU B 1 125 ? -8.352 -41.125 -21.094 1 89.5 125 LEU B CA 1
ATOM 2891 C C . LEU B 1 125 ? -8.672 -40.062 -22.156 1 89.5 125 LEU B C 1
ATOM 2893 O O . LEU B 1 125 ? -9.82 -39.656 -22.297 1 89.5 125 LEU B O 1
ATOM 2897 N N . ILE B 1 126 ? -7.641 -39.594 -22.734 1 92.12 126 ILE B N 1
ATOM 2898 C CA . ILE B 1 126 ? -7.809 -38.594 -23.781 1 92.12 126 ILE B CA 1
ATOM 2899 C C . ILE B 1 126 ? -7.422 -39.188 -25.125 1 92.12 126 ILE B C 1
ATOM 2901 O O . ILE B 1 126 ? -6.375 -39.812 -25.266 1 92.12 126 ILE B O 1
ATOM 2905 N N . GLU B 1 127 ? -8.312 -38.969 -26.094 1 92.44 127 GLU B N 1
ATOM 2906 C CA . GLU B 1 127 ? -8.07 -39.531 -27.422 1 92.44 127 GLU B CA 1
ATOM 2907 C C . GLU B 1 127 ? -7.414 -38.5 -28.344 1 92.44 127 GLU B C 1
ATOM 2909 O O . GLU B 1 127 ? -7.805 -37.344 -28.359 1 92.44 127 GLU B O 1
ATOM 2914 N N . TYR B 1 128 ? -6.359 -38.875 -28.938 1 92.75 128 TYR B N 1
ATOM 2915 C CA . TYR B 1 128 ? -5.68 -38.094 -29.969 1 92.75 128 TYR B CA 1
ATOM 2916 C C . TYR B 1 128 ? -5.324 -38.969 -31.156 1 92.75 128 TYR B C 1
ATOM 2918 O O . TYR B 1 128 ? -4.613 -39.969 -31.016 1 92.75 128 TYR B O 1
ATOM 2926 N N . ASN B 1 129 ? -5.832 -38.594 -32.406 1 92.38 129 ASN B N 1
ATOM 2927 C CA . ASN B 1 129 ? -5.594 -39.312 -33.656 1 92.38 129 ASN B CA 1
ATOM 2928 C C . ASN B 1 129 ? -5.945 -40.781 -33.531 1 92.38 129 ASN B C 1
ATOM 2930 O O . ASN B 1 129 ? -5.176 -41.656 -33.938 1 92.38 129 ASN B O 1
ATOM 2934 N N . GLY B 1 130 ? -7.047 -41.156 -32.75 1 92 130 GLY B N 1
ATOM 2935 C CA . GLY B 1 130 ? -7.543 -42.531 -32.625 1 92 130 GLY B CA 1
ATOM 2936 C C . GLY B 1 130 ? -6.828 -43.312 -31.578 1 92 130 GLY B C 1
ATOM 2937 O O . GLY B 1 130 ? -7.129 -44.5 -31.375 1 92 130 GLY B O 1
ATOM 2938 N N . GLU B 1 131 ? -5.855 -42.75 -30.984 1 93 131 GLU B N 1
ATOM 2939 C CA . GLU B 1 131 ? -5.105 -43.438 -29.938 1 93 131 GLU B CA 1
ATOM 2940 C C . GLU B 1 131 ? -5.48 -42.875 -28.562 1 93 131 GLU B C 1
ATOM 2942 O O . GLU B 1 131 ? -5.812 -41.719 -28.422 1 93 131 GLU B O 1
ATOM 2947 N N . LYS B 1 132 ? -5.418 -43.781 -27.562 1 93.25 132 LYS B N 1
ATOM 2948 C CA . LYS B 1 132 ? -5.824 -43.406 -26.203 1 93.25 132 LYS B CA 1
ATOM 2949 C C . LYS B 1 132 ? -4.609 -43.156 -25.312 1 93.25 132 LYS B C 1
ATOM 2951 O O . LYS B 1 132 ? -3.662 -43.938 -25.297 1 93.25 132 LYS B O 1
ATOM 2956 N N . TYR B 1 133 ? -4.68 -42.031 -24.672 1 94.44 133 TYR B N 1
ATOM 2957 C CA . TYR B 1 133 ? -3.609 -41.656 -23.766 1 94.44 133 TYR B CA 1
ATOM 2958 C C . TYR B 1 133 ? -4.137 -41.469 -22.344 1 94.44 133 TYR B C 1
ATOM 2960 O O . TYR B 1 133 ? -5.203 -40.906 -22.125 1 94.44 133 TYR B O 1
ATOM 2968 N N . VAL B 1 134 ? -3.449 -42.031 -21.359 1 92.38 134 VAL B N 1
ATOM 2969 C CA . VAL B 1 134 ? -3.805 -41.844 -19.969 1 92.38 134 VAL B CA 1
ATOM 2970 C C . VAL B 1 134 ? -3.367 -40.469 -19.5 1 92.38 134 VAL B C 1
ATOM 2972 O O . VAL B 1 134 ? -2.205 -40.094 -19.656 1 92.38 134 VAL B O 1
ATOM 2975 N N . SER B 1 135 ? -4.32 -39.719 -18.984 1 92.75 135 SER B N 1
ATOM 2976 C CA . SER B 1 135 ? -4.016 -38.312 -18.641 1 92.75 135 SER B CA 1
ATOM 2977 C C . SER B 1 135 ? -3.398 -38.219 -17.25 1 92.75 135 SER B C 1
ATOM 2979 O O . SER B 1 135 ? -3.791 -38.938 -16.328 1 92.75 135 SER B O 1
ATOM 2981 N N . ALA B 1 136 ? -2.424 -37.344 -17.125 1 89.5 136 ALA B N 1
ATOM 2982 C CA . ALA B 1 136 ? -1.807 -36.969 -15.859 1 89.5 136 ALA B CA 1
ATOM 2983 C C . ALA B 1 136 ? -1.715 -35.438 -15.734 1 89.5 136 ALA B C 1
ATOM 2985 O O . ALA B 1 136 ? -1.023 -34.781 -16.516 1 89.5 136 ALA B O 1
ATOM 2986 N N . PHE B 1 137 ? -2.457 -34.938 -14.805 1 90.31 137 PHE B N 1
ATOM 2987 C CA . PHE B 1 137 ? -2.357 -33.5 -14.578 1 90.31 137 PHE B CA 1
ATOM 2988 C C . PHE B 1 137 ? -1.128 -33.188 -13.734 1 90.31 137 PHE B C 1
ATOM 2990 O O . PHE B 1 137 ? -0.871 -33.812 -12.719 1 90.31 137 PHE B O 1
ATOM 2997 N N . VAL B 1 138 ? -0.334 -32.25 -14.211 1 87.31 138 VAL B N 1
ATOM 2998 C CA . VAL B 1 138 ? 0.925 -31.922 -13.547 1 87.31 138 VAL B CA 1
ATOM 2999 C C . VAL B 1 138 ? 0.991 -30.422 -13.258 1 87.31 138 VAL B C 1
ATOM 3001 O O . VAL B 1 138 ? 0.373 -29.625 -13.961 1 87.31 138 VAL B O 1
ATOM 3004 N N . GLY B 1 139 ? 1.573 -30.094 -12.172 1 76.25 139 GLY B N 1
ATOM 3005 C CA . GLY B 1 139 ? 1.803 -28.703 -11.766 1 76.25 139 GLY B CA 1
ATOM 3006 C C . GLY B 1 139 ? 3.27 -28.375 -11.562 1 76.25 139 GLY B C 1
ATOM 3007 O O . GLY B 1 139 ? 4.145 -29.094 -12.055 1 76.25 139 GLY B O 1
ATOM 3008 N N . ASP B 1 140 ? 3.551 -27.266 -10.898 1 71.12 140 ASP B N 1
ATOM 3009 C CA . ASP B 1 140 ? 4.91 -26.75 -10.734 1 71.12 140 ASP B CA 1
ATOM 3010 C C . ASP B 1 140 ? 5.715 -27.641 -9.789 1 71.12 140 ASP B C 1
ATOM 3012 O O . ASP B 1 140 ? 6.949 -27.625 -9.82 1 71.12 140 ASP B O 1
ATOM 3016 N N . ASN B 1 141 ? 5.086 -28.422 -9.055 1 73.38 141 ASN B N 1
ATOM 3017 C CA . ASN B 1 141 ? 5.789 -29.25 -8.086 1 73.38 141 ASN B CA 1
ATOM 3018 C C . ASN B 1 141 ? 5.953 -30.688 -8.594 1 73.38 141 ASN B C 1
ATOM 3020 O O . ASN B 1 141 ? 6.477 -31.547 -7.879 1 73.38 141 ASN B O 1
ATOM 3024 N N . SER B 1 142 ? 5.57 -30.859 -9.812 1 82.81 142 SER B N 1
ATOM 3025 C CA . SER B 1 142 ? 5.672 -32.219 -10.367 1 82.81 142 SER B CA 1
ATOM 3026 C C . SER B 1 142 ? 7.082 -32.5 -10.875 1 82.81 142 SER B C 1
ATOM 3028 O O . SER B 1 142 ? 7.723 -31.625 -11.461 1 82.81 142 SER B O 1
ATOM 3030 N N . ASP B 1 143 ? 7.602 -33.594 -10.523 1 88.19 143 ASP B N 1
ATOM 3031 C CA . ASP B 1 143 ? 8.922 -34 -11 1 88.19 143 ASP B CA 1
ATOM 3032 C C . ASP B 1 143 ? 8.883 -35.406 -11.602 1 88.19 143 ASP B C 1
ATOM 3034 O O . ASP B 1 143 ? 7.855 -36.094 -11.555 1 88.19 143 ASP B O 1
ATOM 3038 N N . VAL B 1 144 ? 10.008 -35.781 -12.203 1 92.5 144 VAL B N 1
ATOM 3039 C CA . VAL B 1 144 ? 10.07 -37 -13 1 92.5 144 VAL B CA 1
ATOM 3040 C C . VAL B 1 144 ? 9.891 -38.219 -12.094 1 92.5 144 VAL B C 1
ATOM 3042 O O . VAL B 1 144 ? 9.273 -39.219 -12.484 1 92.5 144 VAL B O 1
ATOM 3045 N N . GLN B 1 145 ? 10.375 -38.156 -10.859 1 89.62 145 GLN B N 1
ATOM 3046 C CA . GLN B 1 145 ? 10.273 -39.281 -9.938 1 89.62 145 GLN B CA 1
ATOM 3047 C C . GLN B 1 145 ? 8.82 -39.531 -9.531 1 89.62 145 GLN B C 1
ATOM 3049 O O . GLN B 1 145 ? 8.367 -40.688 -9.5 1 89.62 145 GLN B O 1
ATOM 3054 N N . GLY B 1 146 ? 8.211 -38.438 -9.195 1 85.56 146 GLY B N 1
ATOM 3055 C CA . GLY B 1 146 ? 6.805 -38.562 -8.852 1 85.56 146 GLY B CA 1
ATOM 3056 C C . GLY B 1 146 ? 5.949 -39.062 -9.992 1 85.56 146 GLY B C 1
ATOM 3057 O O . GLY B 1 146 ? 5.078 -39.906 -9.797 1 85.56 146 GLY B O 1
ATOM 3058 N N . GLN B 1 147 ? 6.184 -38.594 -11.148 1 89.12 147 GLN B N 1
ATOM 3059 C CA . GLN B 1 147 ? 5.426 -39 -12.328 1 89.12 147 GLN B CA 1
ATOM 3060 C C . GLN B 1 147 ? 5.688 -40.469 -12.68 1 89.12 147 GLN B C 1
ATOM 3062 O O . GLN B 1 147 ? 4.77 -41.188 -13.062 1 89.12 147 GLN B O 1
ATOM 3067 N N . ALA B 1 148 ? 6.898 -40.844 -12.555 1 87.44 148 ALA B N 1
ATOM 3068 C CA . ALA B 1 148 ? 7.27 -42.25 -12.828 1 87.44 148 ALA B CA 1
ATOM 3069 C C . ALA B 1 148 ? 6.469 -43.188 -11.961 1 87.44 148 ALA B C 1
ATOM 3071 O O . ALA B 1 148 ? 6.004 -44.25 -12.438 1 87.44 148 ALA B O 1
ATOM 3072 N N . GLY B 1 149 ? 6.379 -42.875 -10.695 1 82.12 149 GLY B N 1
ATOM 3073 C CA . GLY B 1 149 ? 5.566 -43.688 -9.805 1 82.12 149 GLY B CA 1
ATOM 3074 C C . GLY B 1 149 ? 4.105 -43.75 -10.211 1 82.12 149 GLY B C 1
ATOM 3075 O O . GLY B 1 149 ? 3.48 -44.812 -10.148 1 82.12 149 GLY B O 1
ATOM 3076 N N . PHE B 1 150 ? 3.641 -42.688 -10.586 1 81.12 150 PHE B N 1
ATOM 3077 C CA . PHE B 1 150 ? 2.262 -42.594 -11.055 1 81.12 150 PHE B CA 1
ATOM 3078 C C . PHE B 1 150 ? 2.041 -43.438 -12.289 1 81.12 150 PHE B C 1
ATOM 3080 O O . PHE B 1 150 ? 1.058 -44.188 -12.367 1 81.12 150 PHE B O 1
ATOM 3087 N N . TYR B 1 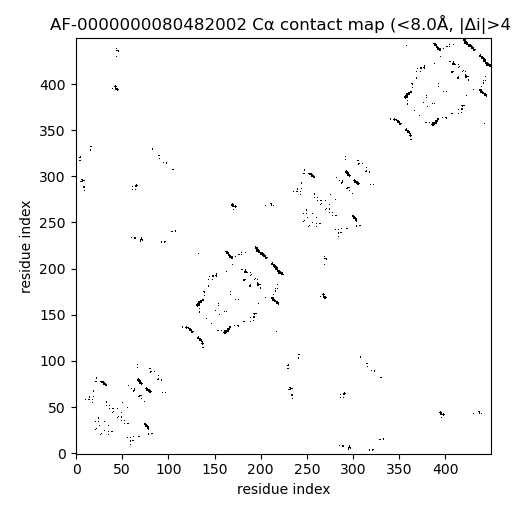151 ? 2.896 -43.406 -13.227 1 83.94 151 TYR B N 1
ATOM 3088 C CA . TYR B 1 151 ? 2.771 -44.125 -14.469 1 83.94 151 TYR B CA 1
ATOM 3089 C C . TYR B 1 151 ? 2.816 -45.625 -14.211 1 83.94 151 TYR B C 1
ATOM 3091 O O . TYR B 1 151 ? 2.066 -46.406 -14.82 1 83.94 151 TYR B O 1
ATOM 3099 N N . LEU B 1 152 ? 3.699 -45.969 -13.328 1 80.94 152 LEU B N 1
ATOM 3100 C CA . LEU B 1 152 ? 3.779 -47.375 -12.945 1 80.94 152 LEU B CA 1
ATOM 3101 C C . LEU B 1 152 ? 2.434 -47.875 -12.438 1 80.94 152 LEU B C 1
ATOM 3103 O O . LEU B 1 152 ? 2.006 -48.969 -12.781 1 80.94 152 LEU B O 1
ATOM 3107 N N . SER B 1 153 ? 1.811 -47.031 -11.734 1 81 153 SER B N 1
ATOM 3108 C CA . SER B 1 153 ? 0.558 -47.438 -11.102 1 81 153 SER B CA 1
ATOM 3109 C C . SER B 1 153 ? -0.601 -47.406 -12.094 1 81 153 SER B C 1
ATOM 3111 O O . SER B 1 153 ? -1.426 -48.312 -12.125 1 81 153 SER B O 1
ATOM 3113 N N . ILE B 1 154 ? -0.577 -46.469 -12.93 1 81.38 154 ILE B N 1
ATOM 3114 C CA . ILE B 1 154 ? -1.79 -46.219 -13.703 1 81.38 154 ILE B CA 1
ATOM 3115 C C . ILE B 1 154 ? -1.698 -46.906 -15.055 1 81.38 154 ILE B C 1
ATOM 3117 O O . ILE B 1 154 ? -2.703 -47.406 -15.57 1 81.38 154 ILE B O 1
ATOM 3121 N N . LEU B 1 155 ? -0.553 -46.906 -15.602 1 82.94 155 LEU B N 1
ATOM 3122 C CA . LEU B 1 155 ? -0.428 -47.5 -16.938 1 82.94 155 LEU B CA 1
ATOM 3123 C C . LEU B 1 155 ? -0.502 -49.031 -16.859 1 82.94 155 LEU B C 1
ATOM 3125 O O . LEU B 1 155 ? -0.914 -49.688 -17.828 1 82.94 155 LEU B O 1
ATOM 3129 N N . ASP B 1 156 ? -0.133 -49.531 -15.758 1 72.81 156 ASP B N 1
ATOM 3130 C CA . ASP B 1 156 ? -0.265 -50.969 -15.57 1 72.81 156 ASP B CA 1
ATOM 3131 C C . ASP B 1 156 ? -1.733 -51.375 -15.484 1 72.81 156 ASP B C 1
ATOM 3133 O O . ASP B 1 156 ? -2.1 -52.5 -15.891 1 72.81 156 ASP B O 1
ATOM 3137 N N . GLU B 1 157 ? -2.471 -50.5 -15.039 1 72.44 157 GLU B N 1
ATOM 3138 C CA . GLU B 1 157 ? -3.887 -50.812 -14.836 1 72.44 157 GLU B CA 1
ATOM 3139 C C . GLU B 1 157 ? -4.684 -50.594 -16.125 1 72.44 157 GLU B C 1
ATOM 3141 O O . GLU B 1 157 ? -5.672 -51.281 -16.375 1 72.44 157 GLU B O 1
ATOM 3146 N N . GLU B 1 158 ? -4.148 -49.625 -16.875 1 69.25 158 GLU B N 1
ATOM 3147 C CA . GLU B 1 158 ? -4.855 -49.281 -18.094 1 69.25 158 GLU B CA 1
ATOM 3148 C C . GLU B 1 158 ? -4.277 -50.031 -19.297 1 69.25 158 GLU B C 1
ATOM 3150 O O . GLU B 1 158 ? -3.195 -49.719 -19.781 1 69.25 158 GLU B O 1
ATOM 3155 N N . GLU B 1 159 ? -4.902 -51.125 -19.672 1 68.38 159 GLU B N 1
ATOM 3156 C CA . GLU B 1 159 ? -4.367 -52.031 -20.688 1 68.38 159 GLU B CA 1
ATOM 3157 C C . GLU B 1 159 ? -4.441 -51.375 -22.078 1 68.38 159 GLU B C 1
ATOM 3159 O O . GLU B 1 159 ? -3.594 -51.656 -22.922 1 68.38 159 GLU B O 1
ATOM 3164 N N . ASP B 1 160 ? -5.418 -50.562 -22.234 1 81.88 160 ASP B N 1
ATOM 3165 C CA . ASP B 1 160 ? -5.598 -50.094 -23.594 1 81.88 160 ASP B CA 1
ATOM 3166 C C . ASP B 1 160 ? -5.18 -48.625 -23.719 1 81.88 160 ASP B C 1
ATOM 3168 O O . ASP B 1 160 ? -6.027 -47.75 -23.859 1 81.88 160 ASP B O 1
ATOM 3172 N N . HIS B 1 161 ? -3.818 -48.406 -23.594 1 88.06 161 HIS B N 1
ATOM 3173 C CA . HIS B 1 161 ? -3.312 -47.062 -23.75 1 88.06 161 HIS B CA 1
ATOM 3174 C C . HIS B 1 161 ? -2.135 -47 -24.719 1 88.06 161 HIS B C 1
ATOM 3176 O O . HIS B 1 161 ? -1.452 -48 -24.906 1 88.06 161 HIS B O 1
ATOM 3182 N N . THR B 1 162 ? -1.982 -45.969 -25.375 1 93 162 THR B N 1
ATOM 3183 C CA . THR B 1 162 ? -0.866 -45.719 -26.281 1 93 162 THR B CA 1
ATOM 3184 C C . THR B 1 162 ? 0.253 -44.969 -25.578 1 93 162 THR B C 1
ATOM 3186 O O . THR B 1 162 ? 1.395 -44.969 -26.031 1 93 162 THR B O 1
ATOM 3189 N N . GLY B 1 163 ? -0.044 -44.406 -24.469 1 94.38 163 GLY B N 1
ATOM 3190 C CA . GLY B 1 163 ? 0.91 -43.594 -23.734 1 94.38 163 GLY B CA 1
ATOM 3191 C C . GLY B 1 163 ? 0.255 -42.688 -22.703 1 94.38 163 GLY B C 1
ATOM 3192 O O . GLY B 1 163 ? -0.758 -43.031 -22.109 1 94.38 163 GLY B O 1
ATOM 3193 N N . ILE B 1 164 ? 0.922 -41.594 -22.484 1 94.62 164 ILE B N 1
ATOM 3194 C CA . ILE B 1 164 ? 0.426 -40.656 -21.469 1 94.62 164 ILE B CA 1
ATOM 3195 C C . ILE B 1 164 ? 0.288 -39.25 -22.062 1 94.62 164 ILE B C 1
ATOM 3197 O O . ILE B 1 164 ? 0.944 -38.938 -23.062 1 94.62 164 ILE B O 1
ATOM 3201 N N . VAL B 1 165 ? -0.699 -38.531 -21.578 1 95.25 165 VAL B N 1
ATOM 3202 C CA . VAL B 1 165 ? -0.794 -37.125 -21.891 1 95.25 165 VAL B CA 1
ATOM 3203 C C . VAL B 1 165 ? -0.644 -36.312 -20.625 1 95.25 165 VAL B C 1
ATOM 3205 O O . VAL B 1 165 ? -1.371 -36.5 -19.641 1 95.25 165 VAL B O 1
ATOM 3208 N N . LEU B 1 166 ? 0.431 -35.469 -20.609 1 94.56 166 LEU B N 1
ATOM 3209 C CA . LEU B 1 166 ? 0.603 -34.5 -19.516 1 94.56 166 LEU B CA 1
ATOM 3210 C C . LEU B 1 166 ? -0.317 -33.312 -19.703 1 94.56 166 LEU B C 1
ATOM 3212 O O . LEU B 1 166 ? -0.281 -32.656 -20.75 1 94.56 166 LEU B O 1
ATOM 3216 N N . ARG B 1 167 ? -1.146 -33.062 -18.672 1 92.94 167 ARG B N 1
ATOM 3217 C CA . ARG B 1 167 ? -2.057 -31.922 -18.688 1 92.94 167 ARG B CA 1
ATOM 3218 C C . ARG B 1 167 ? -1.651 -30.906 -17.625 1 92.94 167 ARG B C 1
ATOM 3220 O O . ARG B 1 167 ? -1.213 -31.266 -16.531 1 92.94 167 ARG B O 1
ATOM 3227 N N . SER B 1 168 ? -1.763 -29.625 -17.953 1 89.62 168 SER B N 1
ATOM 3228 C CA . SER B 1 168 ? -1.453 -28.578 -16.984 1 89.62 168 SER B CA 1
ATOM 3229 C C . SER B 1 168 ? -2.18 -27.281 -17.328 1 89.62 168 SER B C 1
ATOM 3231 O O . SER B 1 168 ? -2.713 -27.125 -18.422 1 89.62 168 SER B O 1
ATOM 3233 N N . TYR B 1 169 ? -2.238 -26.469 -16.359 1 83.81 169 TYR B N 1
ATOM 3234 C CA . TYR B 1 169 ? -2.627 -25.109 -16.656 1 83.81 169 TYR B CA 1
ATOM 3235 C C . TYR B 1 169 ? -1.585 -24.422 -17.547 1 83.81 169 TYR B C 1
ATOM 3237 O O . TYR B 1 169 ? -0.403 -24.766 -17.5 1 83.81 169 TYR B O 1
ATOM 3245 N N . PRO B 1 170 ? -2.027 -23.375 -18.281 1 79.12 170 PRO B N 1
ATOM 3246 C CA . PRO B 1 170 ? -1.116 -22.734 -19.219 1 79.12 170 PRO B CA 1
ATOM 3247 C C . PRO B 1 170 ? 0.063 -22.047 -18.531 1 79.12 170 PRO B C 1
ATOM 3249 O O . PRO B 1 170 ? 1.142 -21.922 -19.109 1 79.12 170 PRO B O 1
ATOM 3252 N N . ARG B 1 171 ? -0.063 -21.75 -17.281 1 72.81 171 ARG B N 1
ATOM 3253 C CA . ARG B 1 171 ? 0.98 -21.016 -16.578 1 72.81 171 ARG B CA 1
ATOM 3254 C C . ARG B 1 171 ? 2.201 -21.906 -16.344 1 72.81 171 ARG B C 1
ATOM 3256 O O . ARG B 1 171 ? 3.291 -21.406 -16.047 1 72.81 171 ARG B O 1
ATOM 3263 N N . TRP B 1 172 ? 2.113 -23.234 -16.656 1 81.06 172 TRP B N 1
ATOM 3264 C CA . TRP B 1 172 ? 3.227 -24.141 -16.359 1 81.06 172 TRP B CA 1
ATOM 3265 C C . TRP B 1 172 ? 3.756 -24.781 -17.641 1 81.06 172 TRP B C 1
ATOM 3267 O O . TRP B 1 172 ? 4.316 -25.875 -17.609 1 81.06 172 TRP B O 1
ATOM 3277 N N . VAL B 1 173 ? 3.568 -24.047 -18.781 1 80.25 173 VAL B N 1
ATOM 3278 C CA . VAL B 1 173 ? 3.936 -24.609 -20.078 1 80.25 173 VAL B CA 1
ATOM 3279 C C . VAL B 1 173 ? 5.426 -24.938 -20.094 1 80.25 173 VAL B C 1
ATOM 3281 O O . VAL B 1 173 ? 5.816 -26.031 -20.547 1 80.25 173 VAL B O 1
ATOM 3284 N N . VAL B 1 174 ? 6.223 -24.062 -19.578 1 77.88 174 VAL B N 1
ATOM 3285 C CA . VAL B 1 174 ? 7.668 -24.234 -19.625 1 77.88 174 VAL B CA 1
ATOM 3286 C C . VAL B 1 174 ? 8.07 -25.422 -18.75 1 77.88 174 VAL B C 1
ATOM 3288 O O . VAL B 1 174 ? 8.82 -26.297 -19.172 1 77.88 174 VAL B O 1
ATOM 3291 N N . GLU B 1 175 ? 7.555 -25.469 -17.562 1 82.94 175 GLU B N 1
ATOM 3292 C CA . GLU B 1 175 ? 7.875 -26.531 -16.625 1 82.94 175 GLU B CA 1
ATOM 3293 C C . GLU B 1 175 ? 7.422 -27.891 -17.141 1 82.94 175 GLU B C 1
ATOM 3295 O O . GLU B 1 175 ? 8.125 -28.891 -16.969 1 82.94 175 GLU B O 1
ATOM 3300 N N . VAL B 1 176 ? 6.301 -27.906 -17.781 1 89.12 176 VAL B N 1
ATOM 3301 C CA . VAL B 1 176 ? 5.742 -29.172 -18.266 1 89.12 176 VAL B CA 1
ATOM 3302 C C . VAL B 1 176 ? 6.539 -29.656 -19.469 1 89.12 176 VAL B C 1
ATOM 3304 O O . VAL B 1 176 ? 6.773 -30.859 -19.609 1 89.12 176 VAL B O 1
ATOM 3307 N N . GLU B 1 177 ? 6.949 -28.703 -20.344 1 88.38 177 GLU B N 1
ATOM 3308 C CA . GLU B 1 177 ? 7.789 -29.094 -21.469 1 88.38 177 GLU B CA 1
ATOM 3309 C C . GLU B 1 177 ? 9.117 -29.656 -21 1 88.38 177 GLU B C 1
ATOM 3311 O O . GLU B 1 177 ? 9.609 -30.656 -21.562 1 88.38 177 GLU B O 1
ATOM 3316 N N . GLU B 1 178 ? 9.664 -29.062 -20.016 1 90.31 178 GLU B N 1
ATOM 3317 C CA . GLU B 1 178 ? 10.906 -29.578 -19.438 1 90.31 178 GLU B CA 1
ATOM 3318 C C . GLU B 1 178 ? 10.703 -30.969 -18.828 1 90.31 178 GLU B C 1
ATOM 3320 O O . GLU B 1 178 ? 11.555 -31.844 -19 1 90.31 178 GLU B O 1
ATOM 3325 N N . LEU B 1 179 ? 9.586 -31.141 -18.156 1 94.12 179 LEU B N 1
ATOM 3326 C CA . LEU B 1 179 ? 9.258 -32.438 -17.578 1 94.12 179 LEU B CA 1
ATOM 3327 C C . LEU B 1 179 ? 9.094 -33.5 -18.656 1 94.12 179 LEU B C 1
ATOM 3329 O O . LEU B 1 179 ? 9.57 -34.625 -18.516 1 94.12 179 LEU B O 1
ATOM 3333 N N . ALA B 1 180 ? 8.406 -33.156 -19.719 1 95.38 180 ALA B N 1
ATOM 3334 C CA . ALA B 1 180 ? 8.211 -34.062 -20.844 1 95.38 180 ALA B CA 1
ATOM 3335 C C . ALA B 1 180 ? 9.547 -34.5 -21.438 1 95.38 180 ALA B C 1
ATOM 3337 O O . ALA B 1 180 ? 9.727 -35.656 -21.781 1 95.38 180 ALA B O 1
ATOM 3338 N N . GLU B 1 181 ? 10.43 -33.5 -21.562 1 95.81 181 GLU B N 1
ATOM 3339 C CA . GLU B 1 181 ? 11.758 -33.812 -22.078 1 95.81 181 GLU B CA 1
ATOM 3340 C C . GLU B 1 181 ? 12.469 -34.812 -21.172 1 95.81 181 GLU B C 1
ATOM 3342 O O . GLU B 1 181 ? 13.125 -35.75 -21.672 1 95.81 181 GLU B O 1
ATOM 3347 N N . GLN B 1 182 ? 12.375 -34.656 -19.906 1 95.88 182 GLN B N 1
ATOM 3348 C CA . GLN B 1 182 ? 13 -35.562 -18.953 1 95.88 182 GLN B CA 1
ATOM 3349 C C . GLN B 1 182 ? 12.383 -36.969 -19.047 1 95.88 182 GLN B C 1
ATOM 3351 O O . GLN B 1 182 ? 13.094 -37.969 -19.016 1 95.88 182 GLN B O 1
ATOM 3356 N N . ILE B 1 183 ? 11.078 -37 -19.172 1 95.94 183 ILE B N 1
ATOM 3357 C CA . ILE B 1 183 ? 10.359 -38.281 -19.234 1 95.94 183 ILE B CA 1
ATOM 3358 C C . ILE B 1 183 ? 10.734 -39.031 -20.516 1 95.94 183 ILE B C 1
ATOM 3360 O O . ILE B 1 183 ? 10.805 -40.25 -20.531 1 95.94 183 ILE B O 1
ATOM 3364 N N . CYS B 1 184 ? 11.062 -38.281 -21.547 1 96.5 184 CYS B N 1
ATOM 3365 C CA . CYS B 1 184 ? 11.391 -38.906 -22.828 1 96.5 184 CYS B CA 1
ATOM 3366 C C . CYS B 1 184 ? 12.867 -39.25 -22.906 1 96.5 184 CYS B C 1
ATOM 3368 O O . CYS B 1 184 ? 13.312 -39.875 -23.859 1 96.5 184 CYS B O 1
ATOM 3370 N N . ASP B 1 185 ? 13.57 -38.844 -21.906 1 95.88 185 ASP B N 1
ATOM 3371 C CA . ASP B 1 185 ? 14.992 -39.156 -21.844 1 95.88 185 ASP B CA 1
ATOM 3372 C C . ASP B 1 185 ? 15.203 -40.531 -21.188 1 95.88 185 ASP B C 1
ATOM 3374 O O . ASP B 1 185 ? 15 -40.688 -19.984 1 95.88 185 ASP B O 1
ATOM 3378 N N . ASP B 1 186 ? 15.789 -41.469 -21.938 1 93.88 186 ASP B N 1
ATOM 3379 C CA . ASP B 1 186 ? 15.961 -42.812 -21.469 1 93.88 186 ASP B CA 1
ATOM 3380 C C . ASP B 1 186 ? 16.859 -42.875 -20.234 1 93.88 186 ASP B C 1
ATOM 3382 O O . ASP B 1 186 ? 16.641 -43.656 -19.328 1 93.88 186 ASP B O 1
ATOM 3386 N N . ASP B 1 187 ? 17.922 -42.094 -20.25 1 94.62 187 ASP B N 1
ATOM 3387 C CA . ASP B 1 187 ? 18.859 -42.094 -19.141 1 94.62 187 ASP B CA 1
ATOM 3388 C C . ASP B 1 187 ? 18.203 -41.594 -17.859 1 94.62 187 ASP B C 1
ATOM 3390 O O . ASP B 1 187 ? 18.422 -42.156 -16.781 1 94.62 187 ASP B O 1
ATOM 3394 N N . VAL B 1 188 ? 17.422 -40.594 -18.016 1 95.25 188 VAL B N 1
ATOM 3395 C CA . VAL B 1 188 ? 16.734 -40.031 -16.859 1 95.25 188 VAL B CA 1
ATOM 3396 C C . VAL B 1 188 ? 15.719 -41.031 -16.328 1 95.25 188 VAL B C 1
ATOM 3398 O O . VAL B 1 188 ? 15.648 -41.25 -15.117 1 95.25 188 VAL B O 1
ATOM 3401 N N . MET B 1 189 ? 14.945 -41.625 -17.188 1 93.56 189 MET B N 1
ATOM 3402 C CA . MET B 1 189 ? 13.883 -42.531 -16.781 1 93.56 189 MET B CA 1
ATOM 3403 C C . MET B 1 189 ? 14.461 -43.812 -16.188 1 93.56 189 MET B C 1
ATOM 3405 O O . MET B 1 189 ? 13.82 -44.469 -15.367 1 93.56 189 MET B O 1
ATOM 3409 N N . SER B 1 190 ? 15.648 -44.219 -16.609 1 92.69 190 SER B N 1
ATOM 3410 C CA . SER B 1 190 ? 16.281 -45.438 -16.094 1 92.69 190 SER B CA 1
ATOM 3411 C C . SER B 1 190 ? 16.578 -45.312 -14.602 1 92.69 190 SER B C 1
ATOM 3413 O O . SER B 1 190 ? 16.75 -46.312 -13.914 1 92.69 190 SER B O 1
ATOM 3415 N N . GLU B 1 191 ? 16.625 -44.094 -14.148 1 93.81 191 GLU B N 1
ATOM 3416 C CA . GLU B 1 191 ? 16.906 -43.844 -12.742 1 93.81 191 GLU B CA 1
ATOM 3417 C C . GLU B 1 191 ? 15.617 -43.844 -11.922 1 93.81 191 GLU B C 1
ATOM 3419 O O . GLU B 1 191 ? 15.641 -43.594 -10.711 1 93.81 191 GLU B O 1
ATOM 3424 N N . THR B 1 192 ? 14.516 -44.062 -12.547 1 92.62 192 THR B N 1
ATOM 3425 C CA . THR B 1 192 ? 13.219 -44.094 -11.875 1 92.62 192 THR B CA 1
ATOM 3426 C C . THR B 1 192 ? 12.68 -45.5 -11.797 1 92.62 192 THR B C 1
ATOM 3428 O O . THR B 1 192 ? 13.312 -46.438 -12.289 1 92.62 192 THR B O 1
ATOM 3431 N N . VAL B 1 193 ? 11.461 -45.719 -11.195 1 89.25 193 VAL B N 1
ATOM 3432 C CA . VAL B 1 193 ? 10.844 -47.031 -11.039 1 89.25 193 VAL B CA 1
ATOM 3433 C C . VAL B 1 193 ? 10.008 -47.375 -12.273 1 89.25 193 VAL B C 1
ATOM 3435 O O . VAL B 1 193 ? 9.516 -48.469 -12.414 1 89.25 193 VAL B O 1
ATOM 3438 N N . CYS B 1 194 ? 9.914 -46.438 -13.188 1 90.12 194 CYS B N 1
ATOM 3439 C CA . CYS B 1 194 ? 9.008 -46.594 -14.32 1 90.12 194 CYS B CA 1
ATOM 3440 C C . CYS B 1 194 ? 9.633 -47.469 -15.406 1 90.12 194 CYS B C 1
ATOM 3442 O O . CYS B 1 194 ? 10.695 -47.125 -15.93 1 90.12 194 CYS B O 1
ATOM 3444 N N . PRO B 1 195 ? 9.031 -48.5 -15.758 1 90 195 PRO B N 1
ATOM 3445 C CA . PRO B 1 195 ? 9.586 -49.375 -16.797 1 90 195 PRO B CA 1
ATOM 3446 C C . PRO B 1 195 ? 9.242 -48.906 -18.203 1 90 195 PRO B C 1
ATOM 3448 O O . PRO B 1 195 ? 9.68 -49.531 -19.188 1 90 195 PRO B O 1
ATOM 3451 N N . TYR B 1 196 ? 8.508 -47.938 -18.312 1 91.19 196 TYR B N 1
ATOM 3452 C CA . TYR B 1 196 ? 8.078 -47.469 -19.625 1 91.19 196 TYR B CA 1
ATOM 3453 C C . TYR B 1 196 ? 9.008 -46.375 -20.156 1 91.19 196 TYR B C 1
ATOM 3455 O O . TYR B 1 196 ? 9.617 -45.625 -19.375 1 91.19 196 TYR B O 1
ATOM 3463 N N . ARG B 1 197 ? 9.227 -46.375 -21.469 1 94.38 197 ARG B N 1
ATOM 3464 C CA . ARG B 1 197 ? 9.906 -45.312 -22.172 1 94.38 197 ARG B CA 1
ATOM 3465 C C . ARG B 1 197 ? 8.961 -44.594 -23.141 1 94.38 197 ARG B C 1
ATOM 3467 O O . ARG B 1 197 ? 8.039 -45.219 -23.672 1 94.38 197 ARG B O 1
ATOM 3474 N N . PHE B 1 198 ? 9.203 -43.344 -23.25 1 95.25 198 PHE B N 1
ATOM 3475 C CA . PHE B 1 198 ? 8.234 -42.562 -23.984 1 95.25 198 PHE B CA 1
ATOM 3476 C C . PHE B 1 198 ? 8.93 -41.688 -25.031 1 95.25 198 PHE B C 1
ATOM 3478 O O . PHE B 1 198 ? 10.133 -41.469 -24.953 1 95.25 198 PHE B O 1
ATOM 3485 N N . GLU B 1 199 ? 8.219 -41.344 -26.094 1 96.94 199 GLU B N 1
ATOM 3486 C CA . GLU B 1 199 ? 8.594 -40.312 -27.047 1 96.94 199 GLU B CA 1
ATOM 3487 C C . GLU B 1 199 ? 7.48 -39.281 -27.219 1 96.94 199 GLU B C 1
ATOM 3489 O O . GLU B 1 199 ? 6.297 -39.625 -27.188 1 96.94 199 GLU B O 1
ATOM 3494 N N . GLN B 1 200 ? 7.82 -38 -27.344 1 96.75 200 GLN B N 1
ATOM 3495 C CA . GLN B 1 200 ? 6.828 -36.938 -27.484 1 96.75 200 GLN B CA 1
ATOM 3496 C C . GLN B 1 200 ? 6.211 -36.969 -28.875 1 96.75 200 GLN B C 1
ATOM 3498 O O . GLN B 1 200 ? 6.93 -37 -29.875 1 96.75 200 GLN B O 1
ATOM 3503 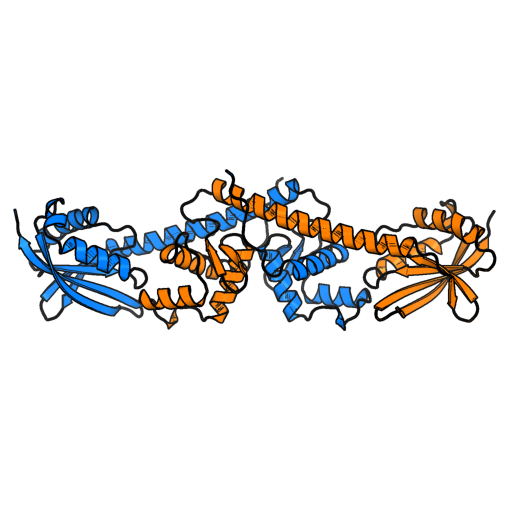N N . VAL B 1 201 ? 4.949 -36.844 -28.906 1 95.38 201 VAL B N 1
ATOM 3504 C CA . VAL B 1 201 ? 4.219 -36.906 -30.172 1 95.38 201 VAL B CA 1
ATOM 3505 C C . VAL B 1 201 ? 3.715 -35.5 -30.547 1 95.38 201 VAL B C 1
ATOM 3507 O O . VAL B 1 201 ? 3.762 -35.125 -31.719 1 95.38 201 VAL B O 1
ATOM 3510 N N . LYS B 1 202 ? 3.117 -34.812 -29.562 1 92.12 202 LYS B N 1
ATOM 3511 C CA . LYS B 1 202 ? 2.445 -33.531 -29.828 1 92.12 202 LYS B CA 1
ATOM 3512 C C . LYS B 1 202 ? 2.295 -32.719 -28.547 1 92.12 202 LYS B C 1
ATOM 3514 O O . LYS B 1 202 ? 2.186 -33.281 -27.453 1 92.12 202 LYS B O 1
ATOM 3519 N N . SER B 1 203 ? 2.514 -31.422 -28.734 1 93.31 203 SER B N 1
ATOM 3520 C CA . SER B 1 203 ? 2.041 -30.484 -27.719 1 93.31 203 SER B CA 1
ATOM 3521 C C . SER B 1 203 ? 0.949 -29.562 -28.266 1 93.31 203 SER B C 1
ATOM 3523 O O . SER B 1 203 ? 0.997 -29.172 -29.438 1 93.31 203 SER B O 1
ATOM 3525 N N . GLU B 1 204 ? -0.094 -29.359 -27.469 1 90.06 204 GLU B N 1
ATOM 3526 C CA . GLU B 1 204 ? -1.18 -28.484 -27.906 1 90.06 204 GLU B CA 1
ATOM 3527 C C . GLU B 1 204 ? -1.775 -27.703 -26.75 1 90.06 204 GLU B C 1
ATOM 3529 O O . GLU B 1 204 ? -1.504 -28 -25.578 1 90.06 204 GLU B O 1
ATOM 3534 N N . LEU B 1 205 ? -2.455 -26.672 -27.016 1 86.94 205 LEU B N 1
ATOM 3535 C CA . LEU B 1 205 ? -3.135 -25.828 -26.062 1 86.94 205 LEU B CA 1
ATOM 3536 C C . LEU B 1 205 ? -4.625 -25.719 -26.375 1 86.94 205 LEU B C 1
ATOM 3538 O O . LEU B 1 205 ? -5.113 -24.656 -26.734 1 86.94 205 LEU B O 1
ATOM 3542 N N . PRO B 1 206 ? -5.332 -26.781 -26.156 1 86.88 206 PRO B N 1
ATOM 3543 C CA . PRO B 1 206 ? -6.77 -26.766 -26.453 1 86.88 206 PRO B CA 1
ATOM 3544 C C . PRO B 1 206 ? -7.574 -25.969 -25.422 1 86.88 206 PRO B C 1
ATOM 3546 O O . PRO B 1 206 ? -7.062 -25.641 -24.344 1 86.88 206 PRO B O 1
ATOM 3549 N N . THR B 1 207 ? -8.789 -25.609 -25.828 1 83.75 207 THR B N 1
ATOM 3550 C CA . THR B 1 207 ? -9.758 -25.062 -24.891 1 83.75 207 THR B CA 1
ATOM 3551 C C . THR B 1 207 ? -10.688 -26.156 -24.359 1 83.75 207 THR B C 1
ATOM 3553 O O . THR B 1 207 ? -11.328 -26.859 -25.141 1 83.75 207 THR B O 1
ATOM 3556 N N . VAL B 1 208 ? -10.602 -26.438 -23.125 1 82 208 VAL B N 1
ATOM 3557 C CA . VAL B 1 208 ? -11.445 -27.438 -22.469 1 82 208 VAL B CA 1
ATOM 3558 C C . VAL B 1 208 ? -12.391 -26.734 -21.484 1 82 208 VAL B C 1
ATOM 3560 O O . VAL B 1 208 ? -11.953 -26.078 -20.562 1 82 208 VAL B O 1
ATOM 3563 N N . ASP B 1 209 ? -13.656 -26.844 -21.703 1 79.56 209 ASP B N 1
ATOM 3564 C CA . ASP B 1 209 ? -14.695 -26.25 -20.875 1 79.56 209 ASP B CA 1
ATOM 3565 C C . ASP B 1 209 ? -14.438 -24.75 -20.656 1 79.56 209 ASP B C 1
ATOM 3567 O O . ASP B 1 209 ? -14.516 -24.266 -19.531 1 79.56 209 ASP B O 1
ATOM 3571 N N . GLY B 1 210 ? -13.953 -24.094 -21.688 1 73.25 210 GLY B N 1
ATOM 3572 C CA . GLY B 1 210 ? -13.805 -22.641 -21.672 1 73.25 210 GLY B CA 1
ATOM 3573 C C . GLY B 1 210 ? -12.438 -22.203 -21.188 1 73.25 210 GLY B C 1
ATOM 3574 O O . GLY B 1 210 ? -12.117 -21.016 -21.234 1 73.25 210 GLY B O 1
ATOM 3575 N N . ASN B 1 211 ? -11.672 -23.188 -20.766 1 75.75 211 ASN B N 1
ATOM 3576 C CA . ASN B 1 211 ? -10.336 -22.859 -20.281 1 75.75 211 ASN B CA 1
ATOM 3577 C C . ASN B 1 211 ? -9.25 -23.484 -21.141 1 75.75 211 ASN B C 1
ATOM 3579 O O . ASN B 1 211 ? -9.453 -24.547 -21.734 1 75.75 211 ASN B O 1
ATOM 3583 N N . LYS B 1 212 ? -8.18 -22.75 -21.141 1 81.19 212 LYS B N 1
ATOM 3584 C CA . LYS B 1 212 ? -7.051 -23.312 -21.875 1 81.19 212 LYS B CA 1
ATOM 3585 C C . LYS B 1 212 ? -6.297 -24.344 -21.031 1 81.19 212 LYS B C 1
ATOM 3587 O O . LYS B 1 212 ? -6.16 -24.172 -19.828 1 81.19 212 LYS B O 1
ATOM 3592 N N . GLU B 1 213 ? -6.047 -25.344 -21.703 1 87.06 213 GLU B N 1
ATOM 3593 C CA . GLU B 1 213 ? -5.258 -26.406 -21.062 1 87.06 213 GLU B CA 1
ATOM 3594 C C . GLU B 1 213 ? -4.051 -26.781 -21.922 1 87.06 213 GLU B C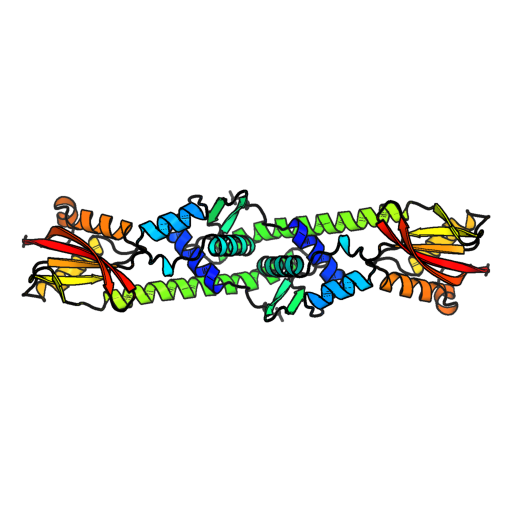 1
ATOM 3596 O O . GLU B 1 213 ? -4.148 -26.844 -23.156 1 87.06 213 GLU B O 1
ATOM 3601 N N . PHE B 1 214 ? -2.895 -26.859 -21.25 1 88.5 214 PHE B N 1
ATOM 3602 C CA . PHE B 1 214 ? -1.708 -27.312 -21.969 1 88.5 214 PHE B CA 1
ATOM 3603 C C . PHE B 1 214 ? -1.58 -28.828 -21.906 1 88.5 214 PHE B C 1
ATOM 3605 O O . PHE B 1 214 ? -1.723 -29.422 -20.828 1 88.5 214 PHE B O 1
ATOM 3612 N N . ARG B 1 215 ? -1.359 -29.484 -23.141 1 93 215 ARG B N 1
ATOM 3613 C CA . ARG B 1 215 ? -1.251 -30.938 -23.219 1 93 215 ARG B CA 1
ATOM 3614 C C . ARG B 1 215 ? 0.016 -31.344 -23.953 1 93 215 ARG B C 1
ATOM 3616 O O . ARG B 1 215 ? 0.387 -30.734 -24.953 1 93 215 ARG B O 1
ATOM 3623 N N . VAL B 1 216 ? 0.694 -32.281 -23.406 1 95.31 216 VAL B N 1
ATOM 3624 C CA . VAL B 1 216 ? 1.816 -32.906 -24.094 1 95.31 216 VAL B CA 1
ATOM 3625 C C . VAL B 1 216 ? 1.573 -34.406 -24.188 1 95.31 216 VAL B C 1
ATOM 3627 O O . VAL B 1 216 ? 1.527 -35.094 -23.172 1 95.31 216 VAL B O 1
ATOM 3630 N N . PHE B 1 217 ? 1.435 -34.906 -25.422 1 96.06 217 PHE B N 1
ATOM 3631 C CA . PHE B 1 217 ? 1.194 -36.312 -25.641 1 96.06 217 PHE B CA 1
ATOM 3632 C C . PHE B 1 217 ? 2.51 -37.094 -25.75 1 96.06 217 PHE B C 1
ATOM 3634 O O . PHE B 1 217 ? 3.369 -36.75 -26.562 1 96.06 217 PHE B O 1
ATOM 3641 N N . LEU B 1 218 ? 2.67 -38.062 -24.938 1 96.62 218 LEU B N 1
ATOM 3642 C CA . LEU B 1 218 ? 3.838 -38.938 -24.922 1 96.62 218 LEU B CA 1
ATOM 3643 C C . LEU B 1 218 ? 3.447 -40.375 -25.234 1 96.62 218 LEU B C 1
ATOM 3645 O O . LEU B 1 218 ? 2.684 -41 -24.5 1 96.62 218 LEU B O 1
ATOM 3649 N N . ARG B 1 219 ? 3.969 -40.875 -26.297 1 95.75 219 ARG B N 1
ATOM 3650 C CA . ARG B 1 219 ? 3.684 -42.25 -26.719 1 95.75 219 ARG B CA 1
ATOM 3651 C C . ARG B 1 219 ? 4.672 -43.219 -26.109 1 95.75 219 ARG B C 1
ATOM 3653 O O . ARG B 1 219 ? 5.875 -42.969 -26.062 1 95.75 219 ARG B O 1
ATOM 3660 N N . GLU B 1 220 ? 4.145 -44.344 -25.641 1 93.94 220 GLU B N 1
ATOM 3661 C CA . GLU B 1 220 ? 5.008 -45.406 -25.141 1 93.94 220 GLU B CA 1
ATOM 3662 C C . GLU B 1 220 ? 5.801 -46.062 -26.266 1 93.94 220 GLU B C 1
ATOM 3664 O O . GLU B 1 220 ? 5.242 -46.406 -27.312 1 93.94 220 GLU B O 1
ATOM 3669 N N . THR B 1 221 ? 7.059 -46.125 -26.094 1 93.12 221 THR B N 1
ATOM 3670 C CA . THR B 1 221 ? 7.898 -46.688 -27.141 1 93.12 221 THR B CA 1
ATOM 3671 C C . THR B 1 221 ? 8.43 -48.062 -26.719 1 93.12 221 THR B C 1
ATOM 3673 O O . THR B 1 221 ? 8.68 -48.906 -27.562 1 93.12 221 THR B O 1
ATOM 3676 N N . ARG B 1 222 ? 8.75 -48.156 -25.438 1 89.94 222 ARG B N 1
ATOM 3677 C CA . ARG B 1 222 ? 9.336 -49.406 -24.938 1 89.94 222 ARG B CA 1
ATOM 3678 C C . ARG B 1 222 ? 8.875 -49.688 -23.5 1 89.94 222 ARG B C 1
ATOM 3680 O O . ARG B 1 222 ? 8.523 -48.75 -22.766 1 89.94 222 ARG B O 1
ATOM 3687 N N . PHE B 1 223 ? 8.719 -50.875 -23.266 1 86.44 223 PHE B N 1
ATOM 3688 C CA . PHE B 1 223 ? 8.516 -51.375 -21.922 1 86.44 223 PHE B CA 1
ATOM 3689 C C . PHE B 1 223 ? 9.695 -52.25 -21.469 1 86.44 223 PHE B C 1
ATOM 3691 O O . PHE B 1 223 ? 10.031 -53.25 -22.109 1 86.44 223 PHE B O 1
ATOM 3698 N N . LEU B 1 224 ? 10.406 -51.75 -20.453 1 81.81 224 LEU B N 1
ATOM 3699 C CA . LEU B 1 224 ? 11.578 -52.438 -19.938 1 81.81 224 LEU B CA 1
ATOM 3700 C C . LEU B 1 224 ? 11.289 -53.062 -18.578 1 81.81 224 LEU B C 1
ATOM 3702 O O . LEU B 1 224 ? 11.539 -52.438 -17.531 1 81.81 224 LEU B O 1
ATOM 3706 N N . PRO B 1 225 ? 10.797 -54.406 -18.531 1 69 225 PRO B N 1
ATOM 3707 C CA . PRO B 1 225 ? 10.453 -55.031 -17.25 1 69 225 PRO B CA 1
ATOM 3708 C C . PRO B 1 225 ? 11.68 -55.344 -16.391 1 69 225 PRO B C 1
ATOM 3710 O O . PRO B 1 225 ? 12.773 -55.562 -16.922 1 69 225 PRO B O 1
#

Solvent-accessible surface area (backbone atoms only — not comparable to full-atom values): 24326 Å² total; per-residue (Å²): 130,85,79,69,69,78,45,52,68,80,70,45,69,69,27,46,55,52,48,52,50,47,40,74,74,43,46,82,42,73,44,34,62,65,53,52,53,50,52,40,45,71,15,46,36,54,68,87,75,47,71,50,72,68,55,43,46,53,33,51,53,45,32,29,39,59,48,43,25,30,28,70,56,98,61,35,34,29,60,58,43,58,88,89,53,53,70,66,55,41,49,56,53,46,50,48,45,47,51,52,54,50,48,52,49,51,51,50,51,49,48,55,51,48,52,50,48,57,44,41,69,53,70,43,78,45,76,55,96,90,36,34,18,43,37,40,44,48,60,93,85,59,46,68,62,62,47,24,52,48,45,50,59,48,51,69,69,43,79,83,51,48,31,35,24,43,31,28,54,15,73,42,43,66,61,49,52,52,47,51,52,45,53,41,28,66,75,59,32,68,75,42,85,26,41,62,36,34,40,80,74,48,74,49,70,50,73,55,95,88,33,57,33,30,37,37,36,29,33,57,74,44,77,56,131,128,84,79,68,70,80,46,53,70,82,69,46,69,70,27,47,56,51,49,52,50,47,41,74,73,41,48,81,42,73,45,34,62,67,54,52,53,50,52,39,45,71,15,45,38,52,68,88,75,48,72,51,70,68,55,44,46,55,34,51,53,46,31,29,39,59,48,42,25,30,28,70,57,98,62,34,32,29,60,58,44,57,87,91,53,52,71,67,56,40,48,57,55,47,49,49,45,46,51,53,51,50,49,51,49,50,52,51,51,49,49,54,51,48,54,49,49,58,44,41,70,51,72,41,77,45,75,56,97,90,36,37,19,43,36,40,43,48,61,93,86,60,47,68,62,61,48,23,51,48,44,50,60,48,51,69,69,44,79,82,49,47,31,36,24,43,30,29,57,16,76,41,42,66,62,48,52,52,46,50,52,45,51,41,29,66,74,58,31,67,75,40,85,26,41,62,35,34,42,80,77,47,75,50,70,51,73,56,94,87,34,58,33,29,37,39,34,29,35,57,72,45,76,56,130

Nearest PDB structures (foldseek):
  4txa-assembly1_A  TM=5.481E-01  e=1.419E+00  Mus musculus
  8hd2-assembly1_A  TM=5.924E-01  e=4.048E+00  Candidatus Brocadia fulgida
  9bcx-assembly1_8  TM=4.345E-01  e=2.796E+00  Saccharomyces cerevisiae
  3orp-assembly1_A  TM=3.572E-01  e=3.163E+00  Mycobacterium tuberculosis H37Ra
  3ofj-assembly1_A  TM=2.722E-01  e=8.484E+00  Bradyrhizobium sp. WM9

Organism: Haloferax mediterranei (strain ATCC 33500 / DSM 1411 / JCM 8866 / NBRC 14739 / NCIMB 2177 / R-4) (NCBI:txid523841)

Foldseek 3Di:
DPPPDPDDQPPVVVLVVLLVLCCVQAVFHKDFLVRSLVVCVVVVPDNVPRDDSVVSQVSVVSCCVVVQWPDDDPGIIGGQNHPVDDPVSSVVSVVVVVVVVVVVVVVVVVVVVVVQVVVQVDWDWDDDPNFTATEGEDDPPDALQNVLVVCQVPVVVVVRHQYHKYKYAPVCQPVVVVRLVLQQDPVNSVPYPHQWHWDWDDWDFDQDPNGTMTIITIGTDDGHD/DPPPDPDDQPPVVVLVVLLVLCCVQAVFHKDFLVRSLVVCVVVVPDNVPRDDSVVSQVSVVSCVVVVQWPDDDPGIIGGQNHPVDDPVSSVVSVVVVVVVVVVVVVVVVVVVVVVQVVVQPDWDWDDDPNFTATEGEDDPPDALQNVLVVCQVPVVVVVRHQYHKYKYAPVCQVVVVVRLVLQQDPVNCVVYPHQWHWDWDDWDFDQDPNGTMTIITIGTDDGHD

Secondary structure (DSSP, 8-state):
------SB-TTHHHHHHHHHHHHHHHTTS-EEHHHHHHHHHHTT--GGGSPPHHHHHHHHHHHHHHTSEEEEETTEEEESS-TTS-HHHHHHHHHHHHHHHHHHHHHHHHHHHHHHHHHHT---EEEETTEEEEEEE--TT--HHHHHHHHHHHHHH-SS-SEEEEEE-GGGHHHHHHHHHHHH-HHHHHTSS--EEEEEEEEE--EETTEE-EEEEEEEEEE--/------SB-TTHHHHHHHHHHHHHHHTTS-EEHHHHHHHHHHTT--GGGSPPHHHHHHHHHHHHHHTSEEEEETTEEEESS-TTS-HHHHHHHHHHHHHHHHHHHHHHHHHHHHHHHHHHT---EEEETTEEEEEEE--TT--HHHHHHHHHHHHHH-SS-SEEEEEE-GGGHHHHHHHHHHHT-HHHHHTSS--EEEEEEEEE--EETTEE-EEEEEEEEEE--